Protein AF-0000000077282425 (afdb_homodimer)

Sequence (562 aa):
MKMVPSVITFLKTGTPQEFQDVLKLYPVALQLVKDRTRKKTAPDLLELDKWYQESLGEEVLSRSLPHLVKEELVRLMTWKLTRGKFRPSLLNFVKSNKEEAVIEATRDGIKAAQNNNLTSATTAIMALKGVGPATASAVLAAVVPQYFSFYADEVAASLPALKNHKYQLRDYKLLNVEMVDLAHRLNTSEQKNQVETEKWTPHRVELAVWTYYLLYKHKQDALTAAAIFTEKGKRSIPENSTFRNWEEREEEEEGNTGEGNASRKRKKSVDDEPLPKNQNVMKMVPSVITFLKTGTPQEFQDVLKLYPVALQLVKDRTRKKTAPDLLELDKWYQESLGEEVLSRSLPHLVKEELVRLMTWKLTRGKFRPSLLNFVKSNKEEAVIEATRDGIKAAQNNNLTSATTAIMALKGVGPATASAVLAAVVPQYFSFYADEVAASLPALKNHKYQLRDYKLLNVEMVDLAHRLNTSEQKNQVETEKWTPHRVELAVWTYYLLYKHKQDALTAAAIFTEKGKRSIPENSTFRNWEEREEEEEGNTGEGNASRKRKKSVDDEPLPKNQNV

Foldseek 3Di:
DPDDDDLLLCLQQNALLLLVLLLVCLVVLVVVVVVCVVPVPQPVLVVLVCCVVPPQVVVQVVDPHRDDDPVVVVSPVSNVCSPDDVPVPLVVQQVPDDPVLQCFLQVQLQVCLVVLNLVRNQVSNCVGTSDASQNSLVSSCVRPQQQGAHPDPLLLCSAPLNVPPDRHSVSRVLSSVSLQVSLVVNQVSCVVVVNDDDRRGSHSSSSSSSSSSSCVVPPVVSSVVSCSPPPDDDSPRDPPPPSDNPPPDPPPPVPDVPDDPPPPPPPPPPPVPDPPPDDDD/DPDDDDLLLCLQQNALLLLVLLLVCLVVLVVVVVVCVVPVPQPVLVVLVCCVVPPQVVVQVVDPHRDDDPVVVVSPVSNVCSPDPVPVPLNVQQVPDDPVLQVFLQVQLQVCLVVLNLVRNQVSNCVGTSDASQNSLVSSCVRPQQQGAHPDPLLLCSAPLNVPPDRHSVSRVLSSVSLQVSLVVNQVSCVVVVNDDPRRGSHSSSSSSSSSSSCVVPPVVVSVVSVSPPPDDPSPRDPPPPSDPPPPDPPPPVPPVPDDPPPPPPDPCCCVPPPDPDDDD

Radius of gyration: 31.66 Å; Cα contacts (8 Å, |Δi|>4): 668; chains: 2; bounding box: 105×84×90 Å

Secondary structure (DSSP, 8-state):
---PPPHHHHHHH--HHHHHHHHTTHHHHHHHHHHHHHHS--S-HHHHHHHIIIIIHHHHHTSSS----HHHHHHHHHHHHHHS----HHHHHHHTS-HHHHHHHHHHHHHHHHTT-HHHHHHHHHTSTT--HHHHHHHHHHH-TTT-----HHHHHT-GGGTT--S-HHHHHHHHHHHHHHHHHHHHHHHHTT---PPP-HHHHHHHHHHHHHHHHH-HHHHHHTTTT-TTS-----TT-------GGGTGGGSGGG-----------------------/---PPPHHHHHHH--HHHHHHHHTTHHHHHHHHHHHHHHS--S-HHHHHHHIIIIIHHHHHHSSS----HHHHHHHHHHHHHHS----HHHHHHHTS-HHHHHHHHHHHHHHHHTT-HHHHHHHHTTSTT--HHHHHHHHHHH-TTT-----HHHHHT-GGGTT--S-HHHHHHHHHHHHHHHHHHHHHHHHTT---PPP-HHHHHHHHHHHHHHHHH-HHHHHHTTTT-TTS-----TT-----TTGGGTTTTTGGGS----------------------

pLDDT: mean 77.23, std 26.33, range [18.86, 98.5]

Solvent-accessible surface area (backbone atoms only — not comparable to full-atom values): 31752 Å² total; per-residue (Å²): 127,86,80,77,73,51,64,56,51,43,72,67,36,56,45,57,66,37,46,51,52,39,42,70,42,34,65,58,38,52,49,51,47,53,49,45,59,63,54,58,55,64,70,55,57,67,57,43,46,48,40,47,77,67,38,47,23,57,58,27,61,68,36,97,68,41,35,43,50,49,70,54,51,48,50,51,51,51,38,55,52,64,70,44,80,77,56,64,68,46,58,57,33,43,63,66,49,54,55,67,56,37,31,50,25,31,26,53,11,46,53,30,42,78,65,69,31,65,68,62,14,39,52,34,31,36,70,42,51,61,33,46,48,44,55,28,24,43,53,41,21,39,60,42,28,75,74,24,28,53,61,42,69,60,46,37,64,56,33,83,85,34,71,81,61,80,74,38,64,68,52,45,54,52,51,35,50,54,29,43,51,51,17,49,52,38,43,52,53,30,58,77,67,69,53,90,67,83,79,58,20,10,30,59,41,40,50,20,48,34,24,47,43,51,26,63,73,73,39,46,64,62,54,59,70,64,55,51,78,56,86,76,75,84,67,66,65,66,89,82,72,66,78,71,77,81,75,71,75,74,66,62,75,75,59,70,80,67,68,86,78,69,76,76,74,77,75,79,77,72,77,74,73,78,77,78,81,86,76,88,133,126,87,80,78,73,53,64,56,52,42,71,67,41,58,46,57,66,39,46,52,52,39,42,70,42,34,68,58,39,52,49,50,47,53,49,46,60,62,56,58,55,64,70,55,57,66,57,42,47,48,40,46,76,68,39,47,22,57,58,26,61,67,36,95,67,41,35,44,50,50,69,55,51,49,51,49,51,51,38,56,52,63,71,43,80,78,57,65,68,45,58,58,34,42,64,66,48,54,54,66,56,38,30,50,25,31,26,51,10,46,54,30,42,77,66,71,30,64,68,60,14,39,53,35,32,35,72,41,52,60,32,46,49,45,55,28,23,44,54,42,21,38,60,43,28,76,73,24,28,54,59,44,69,58,45,37,64,56,33,82,86,34,71,80,61,80,74,38,64,70,53,47,52,53,52,35,50,53,29,42,50,50,16,50,51,38,43,51,53,30,57,76,67,69,53,90,67,85,78,59,21,9,28,58,42,40,49,19,47,34,24,45,43,49,26,62,75,74,39,48,64,62,54,59,70,64,56,51,79,59,88,78,74,81,68,65,63,66,87,82,74,66,78,73,77,74,79,70,71,74,66,60,72,73,59,69,77,67,66,83,81,70,78,78,74,76,74,80,74,71,75,72,73,75,75,77,82,76,78,80,133

Organism: Petrolisthes cinctipes (NCBI:txid88211)

Structure (mmCIF, N/CA/C/O backbone):
data_AF-0000000077282425-model_v1
#
loop_
_entity.id
_entity.type
_entity.pdbx_description
1 polymer 'Uncharacterized protein'
#
loop_
_atom_site.group_PDB
_atom_site.id
_atom_site.type_symbol
_atom_site.label_atom_id
_atom_site.label_alt_id
_atom_site.label_comp_id
_atom_site.label_asym_id
_atom_site.label_entity_id
_atom_site.label_seq_id
_atom_site.pdbx_PDB_ins_code
_atom_site.Cartn_x
_atom_site.Cartn_y
_atom_site.Cartn_z
_atom_site.occupancy
_atom_site.B_iso_or_equiv
_atom_site.auth_seq_id
_atom_site.auth_comp_id
_atom_site.auth_asym_id
_atom_site.auth_atom_id
_atom_site.pdbx_PDB_model_num
ATOM 1 N N . MET A 1 1 ? 22.125 32.406 -9.32 1 39.62 1 MET A N 1
ATOM 2 C CA . MET A 1 1 ? 20.875 31.656 -9.117 1 39.62 1 MET A CA 1
ATOM 3 C C . MET A 1 1 ? 20.578 31.516 -7.629 1 39.62 1 MET A C 1
ATOM 5 O O . MET A 1 1 ? 21.438 31.078 -6.855 1 39.62 1 MET A O 1
ATOM 9 N N . LYS A 1 2 ? 19.781 32.344 -7.117 1 54.31 2 LYS A N 1
ATOM 10 C CA . LYS A 1 2 ? 19.672 32.5 -5.672 1 54.31 2 LYS A CA 1
ATOM 11 C C . LYS A 1 2 ? 19.453 31.172 -4.973 1 54.31 2 LYS A C 1
ATOM 13 O O . LYS A 1 2 ? 18.734 30.312 -5.488 1 54.31 2 LYS A O 1
ATOM 18 N N . MET A 1 3 ? 20.297 30.719 -4.129 1 72.88 3 MET A N 1
ATOM 19 C CA . MET A 1 3 ? 20.375 29.422 -3.477 1 72.88 3 MET A CA 1
ATOM 20 C C . MET A 1 3 ? 19.172 29.188 -2.562 1 72.88 3 MET A C 1
ATOM 22 O O . MET A 1 3 ? 18.812 30.078 -1.785 1 72.88 3 MET A O 1
ATOM 26 N N . VAL A 1 4 ? 18.234 28.25 -2.818 1 84.62 4 VAL A N 1
ATOM 27 C CA . VAL A 1 4 ? 17.094 27.875 -2 1 84.62 4 VAL A CA 1
ATOM 28 C C . VAL A 1 4 ? 17.562 27.234 -0.7 1 84.62 4 VAL A C 1
ATOM 30 O O . VAL A 1 4 ? 18.375 26.297 -0.721 1 84.62 4 VAL A O 1
ATOM 33 N N . PRO A 1 5 ? 17.234 27.906 0.451 1 89.69 5 PRO A N 1
ATOM 34 C CA . PRO A 1 5 ? 17.625 27.312 1.728 1 89.69 5 PRO A CA 1
ATOM 35 C C . PRO A 1 5 ? 17.219 25.844 1.849 1 89.69 5 PRO A C 1
ATOM 37 O O . PRO A 1 5 ? 16.219 25.438 1.268 1 89.69 5 PRO A O 1
ATOM 40 N N . SER A 1 6 ? 18.062 25.109 2.621 1 91.19 6 SER A N 1
ATOM 41 C CA . SER A 1 6 ? 17.688 23.734 2.916 1 91.19 6 SER A CA 1
ATOM 42 C C . SER A 1 6 ? 16.391 23.672 3.736 1 91.19 6 SER A C 1
ATOM 44 O O . SER A 1 6 ? 15.961 24.688 4.285 1 91.19 6 SER A O 1
ATOM 46 N N . VAL A 1 7 ? 15.781 22.516 3.787 1 92.88 7 VAL A N 1
ATOM 47 C CA . VAL A 1 7 ? 14.523 22.344 4.512 1 92.88 7 VAL A CA 1
ATOM 48 C C . VAL A 1 7 ? 14.734 22.672 5.988 1 92.88 7 VAL A C 1
ATOM 50 O O . VAL A 1 7 ? 13.945 23.422 6.582 1 92.88 7 VAL A O 1
ATOM 53 N N . ILE A 1 8 ? 15.82 22.219 6.531 1 90.5 8 ILE A N 1
ATOM 54 C CA . ILE A 1 8 ? 16.109 22.438 7.941 1 90.5 8 ILE A CA 1
ATOM 55 C C . ILE A 1 8 ? 16.328 23.922 8.203 1 90.5 8 ILE A C 1
ATOM 57 O O . ILE A 1 8 ? 15.883 24.453 9.227 1 90.5 8 ILE A O 1
ATOM 61 N N . THR A 1 9 ? 17.016 24.547 7.297 1 91.44 9 THR A N 1
ATOM 62 C CA . THR A 1 9 ? 17.234 25.984 7.422 1 91.44 9 THR A CA 1
ATOM 63 C C . THR A 1 9 ? 15.922 26.75 7.367 1 91.44 9 THR A C 1
ATOM 65 O O . THR A 1 9 ? 15.711 27.688 8.133 1 91.44 9 THR A O 1
ATOM 68 N N . PHE A 1 10 ? 15.031 26.391 6.496 1 93.75 10 PHE A N 1
ATOM 69 C CA . PHE A 1 10 ? 13.711 27 6.383 1 93.75 10 PHE A CA 1
ATOM 70 C C . PHE A 1 10 ? 12.922 26.828 7.676 1 93.75 10 PHE A C 1
ATOM 72 O O . PHE A 1 10 ? 12.297 27.781 8.156 1 93.75 10 PHE A O 1
ATOM 79 N N . LEU A 1 11 ? 13.008 25.688 8.25 1 94.69 11 LEU A N 1
ATOM 80 C CA . LEU A 1 11 ? 12.266 25.422 9.469 1 94.69 11 LEU A CA 1
ATOM 81 C C . LEU A 1 11 ? 12.805 26.25 10.633 1 94.69 11 LEU A C 1
ATOM 83 O O . LEU A 1 11 ? 12.031 26.734 11.461 1 94.69 11 LEU A O 1
ATOM 87 N N . LYS A 1 12 ? 14.023 26.453 10.648 1 91.5 12 LYS A N 1
ATOM 88 C CA . LYS A 1 12 ? 14.664 27.094 11.789 1 91.5 12 LYS A CA 1
ATOM 89 C C . LYS A 1 12 ? 14.594 28.625 11.664 1 91.5 12 LYS A C 1
ATOM 91 O O . LYS A 1 12 ? 14.445 29.328 12.672 1 91.5 12 LYS A O 1
ATOM 96 N N . THR A 1 13 ? 14.625 29.109 10.406 1 92 13 THR A N 1
ATOM 97 C CA . THR A 1 13 ? 14.844 30.547 10.297 1 92 13 THR A CA 1
ATOM 98 C C . THR A 1 13 ? 13.727 31.203 9.484 1 92 13 THR A C 1
ATOM 100 O O . THR A 1 13 ? 13.656 32.438 9.406 1 92 13 THR A O 1
ATOM 103 N N . GLY A 1 14 ? 12.906 30.484 8.922 1 93.31 14 GLY A N 1
ATOM 104 C CA . GLY A 1 14 ? 11.875 31.047 8.07 1 93.31 14 GLY A CA 1
ATOM 105 C C . GLY A 1 14 ? 10.984 32.062 8.781 1 93.31 14 GLY A C 1
ATOM 106 O O . GLY A 1 14 ? 10.602 31.828 9.938 1 93.31 14 GLY A O 1
ATOM 107 N N . THR A 1 15 ? 10.656 33.125 8.062 1 93 15 THR A N 1
ATOM 108 C CA . THR A 1 15 ? 9.766 34.156 8.594 1 93 15 THR A CA 1
ATOM 109 C C . THR A 1 15 ? 8.312 33.812 8.312 1 93 15 THR A C 1
ATOM 111 O O . THR A 1 15 ? 8.023 32.969 7.457 1 93 15 THR A O 1
ATOM 114 N N . PRO A 1 16 ? 7.398 34.469 9.062 1 94.75 16 PRO A N 1
ATOM 115 C CA . PRO A 1 16 ? 5.98 34.25 8.773 1 94.75 16 PRO A CA 1
ATOM 116 C C . PRO A 1 16 ? 5.625 34.531 7.316 1 94.75 16 PRO A C 1
ATOM 118 O O . PRO A 1 16 ? 4.832 33.812 6.719 1 94.75 16 PRO A O 1
ATOM 121 N N . GLN A 1 17 ? 6.246 35.594 6.789 1 92.06 17 GLN A N 1
ATOM 122 C CA . GLN A 1 17 ? 5.969 35.906 5.398 1 92.06 17 GLN A CA 1
ATOM 123 C C . GLN A 1 17 ? 6.457 34.812 4.457 1 92.06 17 GLN A C 1
ATOM 125 O O . GLN A 1 17 ? 5.77 34.469 3.496 1 92.06 17 GLN A O 1
ATOM 130 N N . GLU A 1 18 ? 7.637 34.281 4.73 1 93.19 18 GLU A N 1
ATOM 131 C CA . GLU A 1 18 ? 8.164 33.188 3.91 1 93.19 18 GLU A CA 1
ATOM 132 C C . GLU A 1 18 ? 7.27 31.953 3.998 1 93.19 18 GLU A C 1
ATOM 134 O O . GLU A 1 18 ? 7 31.312 2.986 1 93.19 18 GLU A O 1
ATOM 139 N N . PHE A 1 19 ? 6.824 31.672 5.199 1 96 19 PHE A N 1
ATOM 140 C CA . PHE A 1 19 ? 5.914 30.547 5.387 1 96 19 PHE A CA 1
ATOM 141 C C . PHE A 1 19 ? 4.617 30.766 4.613 1 96 19 PHE A C 1
ATOM 143 O O . PHE A 1 19 ? 4.078 29.844 4.016 1 96 19 PHE A O 1
ATOM 150 N N . GLN A 1 20 ? 4.117 31.984 4.641 1 94.38 20 GLN A N 1
ATOM 151 C CA . GLN A 1 20 ? 2.893 32.312 3.918 1 94.38 20 GLN A CA 1
ATOM 152 C C . GLN A 1 20 ? 3.084 32.156 2.412 1 94.38 20 GLN A C 1
ATOM 154 O O . GLN A 1 20 ? 2.203 31.656 1.716 1 94.38 20 GLN A O 1
ATOM 159 N N . ASP A 1 21 ? 4.219 32.625 1.959 1 93.81 21 ASP A N 1
ATOM 160 C CA . ASP A 1 21 ? 4.516 32.531 0.533 1 93.81 21 ASP A CA 1
ATOM 161 C C . ASP A 1 21 ? 4.625 31.062 0.099 1 93.81 21 ASP A C 1
ATOM 163 O O . ASP A 1 21 ? 4.195 30.703 -0.999 1 93.81 21 ASP A O 1
ATOM 167 N N . VAL A 1 22 ? 5.219 30.266 0.941 1 95.88 22 VAL A N 1
ATOM 168 C CA . VAL A 1 22 ? 5.336 28.844 0.642 1 95.88 22 VAL A CA 1
ATOM 169 C C . VAL A 1 22 ? 3.949 28.203 0.622 1 95.88 22 VAL A C 1
ATOM 171 O O . VAL A 1 22 ? 3.648 27.391 -0.253 1 95.88 22 VAL A O 1
ATOM 174 N N . LEU A 1 23 ? 3.129 28.531 1.602 1 95.38 23 LEU A N 1
ATOM 175 C CA . LEU A 1 23 ? 1.784 27.969 1.691 1 95.38 23 LEU A CA 1
ATOM 176 C C . LEU A 1 23 ? 0.98 28.281 0.434 1 95.38 23 LEU A C 1
ATOM 178 O O . LEU A 1 23 ? 0.155 27.469 0.002 1 95.38 23 LEU A O 1
ATOM 182 N N . LYS A 1 24 ? 1.234 29.406 -0.209 1 93.88 24 LYS A N 1
ATOM 183 C CA . LYS A 1 24 ? 0.562 29.797 -1.444 1 93.88 24 LYS A CA 1
ATOM 184 C C . LYS A 1 24 ? 0.911 28.844 -2.586 1 93.88 24 LYS A C 1
ATOM 186 O O . LYS A 1 24 ? 0.163 28.734 -3.561 1 93.88 24 LYS A O 1
ATOM 191 N N . LEU A 1 25 ? 2.033 28.141 -2.422 1 94.5 25 LEU A N 1
ATOM 192 C CA . LEU A 1 25 ? 2.49 27.219 -3.457 1 94.5 25 LEU A CA 1
ATOM 193 C C . LEU A 1 25 ? 1.939 25.828 -3.217 1 94.5 25 LEU A C 1
ATOM 195 O O . LEU A 1 25 ? 2.254 24.891 -3.961 1 94.5 25 LEU A O 1
ATOM 199 N N . TYR A 1 26 ? 1.086 25.656 -2.264 1 94.56 26 TYR A N 1
ATOM 200 C CA . TYR A 1 26 ? 0.533 24.344 -1.923 1 94.56 26 TYR A CA 1
ATOM 201 C C . TYR A 1 26 ? -0.127 23.703 -3.135 1 94.56 26 TYR A C 1
ATOM 203 O O . TYR A 1 26 ? 0.099 22.516 -3.418 1 94.56 26 TYR A O 1
ATOM 211 N N . PRO A 1 27 ? -0.925 24.438 -3.941 1 91.38 27 PRO A N 1
ATOM 212 C CA . PRO A 1 27 ? -1.521 23.812 -5.121 1 91.38 27 PRO A CA 1
ATOM 213 C C . PRO A 1 27 ? -0.476 23.281 -6.105 1 91.38 27 PRO A C 1
ATOM 215 O O . PRO A 1 27 ? -0.693 22.266 -6.762 1 91.38 27 PRO A O 1
ATOM 218 N N . VAL A 1 28 ? 0.653 23.922 -6.219 1 91.06 28 VAL A N 1
ATOM 219 C CA . VAL A 1 28 ? 1.74 23.5 -7.098 1 91.06 28 VAL A CA 1
ATOM 220 C C . VAL A 1 28 ? 2.326 22.188 -6.598 1 91.06 28 VAL A C 1
ATOM 222 O O . VAL A 1 28 ? 2.562 21.266 -7.387 1 91.06 28 VAL A O 1
ATOM 225 N N . ALA A 1 29 ? 2.566 22.172 -5.301 1 91.75 29 ALA A N 1
ATOM 226 C CA . ALA A 1 29 ? 3.09 20.953 -4.703 1 91.75 29 ALA A CA 1
ATOM 227 C C . ALA A 1 29 ? 2.107 19.781 -4.871 1 91.75 29 ALA A C 1
ATOM 229 O O . ALA A 1 29 ? 2.512 18.656 -5.164 1 91.75 29 ALA A O 1
ATOM 230 N N . LEU A 1 30 ? 0.813 20.062 -4.699 1 89 30 LEU A N 1
ATOM 231 C CA . LEU A 1 30 ? -0.222 19.047 -4.84 1 89 30 LEU A CA 1
ATOM 232 C C . LEU A 1 30 ? -0.27 18.516 -6.266 1 89 30 LEU A C 1
ATOM 234 O O . LEU A 1 30 ? -0.438 17.312 -6.477 1 89 30 LEU A O 1
ATOM 238 N N . GLN A 1 31 ? -0.168 19.406 -7.195 1 84.5 31 GLN A N 1
ATOM 239 C CA . GLN A 1 31 ? -0.134 19.016 -8.602 1 84.5 31 GLN A CA 1
ATOM 240 C C . GLN A 1 31 ? 1.083 18.141 -8.898 1 84.5 31 GLN A C 1
ATOM 242 O O . GLN A 1 31 ? 0.997 17.188 -9.68 1 84.5 31 GLN A O 1
ATOM 247 N N . LEU A 1 32 ? 2.209 18.516 -8.336 1 83.12 32 LEU A N 1
ATOM 248 C CA . LEU A 1 32 ? 3.432 17.734 -8.492 1 83.12 32 LEU A CA 1
ATOM 249 C C . LEU A 1 32 ? 3.227 16.297 -8.023 1 83.12 32 LEU A C 1
ATOM 251 O O . LEU A 1 32 ? 3.682 15.352 -8.68 1 83.12 32 LEU A O 1
ATOM 255 N N . VAL A 1 33 ? 2.605 16.156 -6.902 1 80.69 33 VAL A N 1
ATOM 256 C CA . VAL A 1 33 ? 2.326 14.836 -6.363 1 80.69 33 VAL A CA 1
ATOM 257 C C . VAL A 1 33 ? 1.412 14.07 -7.32 1 80.69 33 VAL A C 1
ATOM 259 O O . VAL A 1 33 ? 1.646 12.891 -7.609 1 80.69 33 VAL A O 1
ATOM 262 N N . LYS A 1 34 ? 0.342 14.719 -7.762 1 75.5 34 LYS A N 1
ATOM 263 C CA . LYS A 1 34 ? -0.603 14.109 -8.688 1 75.5 34 LYS A CA 1
ATOM 264 C C . LYS A 1 34 ? 0.107 13.602 -9.945 1 75.5 34 LYS A C 1
ATOM 266 O O . LYS A 1 34 ? -0.137 12.484 -10.391 1 75.5 34 LYS A O 1
ATOM 271 N N . ASP A 1 35 ? 0.994 14.438 -10.422 1 72.88 35 ASP A N 1
ATOM 272 C CA . ASP A 1 35 ? 1.718 14.109 -11.641 1 72.88 35 ASP A CA 1
ATOM 273 C C . ASP A 1 35 ? 2.693 12.953 -11.406 1 72.88 35 ASP A C 1
ATOM 275 O O . ASP A 1 35 ? 2.912 12.133 -12.297 1 72.88 35 ASP A O 1
ATOM 279 N N . ARG A 1 36 ? 3.277 13.062 -10.305 1 65.69 36 ARG A N 1
ATOM 280 C CA . ARG A 1 36 ? 4.238 12.016 -9.977 1 65.69 36 ARG A CA 1
ATOM 281 C C . ARG A 1 36 ? 3.531 10.68 -9.75 1 65.69 36 ARG A C 1
ATOM 283 O O . ARG A 1 36 ? 4.07 9.625 -10.086 1 65.69 36 ARG A O 1
ATOM 290 N N . THR A 1 37 ? 2.396 10.789 -9.039 1 58.34 37 THR A N 1
ATOM 291 C CA . THR A 1 37 ? 1.608 9.578 -8.805 1 58.34 37 THR A CA 1
ATOM 292 C C . THR A 1 37 ? 1.133 8.984 -10.125 1 58.34 37 THR A C 1
ATOM 294 O O . THR A 1 37 ? 1.103 7.762 -10.281 1 58.34 37 THR A O 1
ATOM 297 N N . ARG A 1 38 ? 0.7 9.852 -11 1 50.78 38 ARG A N 1
ATOM 298 C CA . ARG A 1 38 ? 0.289 9.398 -12.32 1 50.78 38 ARG A CA 1
ATOM 299 C C . ARG A 1 38 ? 1.468 8.812 -13.086 1 50.78 38 ARG A C 1
ATOM 301 O O . ARG A 1 38 ? 1.319 7.809 -13.789 1 50.78 38 ARG A O 1
ATOM 308 N N . LYS A 1 39 ? 2.551 9.727 -13.039 1 46.72 39 LYS A N 1
ATOM 309 C CA . LYS A 1 39 ? 3.705 9.297 -13.82 1 46.72 39 LYS A CA 1
ATOM 310 C C . LYS A 1 39 ? 4.316 8.023 -13.25 1 46.72 39 LYS A C 1
ATOM 312 O O . LYS A 1 39 ? 5.012 7.293 -13.961 1 46.72 39 LYS A O 1
ATOM 317 N N . LYS A 1 40 ? 4.398 8.102 -11.938 1 46.47 40 LYS A N 1
ATOM 318 C CA . LYS A 1 40 ? 5.008 6.855 -11.477 1 46.47 40 LYS A CA 1
ATOM 319 C C . LYS A 1 40 ? 4.359 5.645 -12.148 1 46.47 40 LYS A C 1
ATOM 321 O O . LYS A 1 40 ? 3.232 5.277 -11.812 1 46.47 40 LYS A O 1
ATOM 326 N N . THR A 1 41 ? 4.32 5.641 -13.352 1 41.97 41 THR A N 1
ATOM 327 C CA . THR A 1 41 ? 4.23 4.551 -14.312 1 41.97 41 THR A CA 1
ATOM 328 C C . THR A 1 41 ? 4.727 3.244 -13.703 1 41.97 41 THR A C 1
ATOM 330 O O . THR A 1 41 ? 5.789 3.207 -13.078 1 41.97 41 THR A O 1
ATOM 333 N N . ALA A 1 42 ? 3.85 2.496 -13.312 1 48.09 42 ALA A N 1
ATOM 334 C CA . ALA A 1 42 ? 3.99 1.074 -13.008 1 48.09 42 ALA A CA 1
ATOM 335 C C . ALA A 1 42 ? 5.258 0.5 -13.641 1 48.09 42 ALA A C 1
ATOM 337 O O . ALA A 1 42 ? 5.598 0.833 -14.773 1 48.09 42 ALA A O 1
ATOM 338 N N . PRO A 1 43 ? 6.301 0.31 -12.875 1 55.81 43 PRO A N 1
ATOM 339 C CA . PRO A 1 43 ? 7.23 -0.569 -13.594 1 55.81 43 PRO A CA 1
ATOM 340 C C . PRO A 1 43 ? 6.559 -1.353 -14.711 1 55.81 43 PRO A C 1
ATOM 342 O O . PRO A 1 43 ? 5.355 -1.619 -14.648 1 55.81 43 PRO A O 1
ATOM 345 N N . ASP A 1 44 ? 7.102 -1.212 -15.93 1 70.81 44 ASP A N 1
ATOM 346 C CA . ASP A 1 44 ? 6.551 -1.918 -17.078 1 70.81 44 ASP A CA 1
ATOM 347 C C . ASP A 1 44 ? 6.133 -3.338 -16.703 1 70.81 44 ASP A C 1
ATOM 349 O O . ASP A 1 44 ? 6.965 -4.246 -16.672 1 70.81 44 ASP A O 1
ATOM 353 N N . LEU A 1 45 ? 4.844 -3.361 -16.188 1 80 45 LEU A N 1
ATOM 354 C CA . LEU A 1 45 ? 4.309 -4.652 -15.773 1 80 45 LEU A CA 1
ATOM 355 C C . LEU A 1 45 ? 4.637 -5.73 -16.797 1 80 45 LEU A C 1
ATOM 357 O O . LEU A 1 45 ? 4.953 -6.867 -16.438 1 80 45 LEU A O 1
ATOM 361 N N . LEU A 1 46 ? 4.629 -5.25 -18.047 1 84.69 46 LEU A N 1
ATOM 362 C CA . LEU A 1 46 ? 4.91 -6.227 -19.109 1 84.69 46 LEU A CA 1
ATOM 363 C C . LEU A 1 46 ? 6.352 -6.715 -19.016 1 84.69 46 LEU A C 1
ATOM 365 O O . LEU A 1 46 ? 6.613 -7.914 -19.125 1 84.69 46 LEU A O 1
ATOM 369 N N . GLU A 1 47 ? 7.18 -5.77 -18.766 1 87.25 47 GLU A N 1
ATOM 370 C CA . GLU A 1 47 ? 8.594 -6.133 -18.641 1 87.25 47 GLU A CA 1
ATOM 371 C C . GLU A 1 47 ? 8.852 -6.926 -17.375 1 87.25 47 GLU A C 1
ATOM 373 O O . GLU A 1 47 ? 9.609 -7.906 -17.391 1 87.25 47 GLU A O 1
ATOM 378 N N . LEU A 1 48 ? 8.289 -6.52 -16.312 1 89.81 48 LEU A N 1
ATOM 379 C CA . LEU A 1 48 ? 8.445 -7.207 -15.031 1 89.81 48 LEU A CA 1
ATOM 380 C C . LEU A 1 48 ? 7.895 -8.625 -15.109 1 89.81 48 LEU A C 1
ATOM 382 O O . LEU A 1 48 ? 8.516 -9.562 -14.609 1 89.81 48 LEU A O 1
ATOM 386 N N . ASP A 1 49 ? 6.738 -8.711 -15.75 1 92.44 49 ASP A N 1
ATOM 387 C CA . ASP A 1 49 ? 6.098 -10.016 -15.867 1 92.44 49 ASP A CA 1
ATOM 388 C C . ASP A 1 49 ? 6.914 -10.945 -16.766 1 92.44 49 ASP A C 1
ATOM 390 O O . ASP A 1 49 ? 7.051 -12.133 -16.469 1 92.44 49 ASP A O 1
ATOM 394 N N . LYS A 1 50 ? 7.367 -10.422 -17.828 1 92.06 50 LYS A N 1
ATOM 395 C CA . LYS A 1 50 ? 8.227 -11.211 -18.703 1 92.06 50 LYS A CA 1
ATOM 396 C C . LYS A 1 50 ? 9.461 -11.711 -17.938 1 92.06 50 LYS A C 1
ATOM 398 O O . LYS A 1 50 ? 9.82 -12.883 -18.047 1 92.06 50 LYS A O 1
ATOM 403 N N . TRP A 1 51 ? 10.125 -10.891 -17.219 1 94.81 51 TRP A N 1
ATOM 404 C CA . TRP A 1 51 ? 11.281 -11.25 -16.406 1 94.81 51 TRP A CA 1
ATOM 405 C C . TRP A 1 51 ? 10.914 -12.336 -15.398 1 94.81 51 TRP A C 1
ATOM 407 O O . TRP A 1 51 ? 11.609 -13.344 -15.281 1 94.81 51 TRP A O 1
ATOM 417 N N . TYR A 1 52 ? 9.82 -12.195 -14.711 1 95.94 52 TYR A N 1
ATOM 418 C CA . TYR A 1 52 ? 9.391 -13.133 -13.672 1 95.94 52 TYR A CA 1
ATOM 419 C C . TYR A 1 52 ? 9.094 -14.5 -14.266 1 95.94 52 TYR A C 1
ATOM 421 O O . TYR A 1 52 ? 9.547 -15.523 -13.742 1 95.94 52 TYR A O 1
ATOM 429 N N . GLN A 1 53 ? 8.367 -14.445 -15.406 1 94.38 53 GLN A N 1
ATOM 430 C CA . GLN A 1 53 ? 7.875 -15.688 -15.984 1 94.38 53 GLN A CA 1
ATOM 431 C C . GLN A 1 53 ? 8.984 -16.422 -16.719 1 94.38 53 GLN A C 1
ATOM 433 O O . GLN A 1 53 ? 8.992 -17.656 -16.781 1 94.38 53 GLN A O 1
ATOM 438 N N . GLU A 1 54 ? 9.945 -15.641 -17.234 1 93.69 54 GLU A N 1
ATOM 439 C CA . GLU A 1 54 ? 10.812 -16.266 -18.219 1 93.69 54 GLU A CA 1
ATOM 440 C C . GLU A 1 54 ? 12.266 -16.281 -17.75 1 93.69 54 GLU A C 1
ATOM 442 O O . GLU A 1 54 ? 13.078 -17.062 -18.234 1 93.69 54 GLU A O 1
ATOM 447 N N . SER A 1 55 ? 12.656 -15.438 -16.812 1 94.75 55 SER A N 1
ATOM 448 C CA . SER A 1 55 ? 14.078 -15.242 -16.562 1 94.75 55 SER A CA 1
ATOM 449 C C . SER A 1 55 ? 14.445 -15.586 -15.125 1 94.75 55 SER A C 1
ATOM 451 O O . SER A 1 55 ? 15.445 -16.266 -14.883 1 94.75 55 SER A O 1
ATOM 453 N N . LEU A 1 56 ? 13.68 -15.289 -14.203 1 96.38 56 LEU A N 1
ATOM 454 C CA . LEU A 1 56 ? 14.062 -15.336 -12.797 1 96.38 56 LEU A CA 1
ATOM 455 C C . LEU A 1 56 ? 14.406 -16.766 -12.383 1 96.38 56 LEU A C 1
ATOM 457 O O . LEU A 1 56 ? 15.477 -17.016 -11.828 1 96.38 56 LEU A O 1
ATOM 461 N N . GLY A 1 57 ? 13.469 -17.719 -12.672 1 95.75 57 GLY A N 1
ATOM 462 C CA . GLY A 1 57 ? 13.688 -19.109 -12.273 1 95.75 57 GLY A CA 1
ATOM 463 C C . GLY A 1 57 ? 14.992 -19.672 -12.805 1 95.75 57 GLY A C 1
ATOM 464 O O . GLY A 1 57 ? 15.758 -20.281 -12.055 1 95.75 57 GLY A O 1
ATOM 465 N N . GLU A 1 58 ? 15.18 -19.391 -14.102 1 95 58 GLU A N 1
ATOM 466 C CA . GLU A 1 58 ? 16.375 -19.906 -14.75 1 95 58 GLU A CA 1
ATOM 467 C C . GLU A 1 58 ? 17.641 -19.266 -14.172 1 95 58 GLU A C 1
ATOM 469 O O . GLU A 1 58 ? 18.656 -19.938 -13.961 1 95 58 GLU A O 1
ATOM 474 N N . GLU A 1 59 ? 17.656 -17.984 -13.93 1 95.56 59 GLU A N 1
ATOM 475 C CA . GLU A 1 59 ? 18.781 -17.266 -13.375 1 95.56 59 GLU A CA 1
ATOM 476 C C . GLU A 1 59 ? 19.141 -17.781 -11.984 1 95.56 59 GLU A C 1
ATOM 478 O O . GLU A 1 59 ? 20.312 -17.984 -11.68 1 95.56 59 GLU A O 1
ATOM 483 N N . VAL A 1 60 ? 18.188 -18.016 -11.219 1 96.25 60 VAL A N 1
ATOM 484 C CA . VAL A 1 60 ? 18.375 -18.469 -9.844 1 96.25 60 VAL A CA 1
ATOM 485 C C . VAL A 1 60 ? 18.953 -19.891 -9.836 1 96.25 60 VAL A C 1
ATOM 487 O O . VAL A 1 60 ? 19.891 -20.188 -9.102 1 96.25 60 VAL A O 1
ATOM 490 N N . LEU A 1 61 ? 18.406 -20.734 -10.734 1 95.44 61 LEU A N 1
ATOM 491 C CA . LEU A 1 61 ? 18.797 -22.125 -10.766 1 95.44 61 LEU A CA 1
ATOM 492 C C . LEU A 1 61 ? 20.172 -22.297 -11.414 1 95.44 61 LEU A C 1
ATOM 494 O O . LEU A 1 61 ? 20.812 -23.344 -11.25 1 95.44 61 LEU A O 1
ATOM 498 N N . SER A 1 62 ? 20.562 -21.297 -12.156 1 95.62 62 SER A N 1
ATOM 499 C CA . SER A 1 62 ? 21.859 -21.375 -12.836 1 95.62 62 SER A CA 1
ATOM 500 C C . SER A 1 62 ? 23.016 -21.141 -11.859 1 95.62 62 SER A C 1
ATOM 502 O O . SER A 1 62 ? 24.156 -21.438 -12.164 1 95.62 62 SER A O 1
ATOM 504 N N . ARG A 1 63 ? 22.719 -20.672 -10.719 1 95 63 ARG A N 1
ATOM 505 C CA . ARG A 1 63 ? 23.75 -20.422 -9.711 1 95 63 ARG A CA 1
ATOM 506 C C . ARG A 1 63 ? 24.188 -21.719 -9.039 1 95 63 ARG A C 1
ATOM 508 O O . ARG A 1 63 ? 23.391 -22.656 -8.922 1 95 63 ARG A O 1
ATOM 515 N N . SER A 1 64 ? 25.438 -21.75 -8.625 1 93.75 64 SER A N 1
ATOM 516 C CA . SER A 1 64 ? 25.953 -22.938 -7.957 1 93.75 64 SER A CA 1
ATOM 517 C C . SER A 1 64 ? 25.062 -23.359 -6.797 1 93.75 64 SER A C 1
ATOM 519 O O . SER A 1 64 ? 24.734 -24.531 -6.641 1 93.75 64 SER A O 1
ATOM 521 N N . LEU A 1 65 ? 24.703 -22.359 -6.012 1 94.44 65 LEU A N 1
ATOM 522 C CA . LEU A 1 65 ? 23.688 -22.531 -4.984 1 94.44 65 LEU A CA 1
ATOM 523 C C . LEU A 1 65 ? 22.484 -21.625 -5.262 1 94.44 65 LEU A C 1
ATOM 525 O O . LEU A 1 65 ? 22.562 -20.406 -5.113 1 94.44 65 LEU A O 1
ATOM 529 N N . PRO A 1 66 ? 21.422 -22.281 -5.664 1 96.5 66 PRO A N 1
ATOM 530 C CA . PRO A 1 66 ? 20.266 -21.469 -6.035 1 96.5 66 PRO A CA 1
ATOM 531 C C . PRO A 1 66 ? 19.812 -20.531 -4.918 1 96.5 66 PRO A C 1
ATOM 533 O O . PRO A 1 66 ? 19.609 -20.969 -3.785 1 96.5 66 PRO A O 1
ATOM 536 N N . HIS A 1 67 ? 19.828 -19.25 -5.188 1 97.56 67 HIS A N 1
ATOM 537 C CA . HIS A 1 67 ? 19.391 -18.203 -4.266 1 97.56 67 HIS A CA 1
ATOM 538 C C . HIS A 1 67 ? 19.016 -16.938 -5.012 1 97.56 67 HIS A C 1
ATOM 540 O O . HIS A 1 67 ? 19.391 -16.75 -6.172 1 97.56 67 HIS A O 1
ATOM 546 N N . LEU A 1 68 ? 18.219 -16.094 -4.359 1 97 68 LEU A N 1
ATOM 547 C CA . LEU A 1 68 ? 17.984 -14.742 -4.863 1 97 68 LEU A CA 1
ATOM 548 C C . LEU A 1 68 ? 18.953 -13.75 -4.234 1 97 68 LEU A C 1
ATOM 550 O O . LEU A 1 68 ? 19.359 -13.922 -3.084 1 97 68 LEU A O 1
ATOM 554 N N . VAL A 1 69 ? 19.281 -12.75 -5.031 1 96 69 VAL A N 1
ATOM 555 C CA . VAL A 1 69 ? 19.938 -11.578 -4.449 1 96 69 VAL A CA 1
ATOM 556 C C . VAL A 1 69 ? 18.891 -10.516 -4.109 1 96 69 VAL A C 1
ATOM 558 O O . VAL A 1 69 ? 17.75 -10.586 -4.574 1 96 69 VAL A O 1
ATOM 561 N N . LYS A 1 70 ? 19.328 -9.562 -3.336 1 93.75 70 LYS A N 1
ATOM 562 C CA . LYS A 1 70 ? 18.406 -8.555 -2.824 1 93.75 70 LYS A CA 1
ATOM 563 C C . LYS A 1 70 ? 17.719 -7.809 -3.963 1 93.75 70 LYS A C 1
ATOM 565 O O . LYS A 1 70 ? 16.5 -7.605 -3.934 1 93.75 70 LYS A O 1
ATOM 570 N N . GLU A 1 71 ? 18.406 -7.48 -4.914 1 92.12 71 GLU A N 1
ATOM 571 C CA . GLU A 1 71 ? 17.859 -6.746 -6.043 1 92.12 71 GLU A CA 1
ATOM 572 C C . GLU A 1 71 ? 16.75 -7.547 -6.734 1 92.12 71 GLU A C 1
ATOM 574 O O . GLU A 1 71 ? 15.742 -6.984 -7.156 1 92.12 71 GLU A O 1
ATOM 579 N N . GLU A 1 72 ? 16.922 -8.844 -6.816 1 95.25 72 GLU A N 1
ATOM 580 C CA . GLU A 1 72 ? 15.938 -9.727 -7.438 1 95.25 72 GLU A CA 1
ATOM 581 C C . GLU A 1 72 ? 14.68 -9.828 -6.586 1 95.25 72 GLU A C 1
ATOM 583 O O . GLU A 1 72 ? 13.562 -9.852 -7.117 1 95.25 72 GLU A O 1
ATOM 588 N N . LEU A 1 73 ? 14.906 -9.875 -5.285 1 95.06 73 LEU A N 1
ATOM 589 C CA . LEU A 1 73 ? 13.758 -9.945 -4.383 1 95.06 73 LEU A CA 1
ATOM 590 C 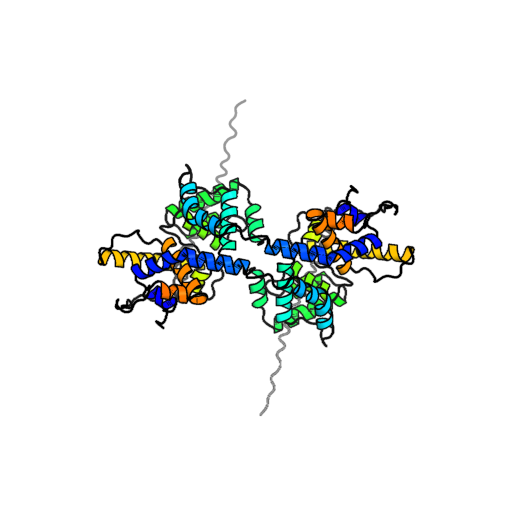C . LEU A 1 73 ? 12.945 -8.656 -4.449 1 95.06 73 LEU A C 1
ATOM 592 O O . LEU A 1 73 ? 11.711 -8.703 -4.461 1 95.06 73 LEU A O 1
ATOM 596 N N . VAL A 1 74 ? 13.594 -7.578 -4.504 1 88.81 74 VAL A N 1
ATOM 597 C CA . VAL A 1 74 ? 12.93 -6.281 -4.602 1 88.81 74 VAL A CA 1
ATOM 598 C C . VAL A 1 74 ? 12.164 -6.191 -5.918 1 88.81 74 VAL A C 1
ATOM 600 O O . VAL A 1 74 ? 11.023 -5.73 -5.949 1 88.81 74 VAL A O 1
ATOM 603 N N . ARG A 1 75 ? 12.789 -6.664 -6.996 1 89.75 75 ARG A N 1
ATOM 604 C CA . ARG A 1 75 ? 12.156 -6.648 -8.305 1 89.75 75 ARG A CA 1
ATOM 605 C C . ARG A 1 75 ? 10.93 -7.559 -8.328 1 89.75 75 ARG A C 1
ATOM 607 O O . ARG A 1 75 ? 9.898 -7.203 -8.898 1 89.75 75 ARG A O 1
ATOM 614 N N . LEU A 1 76 ? 11.047 -8.695 -7.711 1 93.44 76 LEU A N 1
ATOM 615 C CA . LEU A 1 76 ? 9.93 -9.633 -7.594 1 93.44 76 LEU A CA 1
ATOM 616 C C . LEU A 1 76 ? 8.773 -9.008 -6.812 1 93.44 76 LEU A C 1
ATOM 618 O O . LEU A 1 76 ? 7.613 -9.133 -7.211 1 93.44 76 LEU A O 1
ATOM 622 N N . MET A 1 77 ? 9.094 -8.352 -5.719 1 86.88 77 MET A N 1
ATOM 623 C CA . MET A 1 77 ? 8.086 -7.664 -4.918 1 86.88 77 MET A CA 1
ATOM 624 C C . MET A 1 77 ? 7.383 -6.586 -5.734 1 86.88 77 MET A C 1
ATOM 626 O O . MET A 1 77 ? 6.16 -6.445 -5.664 1 86.88 77 MET A O 1
ATOM 630 N N . THR A 1 78 ? 8.156 -5.887 -6.484 1 81.44 78 THR A N 1
ATOM 631 C CA . THR A 1 78 ? 7.594 -4.852 -7.348 1 81.44 78 THR A CA 1
ATOM 632 C C . THR A 1 78 ? 6.617 -5.457 -8.352 1 81.44 78 THR A C 1
ATOM 634 O O . THR A 1 78 ? 5.523 -4.93 -8.555 1 81.44 78 THR A O 1
ATOM 637 N N . TRP A 1 79 ? 7.008 -6.602 -8.945 1 86.5 79 TRP A N 1
ATOM 638 C CA . TRP A 1 79 ? 6.145 -7.332 -9.867 1 86.5 79 TRP A CA 1
ATOM 639 C C . TRP A 1 79 ? 4.828 -7.715 -9.195 1 86.5 79 TRP A C 1
ATOM 641 O O . TRP A 1 79 ? 3.752 -7.441 -9.734 1 86.5 79 TRP A O 1
ATOM 651 N N . LYS A 1 80 ? 4.891 -8.32 -8.023 1 85.31 80 LYS A N 1
ATOM 652 C CA . LYS A 1 80 ? 3.734 -8.828 -7.285 1 85.31 80 LYS A CA 1
ATOM 653 C C . LYS A 1 80 ? 2.748 -7.703 -6.977 1 85.31 80 LYS A C 1
ATOM 655 O O . LYS A 1 80 ? 1.542 -7.852 -7.18 1 85.31 80 LYS A O 1
ATOM 660 N N . LEU A 1 81 ? 3.234 -6.57 -6.625 1 76.69 81 LEU A N 1
ATOM 661 C CA . LEU A 1 81 ? 2.404 -5.445 -6.215 1 76.69 81 LEU A CA 1
ATOM 662 C C . LEU A 1 81 ? 1.769 -4.766 -7.422 1 76.69 81 LEU A C 1
ATOM 664 O O . LEU A 1 81 ? 0.645 -4.266 -7.34 1 76.69 81 LEU A O 1
ATOM 668 N N . THR A 1 82 ? 2.551 -4.832 -8.516 1 72.88 82 THR A N 1
ATOM 669 C CA . THR A 1 82 ? 2.051 -4.195 -9.727 1 72.88 82 THR A CA 1
ATOM 670 C C . THR A 1 82 ? 0.973 -5.055 -10.383 1 72.88 82 THR A C 1
ATOM 672 O O . THR A 1 82 ? 0.036 -4.527 -10.992 1 72.88 82 THR A O 1
ATOM 675 N N . ARG A 1 83 ? 1.127 -6.387 -10.297 1 74.19 83 ARG A N 1
ATOM 676 C CA . ARG A 1 83 ? 0.215 -7.34 -10.914 1 74.19 83 ARG A CA 1
ATOM 677 C C . ARG A 1 83 ? -1.115 -7.391 -10.172 1 74.19 83 ARG A C 1
ATOM 679 O O . ARG A 1 83 ? -2.154 -7.684 -10.773 1 74.19 83 ARG A O 1
ATOM 686 N N . GLY A 1 84 ? -1.126 -7.309 -8.93 1 62.34 84 GLY A N 1
ATOM 687 C CA . GLY A 1 84 ? -2.336 -7.371 -8.125 1 62.34 84 GLY A CA 1
ATOM 688 C C . GLY A 1 84 ? -3.08 -6.051 -8.062 1 62.34 84 GLY A C 1
ATOM 689 O O . GLY A 1 84 ? -2.664 -5.07 -8.68 1 62.34 84 GLY A O 1
ATOM 690 N N . LYS A 1 85 ? -4.434 -6.062 -7.598 1 50.75 85 LYS A N 1
ATOM 691 C CA . LYS A 1 85 ? -5.18 -4.848 -7.285 1 50.75 85 LYS A CA 1
ATOM 692 C C . LYS A 1 85 ? -4.465 -4.023 -6.219 1 50.75 85 LYS A C 1
ATOM 694 O O . LYS A 1 85 ? -4.047 -4.555 -5.191 1 50.75 85 LYS A O 1
ATOM 699 N N . PHE A 1 86 ? -3.707 -3.082 -6.73 1 46.81 86 PHE A N 1
ATOM 700 C CA . PHE A 1 86 ? -3.166 -2.26 -5.652 1 46.81 86 PHE A CA 1
ATOM 701 C C . PHE A 1 86 ? -4.266 -1.845 -4.684 1 46.81 86 PHE A C 1
ATOM 703 O O . PHE A 1 86 ? -5.215 -1.161 -5.066 1 46.81 86 PHE A O 1
ATOM 710 N N . ARG A 1 87 ? -4.84 -2.768 -3.885 1 46.94 87 ARG A N 1
ATOM 711 C CA . ARG A 1 87 ? -5.707 -2.377 -2.777 1 46.94 87 ARG A CA 1
ATOM 712 C C . ARG A 1 87 ? -4.895 -2.078 -1.523 1 46.94 87 ARG A C 1
ATOM 714 O O . ARG A 1 87 ? -4.453 -2.998 -0.83 1 46.94 87 ARG A O 1
ATOM 721 N N . PRO A 1 88 ? -4.418 -0.775 -1.441 1 48.5 88 PRO A N 1
ATOM 722 C CA . PRO A 1 88 ? -3.621 -0.615 -0.223 1 48.5 88 PRO A CA 1
ATOM 723 C C . PRO A 1 88 ? -4.254 -1.296 0.989 1 48.5 88 PRO A C 1
ATOM 725 O O . PRO A 1 88 ? -5.449 -1.122 1.245 1 48.5 88 PRO A O 1
ATOM 728 N N . SER A 1 89 ? -3.832 -2.551 1.339 1 54.94 89 SER A N 1
ATOM 729 C CA . SER A 1 89 ? -4.266 -3.387 2.455 1 54.94 89 SER A CA 1
ATOM 730 C C . SER A 1 89 ? -4.906 -2.551 3.555 1 54.94 89 SER A C 1
ATOM 732 O O . SER A 1 89 ? -5.961 -2.914 4.086 1 54.94 89 SER A O 1
ATOM 734 N N . LEU A 1 90 ? -4.586 -1.351 3.719 1 64.56 90 LEU A N 1
ATOM 735 C CA . LEU A 1 90 ? -5.102 -0.524 4.805 1 64.56 90 LEU A CA 1
ATOM 736 C C . LEU A 1 90 ? -6.527 -0.075 4.52 1 64.56 90 LEU A C 1
ATOM 738 O O . LEU A 1 90 ? -7.355 -0.002 5.43 1 64.56 90 LEU A O 1
ATOM 742 N N . LEU A 1 91 ? -6.773 0.15 3.225 1 70.31 91 LEU A N 1
ATOM 743 C CA . LEU A 1 91 ? -8.109 0.609 2.859 1 70.31 91 LEU A CA 1
ATOM 744 C C . LEU A 1 91 ? -9.148 -0.479 3.115 1 70.31 91 LEU A C 1
ATOM 746 O O . LEU A 1 91 ? -10.25 -0.193 3.594 1 70.31 91 LEU A O 1
ATOM 750 N N . ASN A 1 92 ? -8.773 -1.68 2.873 1 63.66 92 ASN A N 1
ATOM 751 C CA . ASN A 1 92 ? -9.688 -2.791 3.123 1 63.66 92 ASN A CA 1
ATOM 752 C C . ASN A 1 92 ? -9.969 -2.963 4.613 1 63.66 92 ASN A C 1
ATOM 754 O O . ASN A 1 92 ? -11.094 -3.264 5.004 1 63.66 92 ASN A O 1
ATOM 758 N N . PHE A 1 93 ? -9 -2.77 5.375 1 72.06 93 PHE A N 1
ATOM 759 C CA . PHE A 1 93 ? -9.18 -2.828 6.82 1 72.06 93 PHE A CA 1
ATOM 760 C C . PHE A 1 93 ? -10.133 -1.74 7.297 1 72.06 93 PHE A C 1
ATOM 762 O O . PHE A 1 93 ? -11.055 -2.01 8.07 1 72.06 93 PHE A O 1
ATOM 769 N N . VAL A 1 94 ? -10.016 -0.553 6.789 1 84.38 94 VAL A N 1
ATOM 770 C CA . VAL A 1 94 ? -10.859 0.566 7.191 1 84.38 94 VAL A CA 1
ATOM 771 C C . VAL A 1 94 ? -12.305 0.306 6.762 1 84.38 94 VAL A C 1
ATOM 773 O O . VAL A 1 94 ? -13.234 0.554 7.527 1 84.38 94 VAL A O 1
ATOM 776 N N . LYS A 1 95 ? -12.406 -0.253 5.613 1 80 95 LYS A N 1
ATOM 777 C CA . LYS A 1 95 ? -13.727 -0.542 5.074 1 80 95 LYS A CA 1
ATOM 778 C C . LYS A 1 95 ? -14.414 -1.646 5.871 1 80 95 LYS A C 1
ATOM 780 O O . LYS A 1 95 ? -15.648 -1.72 5.906 1 80 95 LYS A O 1
ATOM 785 N N . SER A 1 96 ? -13.648 -2.414 6.488 1 78.81 96 SER A N 1
ATOM 786 C CA . SER A 1 96 ? -14.203 -3.564 7.199 1 78.81 96 SER A CA 1
ATOM 787 C C . SER A 1 96 ? -14.758 -3.16 8.555 1 78.81 96 SER A C 1
ATOM 789 O O . SER A 1 96 ? -15.461 -3.941 9.203 1 78.81 96 SER A O 1
ATOM 791 N N . ASN A 1 97 ? -14.492 -1.933 8.992 1 88.19 97 ASN A N 1
ATOM 792 C CA . ASN A 1 97 ? -15.039 -1.462 10.258 1 88.19 97 ASN A CA 1
ATOM 793 C C . ASN A 1 97 ? -16.547 -1.289 10.188 1 88.19 97 ASN A C 1
ATOM 795 O O . ASN A 1 97 ? -17.078 -0.858 9.156 1 88.19 97 ASN A O 1
ATOM 799 N N . LYS A 1 98 ? -17.25 -1.622 11.312 1 91.81 98 LYS A N 1
ATOM 800 C CA . LYS A 1 98 ? -18.672 -1.33 11.406 1 91.81 98 LYS A CA 1
ATOM 801 C C . LYS A 1 98 ? -18.922 0.171 11.539 1 91.81 98 LYS A C 1
ATOM 803 O O . LYS A 1 98 ? -18.141 0.882 12.172 1 91.81 98 LYS A O 1
ATOM 808 N N . GLU A 1 99 ? -20.047 0.629 11.062 1 93.94 99 GLU A N 1
ATOM 809 C CA . GLU A 1 99 ? -20.422 2.041 11.102 1 93.94 99 GLU A CA 1
ATOM 810 C C . GLU A 1 99 ? -20.453 2.562 12.539 1 93.94 99 GLU A C 1
ATOM 812 O O . GLU A 1 99 ? -19.938 3.65 12.812 1 93.94 99 GLU A O 1
ATOM 817 N N . GLU A 1 100 ? -21 1.768 13.367 1 96.12 100 GLU A N 1
ATOM 818 C CA . GLU A 1 100 ? -21.125 2.188 14.758 1 96.12 100 GLU A CA 1
ATOM 819 C C . GLU A 1 100 ? -19.75 2.359 15.414 1 96.12 100 GLU A C 1
ATOM 821 O O . GLU A 1 100 ? -19.547 3.27 16.219 1 96.12 100 GLU A O 1
ATOM 826 N N . ALA A 1 101 ? -18.844 1.501 15.055 1 95.62 101 ALA A N 1
ATOM 827 C CA . ALA A 1 101 ? -17.5 1.574 15.602 1 95.62 101 ALA A CA 1
ATOM 828 C C . ALA A 1 101 ? -16.781 2.846 15.141 1 95.62 101 ALA A C 1
ATOM 830 O O . ALA A 1 101 ? -16.078 3.484 15.922 1 95.62 101 ALA A O 1
ATOM 831 N N . VAL A 1 102 ? -17.016 3.207 13.93 1 97.12 102 VAL A N 1
ATOM 832 C CA . VAL A 1 102 ? -16.406 4.41 13.375 1 97.12 102 VAL A CA 1
ATOM 833 C C . VAL A 1 102 ? -16.938 5.645 14.102 1 97.12 102 VAL A C 1
ATOM 835 O O . VAL A 1 102 ? -16.172 6.512 14.516 1 97.12 102 VAL A O 1
ATOM 838 N N . ILE A 1 103 ? -18.203 5.688 14.328 1 97.12 103 ILE A N 1
ATOM 839 C CA . ILE A 1 103 ? -18.844 6.812 15 1 97.12 103 ILE A CA 1
ATOM 840 C C . ILE A 1 103 ? -18.328 6.926 16.422 1 97.12 103 ILE A C 1
ATOM 842 O O . ILE A 1 103 ? -17.906 8 16.859 1 97.12 103 ILE A O 1
ATOM 846 N N . GLU A 1 104 ? -18.281 5.844 17.062 1 97.38 104 GLU A N 1
ATOM 847 C CA . GLU A 1 104 ? -17.875 5.844 18.469 1 97.38 104 GLU A CA 1
ATOM 848 C C . GLU A 1 104 ? -16.422 6.246 18.625 1 97.38 104 GLU A C 1
ATOM 850 O O . GLU A 1 104 ? -16.094 7.102 19.438 1 97.38 104 GLU A O 1
ATOM 855 N N . ALA A 1 105 ? -15.562 5.629 17.891 1 97.88 105 ALA A N 1
ATOM 856 C CA . ALA A 1 105 ? -14.125 5.879 18 1 97.88 105 ALA A CA 1
ATOM 857 C C . ALA A 1 105 ? -13.797 7.328 17.656 1 97.88 105 ALA A C 1
ATOM 859 O O . ALA A 1 105 ? -13.008 7.977 18.359 1 97.88 105 ALA A O 1
ATOM 860 N N . THR A 1 106 ? -14.43 7.844 16.641 1 98.12 106 THR A N 1
ATOM 861 C CA . THR A 1 106 ? -14.109 9.203 16.219 1 98.12 106 THR A CA 1
ATOM 862 C C . THR A 1 106 ? -14.758 10.227 17.141 1 98.12 106 THR A C 1
ATOM 864 O O . THR A 1 106 ? -14.18 11.281 17.406 1 98.12 106 THR A O 1
ATOM 867 N N . ARG A 1 107 ? -15.898 9.914 17.625 1 97.88 107 ARG A N 1
ATOM 868 C CA . ARG A 1 107 ? -16.516 10.789 18.609 1 97.88 107 ARG A CA 1
ATOM 869 C C . ARG A 1 107 ? -15.641 10.938 19.859 1 97.88 107 ARG A C 1
ATOM 871 O O . ARG A 1 107 ? -15.383 12.055 20.297 1 97.88 107 ARG A O 1
ATOM 878 N N . ASP A 1 108 ? -15.211 9.844 20.328 1 98.06 108 ASP A N 1
ATOM 879 C CA . ASP A 1 108 ? -14.352 9.852 21.516 1 98.06 108 ASP A CA 1
ATOM 880 C C . ASP A 1 108 ? -13.031 10.562 21.219 1 98.06 108 ASP A C 1
ATOM 882 O O . ASP A 1 108 ? -12.539 11.336 22.047 1 98.06 108 ASP A O 1
ATOM 886 N N . GLY A 1 109 ? -12.469 10.273 20.109 1 98.31 109 GLY A N 1
ATOM 887 C CA . GLY A 1 109 ? -11.219 10.898 19.719 1 98.31 109 GLY A CA 1
ATOM 888 C C . GLY A 1 109 ? -11.328 12.406 19.562 1 98.31 109 GLY A C 1
ATOM 889 O O . GLY A 1 109 ? -10.469 13.156 20.031 1 98.31 109 GLY A O 1
ATOM 890 N N . ILE A 1 110 ? -12.406 12.859 18.969 1 98 110 ILE A N 1
ATOM 891 C CA . ILE A 1 110 ? -12.609 14.281 18.719 1 98 110 ILE A CA 1
ATOM 892 C C . ILE A 1 110 ? -12.859 15.016 20.031 1 98 110 ILE A C 1
ATOM 894 O O . ILE A 1 110 ? -12.359 16.125 20.234 1 98 110 ILE A O 1
ATOM 898 N N . LYS A 1 111 ? -13.57 14.359 20.875 1 97.81 111 LYS A N 1
ATOM 899 C CA . LYS A 1 111 ? -13.789 14.938 22.188 1 97.81 111 LYS A CA 1
ATOM 900 C C . LYS A 1 111 ? -12.461 15.156 22.922 1 97.81 111 LYS A C 1
ATOM 902 O O . LYS A 1 111 ? -12.227 16.219 23.484 1 97.81 111 LYS A O 1
ATOM 907 N N . ALA A 1 112 ? -11.672 14.195 22.953 1 98.19 112 ALA A N 1
ATOM 908 C CA . ALA A 1 112 ? -10.359 14.305 23.578 1 98.19 112 ALA A CA 1
ATOM 909 C C . ALA A 1 112 ? -9.5 15.359 22.891 1 98.19 112 ALA A C 1
ATOM 911 O O . ALA A 1 112 ? -8.742 16.078 23.547 1 98.19 112 ALA A O 1
ATOM 912 N N . ALA A 1 113 ? -9.617 15.422 21.578 1 98 113 ALA A N 1
ATOM 913 C CA . ALA A 1 113 ? -8.859 16.391 20.781 1 98 113 ALA A CA 1
ATOM 914 C C . ALA A 1 113 ? -9.266 17.828 21.141 1 98 113 ALA A C 1
ATOM 916 O O . ALA A 1 113 ? -8.406 18.703 21.25 1 98 113 ALA A O 1
ATOM 917 N N . GLN A 1 114 ? -10.547 18.047 21.328 1 97.25 114 GLN A N 1
ATOM 918 C CA . GLN A 1 114 ? -11.055 19.375 21.672 1 97.25 114 GLN A CA 1
ATOM 919 C C . GLN A 1 114 ? -10.523 19.812 23.031 1 97.25 114 GLN A C 1
ATOM 921 O O . GLN A 1 114 ? -10.461 21.016 23.312 1 97.25 114 GLN A O 1
ATOM 926 N N . ASN A 1 115 ? -10.07 18.812 23.797 1 97.25 115 ASN A N 1
ATOM 927 C CA . ASN A 1 115 ? -9.461 19.109 25.094 1 97.25 115 ASN A CA 1
ATOM 928 C C . ASN A 1 115 ? -7.938 19.094 25 1 97.25 115 ASN A C 1
ATOM 930 O O . ASN A 1 115 ? -7.254 18.984 26.016 1 97.25 115 ASN A O 1
ATOM 934 N N . ASN A 1 116 ? -7.41 19.062 23.859 1 97.69 116 ASN A N 1
ATOM 935 C CA . ASN A 1 116 ? -5.984 19.125 23.562 1 97.69 116 ASN A CA 1
ATOM 936 C C . ASN A 1 116 ? -5.227 17.953 24.188 1 97.69 116 ASN A C 1
ATOM 938 O O . ASN A 1 116 ? -4.117 18.141 24.703 1 97.69 116 ASN A O 1
ATOM 942 N N . ASN A 1 117 ? -5.902 16.828 24.234 1 97.81 117 ASN A N 1
ATOM 943 C CA . ASN A 1 117 ? -5.273 15.594 24.703 1 97.81 117 ASN A CA 1
ATOM 944 C C . ASN A 1 117 ? -4.875 14.688 23.531 1 97.81 117 ASN A C 1
ATOM 946 O O . ASN A 1 117 ? -5.652 13.828 23.125 1 97.81 117 ASN A O 1
ATOM 950 N N . LEU A 1 118 ? -3.605 14.789 23.125 1 97.81 118 LEU A N 1
ATOM 951 C CA . LEU A 1 118 ? -3.158 14.117 21.906 1 97.81 118 LEU A CA 1
ATOM 952 C C . LEU A 1 118 ? -3.199 12.602 22.078 1 97.81 118 LEU A C 1
ATOM 954 O O . LEU A 1 118 ? -3.701 11.883 21.219 1 97.81 118 LEU A O 1
ATOM 958 N N . THR A 1 119 ? -2.715 12.141 23.234 1 97.56 119 THR A N 1
ATOM 959 C CA . THR A 1 119 ? -2.572 10.703 23.453 1 97.56 119 THR A CA 1
ATOM 960 C C . THR A 1 119 ? -3.938 10.023 23.469 1 97.56 119 THR A C 1
ATOM 962 O O . THR A 1 119 ? -4.16 9.047 22.766 1 97.56 119 THR A O 1
ATOM 965 N N . SER A 1 120 ? -4.867 10.594 24.219 1 97.94 120 SER A N 1
ATOM 966 C CA . SER A 1 120 ? -6.199 10.008 24.312 1 97.94 120 SER A CA 1
ATOM 967 C C . SER A 1 120 ? -6.938 10.102 22.984 1 97.94 120 SER A C 1
ATOM 969 O O . SER A 1 120 ? -7.648 9.172 22.594 1 97.94 120 SER A O 1
ATOM 971 N N . ALA A 1 121 ? -6.777 11.219 22.328 1 98.44 121 ALA A N 1
ATOM 972 C CA . ALA A 1 121 ? -7.445 11.445 21.047 1 98.44 121 ALA A CA 1
ATOM 973 C C . ALA A 1 121 ? -6.988 10.438 20 1 98.44 121 ALA A C 1
ATOM 975 O O . ALA A 1 121 ? -7.812 9.789 19.359 1 98.44 121 ALA A O 1
ATOM 976 N N . THR A 1 122 ? -5.684 10.227 19.922 1 98 122 THR A N 1
ATOM 977 C CA . THR A 1 122 ? -5.102 9.344 18.922 1 98 122 THR A CA 1
ATOM 978 C C . THR A 1 122 ? -5.426 7.887 19.219 1 98 122 THR A C 1
ATOM 980 O O . THR A 1 122 ? -5.812 7.129 18.328 1 98 122 THR A O 1
ATOM 983 N N . THR A 1 123 ? -5.359 7.52 20.469 1 96.94 123 THR A N 1
ATOM 984 C CA . THR A 1 123 ? -5.598 6.141 20.875 1 96.94 123 THR A CA 1
ATOM 985 C C . THR A 1 123 ? -7.051 5.746 20.625 1 96.94 123 THR A C 1
ATOM 987 O O . THR A 1 123 ? -7.332 4.617 20.219 1 96.94 123 THR A O 1
ATOM 990 N N . ALA A 1 124 ? -7.949 6.656 20.859 1 97.94 124 ALA A N 1
ATOM 991 C CA . ALA A 1 124 ? -9.367 6.371 20.641 1 97.94 124 ALA A CA 1
ATOM 992 C C . ALA A 1 124 ? -9.633 6.035 19.172 1 97.94 124 ALA A C 1
ATOM 994 O O . ALA A 1 124 ? -10.359 5.082 18.875 1 97.94 124 ALA A O 1
ATOM 995 N N . ILE A 1 125 ? -9.07 6.75 18.266 1 97.5 125 ILE A N 1
ATOM 996 C CA . ILE A 1 125 ? -9.32 6.566 16.844 1 97.5 125 ILE A CA 1
ATOM 997 C C . ILE A 1 125 ? -8.578 5.328 16.344 1 97.5 125 ILE A C 1
ATOM 999 O O . ILE A 1 125 ? -9.078 4.602 15.477 1 97.5 125 ILE A O 1
ATOM 1003 N N . MET A 1 126 ? -7.469 4.98 16.984 1 94 126 MET A N 1
ATOM 1004 C CA . MET A 1 126 ? -6.633 3.848 16.609 1 94 126 MET A CA 1
ATOM 1005 C C . MET A 1 126 ? -7.309 2.529 16.969 1 94 126 MET A C 1
ATOM 1007 O O . MET A 1 126 ? -6.855 1.461 16.547 1 94 126 MET A O 1
ATOM 1011 N N . ALA A 1 127 ? -8.398 2.621 17.656 1 94.06 127 ALA A N 1
ATOM 1012 C CA . ALA A 1 127 ? -9.164 1.412 17.953 1 94.06 127 ALA A CA 1
ATOM 1013 C C . ALA A 1 127 ? -9.742 0.804 16.672 1 94.06 127 ALA A C 1
ATOM 1015 O O . ALA A 1 127 ? -10.117 -0.369 16.656 1 94.06 127 ALA A O 1
ATOM 1016 N N . LEU A 1 128 ? -9.82 1.576 15.625 1 91.94 128 LEU A N 1
ATOM 1017 C CA . LEU A 1 128 ? -10.391 1.132 14.352 1 91.94 128 LEU A CA 1
ATOM 1018 C C . LEU A 1 128 ? -9.375 0.303 13.57 1 91.94 128 LEU A C 1
ATOM 1020 O O . LEU A 1 128 ? -8.18 0.615 13.562 1 91.94 128 LEU A O 1
ATOM 1024 N N . LYS A 1 129 ? -9.914 -0.68 12.898 1 83.25 129 LYS A N 1
ATOM 1025 C CA . LYS A 1 129 ? -9.062 -1.493 12.031 1 83.25 129 LYS A CA 1
ATOM 1026 C C . LYS A 1 129 ? -8.453 -0.653 10.914 1 83.25 129 LYS A C 1
ATOM 1028 O O . LYS A 1 129 ? -9.141 0.152 10.289 1 83.25 129 LYS A O 1
ATOM 1033 N N . GLY A 1 130 ? -7.129 -0.825 10.742 1 78.94 130 GLY A N 1
ATOM 1034 C CA . GLY A 1 130 ? -6.453 -0.156 9.641 1 78.94 130 GLY A CA 1
ATOM 1035 C C . GLY A 1 130 ? -6.09 1.283 9.953 1 78.94 130 GLY A C 1
ATOM 1036 O O . GLY A 1 130 ? -5.641 2.02 9.07 1 78.94 130 GLY A O 1
ATOM 1037 N N . VAL A 1 131 ? -6.293 1.673 11.219 1 88.81 131 VAL A N 1
ATOM 1038 C CA . VAL A 1 131 ? -6.039 3.061 11.594 1 88.81 131 VAL A CA 1
ATOM 1039 C C . VAL A 1 131 ? -4.859 3.129 12.555 1 88.81 131 VAL A C 1
ATOM 1041 O O . VAL A 1 131 ? -4.953 2.678 13.695 1 88.81 131 VAL A O 1
ATOM 1044 N N . GLY A 1 132 ? -3.764 3.643 12 1 88.94 132 GLY A N 1
ATOM 1045 C CA . GLY A 1 132 ? -2.621 3.953 12.844 1 88.94 132 GLY A CA 1
ATOM 1046 C C . GLY A 1 132 ? -2.521 5.422 13.195 1 88.94 132 GLY A C 1
ATOM 1047 O O . GLY A 1 132 ? -3.463 6.188 12.969 1 88.94 132 GLY A O 1
ATOM 1048 N N . PRO A 1 133 ? -1.363 5.828 13.781 1 92.81 133 PRO A N 1
ATOM 1049 C CA . PRO A 1 133 ? -1.175 7.219 14.195 1 92.81 133 PRO A CA 1
ATOM 1050 C C . PRO A 1 133 ? -1.305 8.203 13.031 1 92.81 133 PRO A C 1
ATOM 1052 O O . PRO A 1 133 ? -1.84 9.305 13.203 1 92.81 133 PRO A O 1
ATOM 1055 N N . ALA A 1 134 ? -0.899 7.789 11.883 1 90.88 134 ALA A N 1
ATOM 1056 C CA . ALA A 1 134 ? -0.939 8.688 10.734 1 90.88 134 ALA A CA 1
ATOM 1057 C C . ALA A 1 134 ? -2.377 8.984 10.32 1 90.88 134 ALA A C 1
ATOM 1059 O O . ALA A 1 134 ? -2.74 10.141 10.109 1 90.88 134 ALA A O 1
ATOM 1060 N N . THR A 1 135 ? -3.191 7.996 10.273 1 92.31 135 THR A N 1
ATOM 1061 C CA . THR A 1 135 ? -4.59 8.203 9.914 1 92.31 135 THR A CA 1
ATOM 1062 C C . THR A 1 135 ? -5.332 8.945 11.016 1 92.31 135 THR A C 1
ATOM 1064 O O . THR A 1 135 ? -6.141 9.836 10.734 1 92.31 135 THR A O 1
ATOM 1067 N N . ALA A 1 136 ? -5.074 8.578 12.227 1 96.5 136 ALA A N 1
ATOM 1068 C CA . ALA A 1 136 ? -5.676 9.281 13.352 1 96.5 136 ALA A CA 1
ATOM 1069 C C . ALA A 1 136 ? -5.32 10.766 13.328 1 96.5 136 ALA A C 1
ATOM 1071 O O . ALA A 1 136 ? -6.184 11.617 13.539 1 96.5 136 ALA A O 1
ATOM 1072 N N . SER A 1 137 ? -4.055 11.078 13.047 1 97.75 137 SER A N 1
ATOM 1073 C CA . SER A 1 137 ? -3.613 12.469 12.977 1 97.75 137 SER A CA 1
ATOM 1074 C C . SER A 1 137 ? -4.363 13.234 11.891 1 97.75 137 SER A C 1
ATOM 1076 O O . SER A 1 137 ? -4.613 14.43 12.031 1 97.75 137 SER A O 1
ATOM 1078 N N . ALA A 1 138 ? -4.719 12.547 10.789 1 97.31 138 ALA A N 1
ATOM 1079 C CA . ALA A 1 138 ? -5.477 13.172 9.711 1 97.31 138 ALA A CA 1
ATOM 1080 C C . ALA A 1 138 ? -6.863 13.602 10.188 1 97.31 138 ALA A C 1
ATOM 1082 O O . ALA A 1 138 ? -7.34 14.68 9.844 1 97.31 138 ALA A O 1
ATOM 1083 N N . VAL A 1 139 ? -7.496 12.781 10.977 1 97.69 139 VAL A N 1
ATOM 1084 C CA . VAL A 1 139 ? -8.805 13.117 11.539 1 97.69 139 VAL A CA 1
ATOM 1085 C C . VAL A 1 139 ? -8.672 14.336 12.453 1 97.69 139 VAL A C 1
ATOM 1087 O O . VAL A 1 139 ? -9.43 15.297 12.328 1 97.69 139 VAL A O 1
ATOM 1090 N N . LEU A 1 140 ? -7.703 14.305 13.305 1 98.44 140 LEU A N 1
ATOM 1091 C CA . LEU A 1 140 ? -7.531 15.344 14.312 1 98.44 140 LEU A CA 1
ATOM 1092 C C . LEU A 1 140 ? -7.184 16.688 13.656 1 98.44 140 LEU A C 1
ATOM 1094 O O . LEU A 1 140 ? -7.723 17.719 14.039 1 98.44 140 LEU A O 1
ATOM 1098 N N . ALA A 1 141 ? -6.309 16.672 12.664 1 98.19 141 ALA A N 1
ATOM 1099 C CA . ALA A 1 141 ? -5.898 17.891 11.977 1 98.19 141 ALA A CA 1
ATOM 1100 C C . ALA A 1 141 ? -7.07 18.516 11.227 1 98.19 141 ALA A C 1
ATOM 1102 O O . ALA A 1 141 ? -7.168 19.734 11.133 1 98.19 141 ALA A O 1
ATOM 1103 N N . ALA A 1 142 ? -7.938 17.672 10.703 1 96.88 142 ALA A N 1
ATOM 1104 C CA . ALA A 1 142 ? -9.086 18.172 9.961 1 96.88 142 ALA A CA 1
ATOM 1105 C C . ALA A 1 142 ? -10.102 18.828 10.891 1 96.88 142 ALA A C 1
ATOM 1107 O O . ALA A 1 142 ? -10.727 19.828 10.523 1 96.88 142 ALA A O 1
ATOM 1108 N N . VAL A 1 143 ? -10.242 18.328 12.102 1 96.75 143 VAL A N 1
ATOM 1109 C CA . VAL A 1 143 ? -11.352 18.719 12.969 1 96.75 143 VAL A CA 1
ATOM 1110 C C . VAL A 1 143 ? -10.875 19.766 13.984 1 96.75 143 VAL A C 1
ATOM 1112 O O . VAL A 1 143 ? -11.609 20.703 14.312 1 96.75 143 VAL A O 1
ATOM 1115 N N . VAL A 1 144 ? -9.648 19.547 14.469 1 97.62 144 VAL A N 1
ATOM 1116 C CA . VAL A 1 144 ? -9.094 20.469 15.469 1 97.62 144 VAL A CA 1
ATOM 1117 C C . VAL A 1 144 ? -7.707 20.938 15.023 1 97.62 144 VAL A C 1
ATOM 1119 O O . VAL A 1 144 ? -6.715 20.688 15.711 1 97.62 144 VAL A O 1
ATOM 1122 N N . PRO A 1 145 ? -7.609 21.703 13.977 1 97.38 145 PRO A N 1
ATOM 1123 C CA . PRO A 1 145 ? -6.324 22.109 13.398 1 97.38 145 PRO A CA 1
ATOM 1124 C C . PRO A 1 145 ? -5.539 23.047 14.305 1 97.38 145 PRO A C 1
ATOM 1126 O O . PRO A 1 145 ? -4.34 23.25 14.102 1 97.38 145 PRO A O 1
ATOM 1129 N N . GLN A 1 146 ? -6.184 23.609 15.32 1 96.94 146 GLN A N 1
ATOM 1130 C CA . GLN A 1 146 ? -5.523 24.562 16.219 1 96.94 146 GLN A CA 1
ATOM 1131 C C . GLN A 1 146 ? -4.516 23.859 17.125 1 96.94 146 GLN A C 1
ATOM 1133 O O . GLN A 1 146 ? -3.59 24.484 17.625 1 96.94 146 GLN A O 1
ATOM 1138 N N . TYR A 1 147 ? -4.73 22.547 17.25 1 98 147 TYR A N 1
ATOM 1139 C CA . TYR A 1 147 ? -3.863 21.828 18.188 1 98 147 TYR A CA 1
ATOM 1140 C C . TYR A 1 147 ? -3.076 20.734 17.469 1 98 147 TYR A C 1
ATOM 1142 O O . TYR A 1 147 ? -2.068 20.25 18 1 98 147 TYR A O 1
ATOM 1150 N N . PHE A 1 148 ? -3.562 20.328 16.281 1 98.5 148 PHE A N 1
ATOM 1151 C CA . PHE A 1 148 ? -3.018 19.078 15.734 1 98.5 148 PHE A CA 1
ATOM 1152 C C . PHE A 1 148 ? -2.596 19.266 14.281 1 98.5 148 PHE A C 1
ATOM 1154 O O . PHE A 1 148 ? -3.223 20.031 13.539 1 98.5 148 PHE A O 1
ATOM 1161 N N . SER A 1 149 ? -1.509 18.578 13.852 1 98.38 149 SER A N 1
ATOM 1162 C CA . SER A 1 149 ? -1.013 18.516 12.484 1 98.38 149 SER A CA 1
ATOM 1163 C C . SER A 1 149 ? -1.089 17.094 11.938 1 98.38 149 SER A C 1
ATOM 1165 O O . SER A 1 149 ? -1.175 16.125 12.703 1 98.38 149 SER A O 1
ATOM 1167 N N . PHE A 1 150 ? -1.137 16.984 10.617 1 97.31 150 PHE A N 1
ATOM 1168 C CA . PHE A 1 150 ? -1.104 15.688 9.961 1 97.31 150 PHE A CA 1
ATOM 1169 C C . PHE A 1 150 ? 0.305 15.109 9.977 1 97.31 150 PHE A C 1
ATOM 1171 O O . PHE A 1 150 ? 1.274 15.805 9.68 1 97.31 150 PHE A O 1
ATOM 1178 N N . TYR A 1 151 ? 0.39 13.789 10.344 1 94.94 151 TYR A N 1
ATOM 1179 C CA . TYR A 1 151 ? 1.633 13.031 10.375 1 94.94 151 TYR A CA 1
ATOM 1180 C C . TYR A 1 151 ? 2.035 12.586 8.969 1 94.94 151 TYR A C 1
ATOM 1182 O O . TYR A 1 151 ? 2.006 11.398 8.656 1 94.94 151 TYR A O 1
ATOM 1190 N N . ALA A 1 152 ? 2.451 13.562 8.148 1 91.06 152 ALA A N 1
ATOM 1191 C CA . ALA A 1 152 ? 2.861 13.305 6.773 1 91.06 152 ALA A CA 1
ATOM 1192 C C . ALA A 1 152 ? 4.312 12.828 6.715 1 91.06 152 ALA A C 1
ATOM 1194 O O . ALA A 1 152 ? 5.164 13.32 7.457 1 91.06 152 ALA A O 1
ATOM 1195 N N . ASP A 1 153 ? 4.668 11.961 5.805 1 85.88 153 ASP A N 1
ATOM 1196 C CA . ASP A 1 153 ? 6.008 11.414 5.633 1 85.88 153 ASP A CA 1
ATOM 1197 C C . ASP A 1 153 ? 7.016 12.523 5.328 1 85.88 153 ASP A C 1
ATOM 1199 O O . ASP A 1 153 ? 8.133 12.516 5.855 1 85.88 153 ASP A O 1
ATOM 1203 N N . GLU A 1 154 ? 6.605 13.438 4.457 1 89.31 154 GLU A N 1
ATOM 1204 C CA . GLU A 1 154 ? 7.484 14.523 4.039 1 89.31 154 GLU A CA 1
ATOM 1205 C C . GLU A 1 154 ? 7.809 15.453 5.203 1 89.31 154 GLU A C 1
ATOM 1207 O O . GLU A 1 154 ? 8.914 15.992 5.285 1 89.31 154 GLU A O 1
ATOM 1212 N N . VAL A 1 155 ? 6.84 15.602 6.094 1 94.31 155 VAL A N 1
ATOM 1213 C CA . VAL A 1 155 ? 7.043 16.438 7.27 1 94.31 155 VAL A CA 1
ATOM 1214 C C . VAL A 1 155 ? 7.965 15.727 8.258 1 94.31 155 VAL A C 1
ATOM 1216 O O . VAL A 1 155 ? 8.883 16.344 8.805 1 94.31 155 VAL A O 1
ATOM 1219 N N . ALA A 1 156 ? 7.77 14.43 8.469 1 91.69 156 ALA A N 1
ATOM 1220 C CA . ALA A 1 156 ? 8.648 13.648 9.328 1 91.69 156 ALA A CA 1
ATOM 1221 C C . ALA A 1 156 ? 10.086 13.664 8.805 1 91.69 156 ALA A C 1
ATOM 1223 O O . ALA A 1 156 ? 11.031 13.82 9.57 1 91.69 156 ALA A O 1
ATOM 1224 N N . ALA A 1 157 ? 10.234 13.578 7.531 1 88.56 157 ALA A N 1
ATOM 1225 C CA . ALA A 1 157 ? 11.547 13.547 6.891 1 88.56 157 ALA A CA 1
ATOM 1226 C C . ALA A 1 157 ? 12.266 14.883 7.055 1 88.56 157 ALA A C 1
ATOM 1228 O O . ALA A 1 157 ? 13.5 14.945 6.961 1 88.56 157 ALA A O 1
ATOM 1229 N N . SER A 1 158 ? 11.492 15.93 7.258 1 93.19 158 SER A N 1
ATOM 1230 C CA . SER A 1 158 ? 12.062 17.266 7.398 1 93.19 158 SER A CA 1
ATOM 1231 C C . SER A 1 158 ? 12.641 17.484 8.797 1 93.19 158 SER A C 1
ATOM 1233 O O . SER A 1 158 ? 13.375 18.438 9.031 1 93.19 158 SER A O 1
ATOM 1235 N N . LEU A 1 159 ? 12.289 16.594 9.727 1 93.81 159 LEU A N 1
ATOM 1236 C CA . LEU A 1 159 ? 12.68 16.734 11.125 1 93.81 159 LEU A CA 1
ATOM 1237 C C . LEU A 1 159 ? 13.82 15.781 11.477 1 93.81 159 LEU A C 1
ATOM 1239 O O . LEU A 1 159 ? 13.641 14.562 11.445 1 93.81 159 LEU A O 1
ATOM 1243 N N . PRO A 1 160 ? 14.953 16.281 11.883 1 88.94 160 PRO A N 1
ATOM 1244 C CA . PRO A 1 160 ? 16.094 15.43 12.219 1 88.94 160 PRO A CA 1
ATOM 1245 C C . PRO A 1 160 ? 15.758 14.391 13.289 1 88.94 160 PRO A C 1
ATOM 1247 O O . PRO A 1 160 ? 16.25 13.258 13.227 1 88.94 160 PRO A O 1
ATOM 1250 N N . ALA A 1 161 ? 14.906 14.758 14.18 1 85.44 161 ALA A N 1
ATOM 1251 C CA . ALA A 1 161 ? 14.57 13.875 15.297 1 85.44 161 ALA A CA 1
ATOM 1252 C C . ALA A 1 161 ? 13.742 12.68 14.82 1 85.44 161 ALA A C 1
ATOM 1254 O O . ALA A 1 161 ? 13.609 11.68 15.531 1 85.44 161 ALA A O 1
ATOM 1255 N N . LEU A 1 162 ? 13.219 12.734 13.523 1 88.75 162 LEU A N 1
ATOM 1256 C CA . LEU A 1 162 ? 12.312 11.695 13.039 1 88.75 162 LEU A CA 1
ATOM 1257 C C . LEU A 1 162 ? 12.891 11.008 11.805 1 88.75 162 LEU A C 1
ATOM 1259 O O . LEU A 1 162 ? 12.141 10.477 10.984 1 88.75 162 LEU A O 1
ATOM 1263 N N . LYS A 1 163 ? 14.148 10.984 11.625 1 77.94 163 LYS A N 1
ATOM 1264 C CA . LYS A 1 163 ? 14.812 10.375 10.477 1 77.94 163 LYS A CA 1
ATOM 1265 C C . LYS A 1 163 ? 14.516 8.875 10.406 1 77.94 163 LYS A C 1
ATOM 1267 O O . LYS A 1 163 ? 14.344 8.328 9.32 1 77.94 163 LYS A O 1
ATOM 1272 N N . ASN A 1 164 ? 14.398 8.219 11.648 1 73.38 164 ASN A N 1
ATOM 1273 C CA . ASN A 1 164 ? 14.172 6.773 11.68 1 73.38 164 ASN A CA 1
ATOM 1274 C C . ASN A 1 164 ? 12.859 6.43 12.375 1 73.38 164 ASN A C 1
ATOM 1276 O O . ASN A 1 164 ? 12.766 5.43 13.086 1 73.38 164 ASN A O 1
ATOM 1280 N N . HIS A 1 165 ? 11.906 7.254 12.031 1 79.06 165 HIS A N 1
ATOM 1281 C CA . HIS A 1 165 ? 10.633 7.039 12.711 1 79.06 165 HIS A CA 1
ATOM 1282 C C . HIS A 1 165 ? 9.969 5.742 12.242 1 79.06 165 HIS A C 1
ATOM 1284 O O . HIS A 1 165 ? 10.242 5.27 11.133 1 79.06 165 HIS A O 1
ATOM 1290 N N . LYS A 1 166 ? 9.18 5.133 13.172 1 70.56 166 LYS A N 1
ATOM 1291 C CA . LYS A 1 166 ? 8.547 3.842 12.906 1 70.56 166 LYS A CA 1
ATOM 1292 C C . LYS A 1 166 ? 7.023 3.959 12.93 1 70.56 166 LYS A C 1
ATOM 1294 O O . LYS A 1 166 ? 6.328 3.006 13.289 1 70.56 166 LYS A O 1
ATOM 1299 N N . TYR A 1 167 ? 6.457 5.133 12.766 1 79.19 167 TYR A N 1
ATOM 1300 C CA . TYR A 1 167 ? 5.031 5.43 12.68 1 79.19 167 TYR A CA 1
ATOM 1301 C C . TYR A 1 167 ? 4.309 5.035 13.961 1 79.19 167 TYR A C 1
ATOM 1303 O O . TYR A 1 167 ? 3.18 4.543 13.922 1 79.19 167 TYR A O 1
ATOM 1311 N N . GLN A 1 168 ? 4.957 5.242 15.039 1 85.5 168 GLN A N 1
ATOM 1312 C CA . GLN A 1 168 ? 4.375 5.012 16.359 1 85.5 168 GLN A CA 1
ATOM 1313 C C . GLN A 1 168 ? 3.785 6.297 16.922 1 85.5 168 GLN A C 1
ATOM 1315 O O . GLN A 1 168 ? 4.062 7.391 16.438 1 85.5 168 GLN A O 1
ATOM 1320 N N . LEU A 1 169 ? 2.998 6.055 17.969 1 91.69 169 LEU A N 1
ATOM 1321 C CA . LEU A 1 169 ? 2.35 7.184 18.625 1 91.69 169 LEU A CA 1
ATOM 1322 C C . LEU A 1 169 ? 3.385 8.172 19.156 1 91.69 169 LEU A C 1
ATOM 1324 O O . LEU A 1 169 ? 3.186 9.391 19.062 1 91.69 169 LEU A O 1
ATOM 1328 N N . ARG A 1 170 ? 4.453 7.691 19.641 1 92.12 170 ARG A N 1
ATOM 1329 C CA . ARG A 1 170 ? 5.5 8.555 20.172 1 92.12 170 ARG A CA 1
ATOM 1330 C C . ARG A 1 170 ? 6.102 9.43 19.078 1 92.12 170 ARG A C 1
ATOM 1332 O O . ARG A 1 170 ? 6.457 10.586 19.328 1 92.12 170 ARG A O 1
ATOM 1339 N N . ASP A 1 171 ? 6.309 8.906 17.906 1 92.5 171 ASP A N 1
ATOM 1340 C CA . ASP A 1 171 ? 6.832 9.68 16.781 1 92.5 171 ASP A CA 1
ATOM 1341 C C . ASP A 1 171 ? 5.867 10.797 16.375 1 92.5 171 ASP A C 1
ATOM 1343 O O . ASP A 1 171 ? 6.297 11.914 16.094 1 92.5 171 ASP A O 1
ATOM 1347 N N . TYR A 1 172 ? 4.59 10.492 16.422 1 96.19 172 TYR A N 1
ATOM 1348 C CA . TYR A 1 172 ? 3.602 11.523 16.094 1 96.19 172 TYR A CA 1
ATOM 1349 C C . TYR A 1 172 ? 3.611 12.625 17.141 1 96.19 172 TYR A C 1
ATOM 1351 O O . TYR A 1 172 ? 3.498 13.812 16.812 1 96.19 172 TYR A O 1
ATOM 1359 N N . LYS A 1 173 ? 3.67 12.203 18.375 1 96.62 173 LYS A N 1
ATOM 1360 C CA . LYS A 1 173 ? 3.736 13.195 19.453 1 96.62 173 LYS A CA 1
ATOM 1361 C C . LYS A 1 173 ? 4.879 14.172 19.219 1 96.62 173 LYS A C 1
ATOM 1363 O O . LYS A 1 173 ? 4.699 15.391 19.344 1 96.62 173 LYS A O 1
ATOM 1368 N N . LEU A 1 174 ? 5.969 13.641 18.828 1 95.69 174 LEU A N 1
ATOM 1369 C CA . LEU A 1 174 ? 7.141 14.477 18.594 1 95.69 174 LEU A CA 1
ATOM 1370 C C . LEU A 1 174 ? 6.91 15.398 17.391 1 95.69 174 LEU A C 1
ATOM 1372 O O . LEU A 1 174 ? 7.246 16.578 17.453 1 95.69 174 LEU A O 1
ATOM 1376 N N . LEU A 1 175 ? 6.387 14.875 16.375 1 97.62 175 LEU A N 1
ATOM 1377 C CA . LEU A 1 175 ? 6.102 15.68 15.195 1 97.62 175 LEU A CA 1
ATOM 1378 C C . LEU A 1 175 ? 5.148 16.828 15.539 1 97.62 175 LEU A C 1
ATOM 1380 O O . LEU A 1 175 ? 5.398 17.969 15.164 1 97.62 175 LEU A O 1
ATOM 1384 N N . ASN A 1 176 ? 4.07 16.516 16.234 1 98.25 176 ASN A N 1
ATOM 1385 C CA . ASN A 1 176 ? 3.066 17.516 16.562 1 98.25 176 ASN A CA 1
ATOM 1386 C C . ASN A 1 176 ? 3.635 18.609 17.469 1 98.25 176 ASN A C 1
ATOM 1388 O O . ASN A 1 176 ? 3.309 19.781 17.312 1 98.25 176 ASN A O 1
ATOM 1392 N N . VAL A 1 177 ? 4.449 18.219 18.375 1 97.19 177 VAL A N 1
ATOM 1393 C CA . VAL A 1 177 ? 5.082 19.188 19.25 1 97.19 177 VAL A CA 1
ATOM 1394 C C . VAL A 1 177 ? 5.93 20.156 18.422 1 97.19 177 VAL A C 1
ATOM 1396 O O . VAL A 1 177 ? 5.902 21.375 18.656 1 97.19 177 VAL A O 1
ATOM 1399 N N . GLU A 1 178 ? 6.688 19.656 17.484 1 96.5 178 GLU A N 1
ATOM 1400 C CA . GLU A 1 178 ? 7.512 20.5 16.625 1 96.5 178 GLU A CA 1
ATOM 1401 C C . GLU A 1 178 ? 6.656 21.453 15.82 1 96.5 178 GLU A C 1
ATOM 1403 O O . GLU A 1 178 ? 7.02 22.625 15.648 1 96.5 178 GLU A O 1
ATOM 1408 N N . MET A 1 179 ? 5.539 20.984 15.32 1 98.12 179 MET A N 1
ATOM 1409 C CA . MET A 1 179 ? 4.652 21.844 14.539 1 98.12 179 MET A CA 1
ATOM 1410 C C . MET A 1 179 ? 3.992 22.891 15.422 1 98.12 179 MET A C 1
ATOM 1412 O O . MET A 1 179 ? 3.809 24.031 14.992 1 98.12 179 MET A O 1
ATOM 1416 N N . VAL A 1 180 ? 3.582 22.516 16.641 1 97.94 180 VAL A N 1
ATOM 1417 C CA . VAL A 1 180 ? 2.992 23.453 17.594 1 97.94 180 VAL A CA 1
ATOM 1418 C C . VAL A 1 180 ? 4.004 24.547 17.953 1 97.94 180 VAL A C 1
ATOM 1420 O O . VAL A 1 180 ? 3.664 25.719 17.984 1 97.94 180 VAL A O 1
ATOM 1423 N N . ASP A 1 181 ? 5.23 24.156 18.188 1 97.31 181 ASP A N 1
ATOM 1424 C CA . ASP A 1 181 ? 6.285 25.109 18.531 1 97.31 181 ASP A CA 1
ATOM 1425 C C . ASP A 1 181 ? 6.547 26.078 17.375 1 97.31 181 ASP A C 1
ATOM 1427 O O . ASP A 1 181 ? 6.766 27.281 17.594 1 97.31 181 ASP A O 1
ATOM 1431 N N . LEU A 1 182 ? 6.578 25.594 16.219 1 97.25 182 LEU A N 1
ATOM 1432 C CA . LEU A 1 182 ? 6.781 26.438 15.047 1 97.25 182 LEU A CA 1
ATOM 1433 C C . LEU A 1 182 ? 5.633 27.422 14.883 1 97.25 182 LEU A C 1
ATOM 1435 O O . LEU A 1 182 ? 5.852 28.594 14.555 1 97.25 182 LEU A O 1
ATOM 1439 N N . ALA A 1 183 ? 4.434 26.938 15.07 1 97.94 183 ALA A N 1
ATOM 1440 C CA . ALA A 1 183 ? 3.279 27.828 15.008 1 97.94 183 ALA A CA 1
ATOM 1441 C C . ALA A 1 183 ? 3.398 28.953 16.031 1 97.94 183 ALA A C 1
ATOM 1443 O O . ALA A 1 183 ? 3.131 30.125 15.711 1 97.94 183 ALA A O 1
ATOM 1444 N N . HIS A 1 184 ? 3.799 28.578 17.188 1 97.44 184 HIS A N 1
ATOM 1445 C CA . HIS A 1 184 ? 3.982 29.578 18.25 1 97.44 184 HIS A CA 1
ATOM 1446 C C . HIS A 1 184 ? 5.035 30.609 17.859 1 97.44 184 HIS A C 1
ATOM 1448 O O . HIS A 1 184 ? 4.84 31.797 18.062 1 97.44 184 HIS A O 1
ATOM 1454 N N . ARG A 1 185 ? 6.105 30.156 17.328 1 96.69 185 ARG A N 1
ATOM 1455 C CA . ARG A 1 185 ? 7.176 31.047 16.906 1 96.69 185 ARG A CA 1
ATOM 1456 C C . ARG A 1 185 ? 6.68 32.031 15.844 1 96.69 185 ARG A C 1
ATOM 1458 O O . ARG A 1 185 ? 6.949 33.219 15.93 1 96.69 185 ARG A O 1
ATOM 1465 N N . LEU A 1 186 ? 6.012 31.547 14.883 1 97.06 186 LEU A N 1
ATOM 1466 C CA . LEU A 1 186 ? 5.523 32.375 13.781 1 97.06 186 LEU A CA 1
ATOM 1467 C C . LEU A 1 186 ? 4.492 33.375 14.281 1 97.06 186 LEU A C 1
ATOM 1469 O O . LEU A 1 186 ? 4.523 34.562 13.883 1 97.06 186 LEU A O 1
ATOM 1473 N N . ASN A 1 187 ? 3.631 32.938 15.141 1 96.81 187 ASN A N 1
ATOM 1474 C CA . ASN A 1 187 ? 2.619 33.844 15.688 1 96.81 187 ASN A CA 1
ATOM 1475 C C . ASN A 1 187 ? 3.244 34.938 16.547 1 96.81 187 ASN A C 1
ATOM 1477 O O . ASN A 1 187 ? 2.814 36.094 16.5 1 96.81 187 ASN A O 1
ATOM 1481 N N . THR A 1 188 ? 4.227 34.562 17.328 1 96 188 THR A N 1
ATOM 1482 C CA . THR A 1 188 ? 4.922 35.531 18.156 1 96 188 THR A CA 1
ATOM 1483 C C . THR A 1 188 ? 5.633 36.594 17.297 1 96 188 THR A C 1
ATOM 1485 O O . THR A 1 188 ? 5.602 37.781 17.609 1 96 188 THR A O 1
ATOM 1488 N N . SER A 1 189 ? 6.242 36.094 16.281 1 93.94 189 SER A N 1
ATOM 1489 C CA . SER A 1 189 ? 6.922 37 15.352 1 93.94 189 SER A CA 1
ATOM 1490 C C . SER A 1 189 ? 5.941 37.969 14.703 1 93.94 189 SER A C 1
ATOM 1492 O O . SER A 1 189 ? 6.238 39.156 14.555 1 93.94 189 SER A O 1
ATOM 1494 N N . GLU A 1 190 ? 4.828 37.531 14.312 1 91.94 190 GLU A N 1
ATOM 1495 C CA . GLU A 1 190 ? 3.809 38.375 13.703 1 91.94 190 GLU A CA 1
ATOM 1496 C C . GLU A 1 190 ? 3.275 39.406 14.695 1 91.94 190 GLU A C 1
ATOM 1498 O O . GLU A 1 190 ? 3.014 40.562 14.328 1 91.94 190 GLU A O 1
ATOM 1503 N N . GLN A 1 191 ? 3.094 38.969 15.875 1 90.25 191 GLN A N 1
ATOM 1504 C CA . GLN A 1 191 ? 2.635 39.875 16.922 1 90.25 191 GLN A CA 1
ATOM 1505 C C . GLN A 1 191 ? 3.648 41 17.156 1 90.25 191 GLN A C 1
ATOM 1507 O O . GLN A 1 191 ? 3.277 42.188 17.281 1 90.25 191 GLN A O 1
ATOM 1512 N N . LYS A 1 192 ? 4.848 40.688 17.203 1 91.75 192 LYS A N 1
ATOM 1513 C CA . LYS A 1 192 ? 5.914 41.656 17.422 1 91.75 192 LYS A CA 1
ATOM 1514 C C . LYS A 1 192 ? 5.984 42.656 16.281 1 91.75 192 LYS A C 1
ATOM 1516 O O . LYS A 1 192 ? 6.273 43.844 16.516 1 91.75 192 LYS A O 1
ATOM 1521 N N . ASN A 1 193 ? 5.652 42.156 15.125 1 90 193 ASN A N 1
ATOM 1522 C CA . ASN A 1 193 ? 5.75 43.031 13.953 1 90 193 ASN A CA 1
ATOM 1523 C C . ASN A 1 193 ? 4.402 43.656 13.602 1 90 193 ASN A C 1
ATOM 1525 O O . ASN A 1 193 ? 4.266 44.281 12.562 1 90 193 ASN A O 1
ATOM 1529 N N . GLN A 1 194 ? 3.355 43.406 14.398 1 87.06 194 GLN A N 1
ATOM 1530 C CA . GLN A 1 194 ? 2.012 43.969 14.281 1 87.06 194 GLN A CA 1
ATOM 1531 C C . GLN A 1 194 ? 1.401 43.625 12.922 1 87.06 194 GLN A C 1
ATOM 1533 O O . GLN A 1 194 ? 0.824 44.5 12.266 1 87.06 194 GLN A O 1
ATOM 1538 N N . VAL A 1 195 ? 1.703 42.438 12.477 1 83.62 195 VAL A N 1
ATOM 1539 C CA . VAL A 1 195 ? 1.093 41.969 11.242 1 83.62 195 VAL A CA 1
ATOM 1540 C C . VAL A 1 195 ? -0.194 41.219 11.57 1 83.62 195 VAL A C 1
ATOM 1542 O O . VAL A 1 195 ? -0.202 40.312 12.438 1 83.62 195 VAL A O 1
ATOM 1545 N N . GLU A 1 196 ? -1.262 41.75 11.102 1 79.88 196 GLU A N 1
ATOM 1546 C CA . GLU A 1 196 ? -2.551 41.094 11.336 1 79.88 196 GLU A CA 1
ATOM 1547 C C . GLU A 1 196 ? -2.883 40.094 10.219 1 79.88 196 GLU A C 1
ATOM 1549 O O . GLU A 1 196 ? -3.314 40.5 9.141 1 79.88 196 GLU A O 1
ATOM 1554 N N . THR A 1 197 ? -2.553 38.906 10.406 1 84.31 197 THR A N 1
ATOM 1555 C CA . THR A 1 197 ? -2.873 37.812 9.461 1 84.31 197 THR A CA 1
ATOM 1556 C C . THR A 1 197 ? -3.527 36.656 10.18 1 84.31 197 THR A C 1
ATOM 1558 O O . THR A 1 197 ? -3.695 36.688 11.398 1 84.31 197 THR A O 1
ATOM 1561 N N . GLU A 1 198 ? -4.051 35.688 9.398 1 90.81 198 GLU A N 1
ATOM 1562 C CA . GLU A 1 198 ? -4.613 34.469 9.977 1 90.81 198 GLU A CA 1
ATOM 1563 C C . GLU A 1 198 ? -3.594 33.75 10.859 1 90.81 198 GLU A C 1
ATOM 1565 O O . GLU A 1 198 ? -2.428 33.625 10.477 1 90.81 198 GLU A O 1
ATOM 1570 N N . LYS A 1 199 ? -4.039 33.406 12.047 1 94.94 199 LYS A N 1
ATOM 1571 C CA . LYS A 1 199 ? -3.158 32.781 13.016 1 94.94 199 LYS A CA 1
ATOM 1572 C C . LYS A 1 199 ? -2.609 31.453 12.469 1 94.94 199 LYS A C 1
ATOM 1574 O O . LYS A 1 199 ? -3.338 30.688 11.828 1 94.94 199 LYS A O 1
ATOM 1579 N N . TRP A 1 200 ? -1.352 31.234 12.758 1 97.44 200 TRP A N 1
ATOM 1580 C CA . TRP A 1 200 ? -0.721 29.969 12.398 1 97.44 200 TRP A CA 1
ATOM 1581 C C . TRP A 1 200 ? -1.158 28.844 13.344 1 97.44 200 TRP A C 1
ATOM 1583 O O . TRP A 1 200 ? -1.152 29.016 14.562 1 97.44 200 TRP A O 1
ATOM 1593 N N . THR A 1 201 ? -1.661 27.781 12.773 1 97.88 201 THR A N 1
ATOM 1594 C CA . THR A 1 201 ? -1.969 26.547 13.492 1 97.88 201 THR A CA 1
ATOM 1595 C C . THR A 1 201 ? -0.966 25.453 13.141 1 97.88 201 THR A C 1
ATOM 1597 O O . THR A 1 201 ? -0.258 25.547 12.141 1 97.88 201 THR A O 1
ATOM 1600 N N . PRO A 1 202 ? -0.864 24.422 13.992 1 98.38 202 PRO A N 1
ATOM 1601 C CA . PRO A 1 202 ? 0.005 23.297 13.625 1 98.38 202 PRO A CA 1
ATOM 1602 C C . PRO A 1 202 ? -0.319 22.734 12.242 1 98.38 202 PRO A C 1
ATOM 1604 O O . PRO A 1 202 ? 0.589 22.344 11.508 1 98.38 202 PRO A O 1
ATOM 1607 N N . HIS A 1 203 ? -1.555 22.75 11.852 1 98.12 203 HIS A N 1
ATOM 1608 C CA . HIS A 1 203 ? -1.966 22.203 10.562 1 98.12 203 HIS A CA 1
ATOM 1609 C C . HIS A 1 203 ? -1.466 23.078 9.414 1 98.12 203 HIS A C 1
ATOM 1611 O O . HIS A 1 203 ? -0.938 22.562 8.43 1 98.12 203 HIS A O 1
ATOM 1617 N N . ARG A 1 204 ? -1.594 24.391 9.555 1 97.44 204 ARG A N 1
ATOM 1618 C CA . ARG A 1 204 ? -1.116 25.312 8.523 1 97.44 204 ARG A CA 1
ATOM 1619 C C . ARG A 1 204 ? 0.399 25.219 8.375 1 97.44 204 ARG A C 1
ATOM 1621 O O . ARG A 1 204 ? 0.918 25.281 7.254 1 97.44 204 ARG A O 1
ATOM 1628 N N . VAL A 1 205 ? 1.046 25.094 9.523 1 98.31 205 VAL A N 1
ATOM 1629 C CA . VAL A 1 205 ? 2.5 24.969 9.508 1 98.31 205 VAL A CA 1
ATOM 1630 C C . VAL A 1 205 ? 2.9 23.688 8.773 1 98.31 205 VAL A C 1
ATOM 1632 O O . VAL A 1 205 ? 3.789 23.703 7.922 1 98.31 205 VAL A O 1
ATOM 1635 N N . GLU A 1 206 ? 2.229 22.594 9.133 1 98 206 GLU A N 1
ATOM 1636 C CA . GLU A 1 206 ? 2.512 21.297 8.508 1 98 206 GLU A CA 1
ATOM 1637 C C . GLU A 1 206 ? 2.338 21.375 6.996 1 98 206 GLU A C 1
ATOM 1639 O O . GLU A 1 206 ? 3.127 20.797 6.25 1 98 206 GLU A O 1
ATOM 1644 N N . LEU A 1 207 ? 1.312 22.078 6.473 1 97.31 207 LEU A N 1
ATOM 1645 C CA . LEU A 1 207 ? 1.089 22.234 5.039 1 97.31 207 LEU A CA 1
ATOM 1646 C C . LEU A 1 207 ? 2.246 22.984 4.391 1 97.31 207 LEU A C 1
ATOM 1648 O O . LEU A 1 207 ? 2.697 22.609 3.303 1 97.31 207 LEU A O 1
ATOM 1652 N N . ALA A 1 208 ? 2.709 24 5.074 1 97.38 208 ALA A N 1
ATOM 1653 C CA . ALA A 1 208 ? 3.826 24.781 4.547 1 97.38 208 ALA A CA 1
ATOM 1654 C C . ALA A 1 208 ? 5.102 23.953 4.484 1 97.38 208 ALA A C 1
ATOM 1656 O O . ALA A 1 20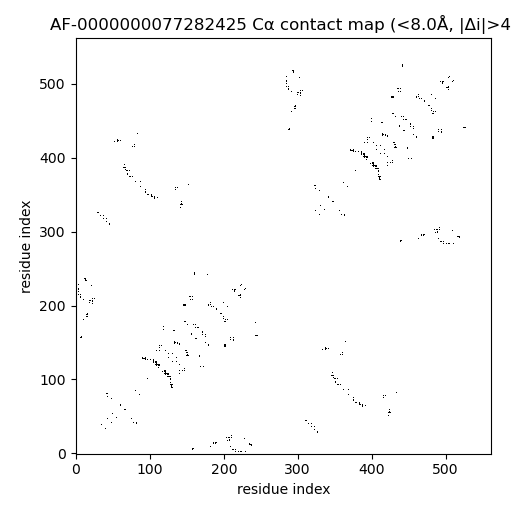8 ? 5.828 23.984 3.488 1 97.38 208 ALA A O 1
ATOM 1657 N N . VAL A 1 209 ? 5.352 23.219 5.547 1 97.12 209 VAL A N 1
ATOM 1658 C CA . VAL A 1 209 ? 6.543 22.391 5.613 1 97.12 209 VAL A CA 1
ATOM 1659 C C . VAL A 1 209 ? 6.48 21.312 4.531 1 97.12 209 VAL A C 1
ATOM 1661 O O . VAL A 1 209 ? 7.465 21.062 3.838 1 97.12 209 VAL A O 1
ATOM 1664 N N . TRP A 1 210 ? 5.34 20.703 4.422 1 96.56 210 TRP A N 1
ATOM 1665 C CA . TRP A 1 210 ? 5.117 19.703 3.395 1 96.56 210 TRP A CA 1
ATOM 1666 C C . TRP A 1 210 ? 5.379 20.266 2.006 1 96.56 210 TRP A C 1
ATOM 1668 O O . TRP A 1 210 ? 6.082 19.656 1.198 1 96.56 210 TRP A O 1
ATOM 1678 N N . THR A 1 211 ? 4.84 21.406 1.74 1 96 211 THR A N 1
ATOM 1679 C CA . THR A 1 211 ? 4.992 22.094 0.461 1 96 211 THR A CA 1
ATOM 1680 C C . THR A 1 211 ? 6.461 22.391 0.177 1 96 211 THR A C 1
ATOM 1682 O O . THR A 1 211 ? 6.961 22.094 -0.911 1 96 211 THR A O 1
ATOM 1685 N N . TYR A 1 212 ? 7.117 22.922 1.154 1 96.12 212 TYR A N 1
ATOM 1686 C CA . TYR A 1 212 ? 8.523 23.281 0.982 1 96.12 212 TYR A CA 1
ATOM 1687 C C . TYR A 1 212 ? 9.359 22.047 0.683 1 96.12 212 TYR A C 1
ATOM 1689 O O . TYR A 1 212 ? 10.203 22.047 -0.219 1 96.12 212 TYR A O 1
ATOM 1697 N N . TYR A 1 213 ? 9.18 21.062 1.48 1 94.19 213 TYR A N 1
ATOM 1698 C CA . TYR A 1 213 ? 9.938 19.828 1.311 1 94.19 213 TYR A CA 1
ATOM 1699 C C . TYR A 1 213 ? 9.789 19.281 -0.106 1 94.19 213 TYR A C 1
ATOM 1701 O O . TYR A 1 213 ? 10.781 18.938 -0.756 1 94.19 213 TYR A O 1
ATOM 1709 N N . LEU A 1 214 ? 8.57 19.188 -0.584 1 91.88 214 LEU A N 1
ATOM 1710 C CA . LEU A 1 214 ? 8.289 18.609 -1.898 1 91.88 214 LEU A CA 1
ATOM 1711 C C . LEU A 1 214 ? 8.938 19.453 -3 1 91.88 214 LEU A C 1
ATOM 1713 O O . LEU A 1 214 ? 9.547 18.891 -3.92 1 91.88 214 LEU A O 1
ATOM 1717 N N . LEU A 1 215 ? 8.766 20.703 -2.898 1 92.75 215 LEU A N 1
ATOM 1718 C CA . LEU A 1 215 ? 9.289 21.578 -3.941 1 92.75 215 LEU A CA 1
ATOM 1719 C C . LEU A 1 215 ? 10.812 21.641 -3.889 1 92.75 215 LEU A C 1
ATOM 1721 O O . LEU A 1 215 ? 11.469 21.734 -4.926 1 92.75 215 LEU A O 1
ATOM 1725 N N . TYR A 1 216 ? 11.367 21.641 -2.689 1 92.81 216 TYR A N 1
ATOM 1726 C CA . TYR A 1 216 ? 12.812 21.609 -2.529 1 92.81 216 TYR A CA 1
ATOM 1727 C C . TYR A 1 216 ? 13.414 20.359 -3.17 1 92.81 216 TYR A C 1
ATOM 1729 O O . TYR A 1 216 ? 14.461 20.438 -3.822 1 92.81 216 TYR A O 1
ATOM 1737 N N . LYS A 1 217 ? 12.766 19.297 -3.023 1 88.31 217 LYS A N 1
ATOM 1738 C CA . LYS A 1 217 ? 13.289 18.016 -3.496 1 88.31 217 LYS A CA 1
ATOM 1739 C C . LYS A 1 217 ? 13.031 17.828 -4.988 1 88.31 217 LYS A C 1
ATOM 1741 O O . LYS A 1 217 ? 13.844 17.234 -5.695 1 88.31 217 LYS A O 1
ATOM 1746 N N . HIS A 1 218 ? 11.898 18.391 -5.496 1 87 218 HIS A N 1
ATOM 1747 C CA . HIS A 1 218 ? 11.484 17.922 -6.812 1 87 218 HIS A CA 1
ATOM 1748 C C . HIS A 1 218 ? 11.289 19.094 -7.773 1 87 218 HIS A C 1
ATOM 1750 O O . HIS A 1 218 ? 11.203 18.891 -8.992 1 87 218 HIS A O 1
ATOM 1756 N N . LYS A 1 219 ? 11.172 20.266 -7.289 1 90.25 219 LYS A N 1
ATOM 1757 C CA . LYS A 1 219 ? 10.898 21.422 -8.141 1 90.25 219 LYS A CA 1
ATOM 1758 C C . LYS A 1 219 ? 11.383 22.703 -7.488 1 90.25 219 LYS A C 1
ATOM 1760 O O . LYS A 1 219 ? 10.602 23.641 -7.277 1 90.25 219 LYS A O 1
ATOM 1765 N N . GLN A 1 220 ? 12.617 22.859 -7.293 1 89.88 220 GLN A N 1
ATOM 1766 C CA . GLN A 1 220 ? 13.195 24 -6.574 1 89.88 220 GLN A CA 1
ATOM 1767 C C . GLN A 1 220 ? 12.891 25.312 -7.285 1 89.88 220 GLN A C 1
ATOM 1769 O O . GLN A 1 220 ? 12.773 26.359 -6.645 1 89.88 220 GLN A O 1
ATOM 1774 N N . ASP A 1 221 ? 12.719 25.234 -8.555 1 89 221 ASP A N 1
ATOM 1775 C CA . ASP A 1 221 ? 12.453 26.438 -9.344 1 89 221 ASP A CA 1
ATOM 1776 C C . ASP A 1 221 ? 11.156 27.109 -8.898 1 89 221 ASP A C 1
ATOM 1778 O O . ASP A 1 221 ? 11.023 28.344 -8.984 1 89 221 ASP A O 1
ATOM 1782 N N . ALA A 1 222 ? 10.242 26.375 -8.422 1 89.5 222 ALA A N 1
ATOM 1783 C CA . ALA A 1 222 ? 8.977 26.922 -7.953 1 89.5 222 ALA A CA 1
ATOM 1784 C C . ALA A 1 222 ? 9.188 27.781 -6.707 1 89.5 222 ALA A C 1
ATOM 1786 O O . ALA A 1 222 ? 8.477 28.766 -6.496 1 89.5 222 ALA A O 1
ATOM 1787 N N . LEU A 1 223 ? 10.164 27.453 -5.945 1 89.88 223 LEU A N 1
ATOM 1788 C CA . LEU A 1 223 ? 10.477 28.203 -4.734 1 89.88 223 LEU A CA 1
ATOM 1789 C C . LEU A 1 223 ? 11.203 29.516 -5.074 1 89.88 223 LEU A C 1
ATOM 1791 O O . LEU A 1 223 ? 11 30.531 -4.41 1 89.88 223 LEU A O 1
ATOM 1795 N N . THR A 1 224 ? 12 29.469 -6.062 1 83.44 224 THR A N 1
ATOM 1796 C CA . THR A 1 224 ? 12.758 30.641 -6.488 1 83.44 224 THR A CA 1
ATOM 1797 C C . THR A 1 224 ? 11.859 31.625 -7.238 1 83.44 224 THR A C 1
ATOM 1799 O O . THR A 1 224 ? 11.992 32.844 -7.094 1 83.44 224 THR A O 1
ATOM 1802 N N . ALA A 1 225 ? 11 31.109 -7.938 1 72.25 225 ALA A N 1
ATOM 1803 C CA . ALA A 1 225 ? 10.117 31.922 -8.766 1 72.25 225 ALA A CA 1
ATOM 1804 C C . ALA A 1 225 ? 9.164 32.75 -7.902 1 72.25 225 ALA A C 1
ATOM 1806 O O . ALA A 1 225 ? 8.812 33.875 -8.266 1 72.25 225 ALA A O 1
ATOM 1807 N N . ALA A 1 226 ? 8.844 32.281 -6.812 1 71.69 226 ALA A N 1
ATOM 1808 C CA . ALA A 1 226 ? 7.898 32.969 -5.941 1 71.69 226 ALA A CA 1
ATOM 1809 C C . ALA A 1 226 ? 8.602 34.031 -5.102 1 71.69 226 ALA A C 1
ATOM 1811 O O . ALA A 1 226 ? 7.949 34.781 -4.371 1 71.69 226 ALA A O 1
ATOM 1812 N N . ALA A 1 227 ? 9.812 34.344 -5.375 1 61.88 227 ALA A N 1
ATOM 1813 C CA . ALA A 1 227 ? 10.594 35.375 -4.703 1 61.88 227 ALA A CA 1
ATOM 1814 C C . ALA A 1 227 ? 10.492 35.25 -3.186 1 61.88 227 ALA A C 1
ATOM 1816 O O . ALA A 1 227 ? 10.344 36.25 -2.48 1 61.88 227 ALA A O 1
ATOM 1817 N N . ILE A 1 228 ? 10.289 34.062 -2.744 1 68.88 228 ILE A N 1
ATOM 1818 C CA . ILE A 1 228 ? 10.078 33.812 -1.322 1 68.88 228 ILE A CA 1
ATOM 1819 C C . ILE A 1 228 ? 11.32 34.219 -0.536 1 68.88 228 ILE A C 1
ATOM 1821 O O . ILE A 1 228 ? 11.203 34.812 0.546 1 68.88 228 ILE A O 1
ATOM 1825 N N . PHE A 1 229 ? 12.523 34.062 -1.115 1 62.53 229 PHE A N 1
ATOM 1826 C CA . PHE A 1 229 ? 13.758 34.281 -0.372 1 62.53 229 PHE A CA 1
ATOM 1827 C C . PHE A 1 229 ? 14.508 35.5 -0.924 1 62.53 229 PHE A C 1
ATOM 1829 O O . PHE A 1 229 ? 15.516 35.344 -1.619 1 62.53 229 PHE A O 1
ATOM 1836 N N . THR A 1 230 ? 13.875 36.469 -1.226 1 54.34 230 THR A N 1
ATOM 1837 C CA . THR A 1 230 ? 14.586 37.656 -1.729 1 54.34 230 THR A CA 1
ATOM 1838 C C . THR A 1 230 ? 15.43 38.281 -0.627 1 54.34 230 THR A C 1
ATOM 1840 O O . THR A 1 230 ? 15.141 38.094 0.559 1 54.34 230 THR A O 1
ATOM 1843 N N . GLU A 1 231 ? 16.734 38.719 -0.795 1 47.47 231 GLU A N 1
ATOM 1844 C CA . GLU A 1 231 ? 17.875 39.25 -0.064 1 47.47 231 GLU A CA 1
ATOM 1845 C C . GLU A 1 231 ? 17.422 40.219 1.023 1 47.47 231 GLU A C 1
ATOM 1847 O O . GLU A 1 231 ? 18.203 40.594 1.896 1 47.47 231 GLU A O 1
ATOM 1852 N N . LYS A 1 232 ? 16.422 40.844 1.115 1 42.47 232 LYS A N 1
ATOM 1853 C CA . LYS A 1 232 ? 16.359 41.938 2.064 1 42.47 232 LYS A CA 1
ATOM 1854 C C . LYS A 1 232 ? 16.203 41.438 3.494 1 42.47 232 LYS A C 1
ATOM 1856 O O . LYS A 1 232 ? 16.406 42.188 4.453 1 42.47 232 LYS A O 1
ATOM 1861 N N . GLY A 1 233 ? 15.336 40.531 3.943 1 37.69 233 GLY A N 1
ATOM 1862 C CA . GLY A 1 233 ? 15.047 40.438 5.363 1 37.69 233 GLY A CA 1
ATOM 1863 C C . GLY A 1 233 ? 16.094 39.656 6.141 1 37.69 233 GLY A C 1
ATOM 1864 O O . GLY A 1 233 ? 16.609 38.656 5.656 1 37.69 233 GLY A O 1
ATOM 1865 N N . LYS A 1 234 ? 16.906 40.219 7.113 1 38.94 234 LYS A N 1
ATOM 1866 C CA . LYS A 1 234 ? 17.891 39.719 8.078 1 38.94 234 LYS A CA 1
ATOM 1867 C C . LYS A 1 234 ? 17.375 38.5 8.828 1 38.94 234 LYS A C 1
ATOM 1869 O O . LYS A 1 234 ? 16.422 38.594 9.602 1 38.94 234 LYS A O 1
ATOM 1874 N N . ARG A 1 235 ? 17.469 37.188 8.289 1 40 235 ARG A N 1
ATOM 1875 C CA . ARG A 1 235 ? 17.234 35.906 8.953 1 40 235 ARG A CA 1
ATOM 1876 C C . ARG A 1 235 ? 17.922 35.875 10.312 1 40 235 ARG A C 1
ATOM 1878 O O . ARG A 1 235 ? 19.141 35.812 10.398 1 40 235 ARG A O 1
ATOM 1885 N N . SER A 1 236 ? 17.516 36.531 11.281 1 33.62 236 SER A N 1
ATOM 1886 C CA . SER A 1 236 ? 18.125 36.344 12.594 1 33.62 236 SER A CA 1
ATOM 1887 C C . SER A 1 236 ? 17.844 34.938 13.117 1 33.62 236 SER A C 1
ATOM 1889 O O . SER A 1 236 ? 16.703 34.469 13.148 1 33.62 236 SER A O 1
ATOM 1891 N N . ILE A 1 237 ? 18.688 33.938 12.914 1 35.06 237 ILE A N 1
ATOM 1892 C CA . ILE A 1 237 ? 18.625 32.625 13.555 1 35.06 237 ILE A CA 1
ATOM 1893 C C . ILE A 1 237 ? 18.281 32.812 15.039 1 35.06 237 ILE A C 1
ATOM 1895 O O . ILE A 1 237 ? 19.016 33.469 15.773 1 35.06 237 ILE A O 1
ATOM 1899 N N . PRO A 1 238 ? 17.172 32.625 15.484 1 32.28 238 PRO A N 1
ATOM 1900 C CA . PRO A 1 238 ? 17.047 32.688 16.953 1 32.28 238 PRO A CA 1
ATOM 1901 C C . PRO A 1 238 ? 17.953 31.703 17.672 1 32.28 238 PRO A C 1
ATOM 1903 O O . PRO A 1 238 ? 18.25 30.625 17.141 1 32.28 238 PRO A O 1
ATOM 1906 N N . GLU A 1 239 ? 18.812 31.938 18.703 1 32.47 239 GLU A N 1
ATOM 1907 C CA . GLU A 1 239 ? 19.734 31.188 19.531 1 32.47 239 GLU A CA 1
ATOM 1908 C C . GLU A 1 239 ? 19.125 29.859 19.969 1 32.47 239 GLU A C 1
ATOM 1910 O O . GLU A 1 239 ? 19.812 28.844 20.047 1 32.47 239 GLU A O 1
ATOM 1915 N N . ASN A 1 240 ? 17.906 29.703 20.609 1 31.59 240 ASN A N 1
ATOM 1916 C CA . ASN A 1 240 ? 17.422 28.594 21.422 1 31.59 240 ASN A CA 1
ATOM 1917 C C . ASN A 1 240 ? 16.688 27.562 20.562 1 31.59 240 ASN A C 1
ATOM 1919 O O . ASN A 1 240 ? 15.875 26.781 21.078 1 31.59 240 ASN A O 1
ATOM 1923 N N . SER A 1 241 ? 16.703 27.516 19.344 1 34 241 SER A N 1
ATOM 1924 C CA . SER A 1 241 ? 15.805 26.656 18.562 1 34 241 SER A CA 1
ATOM 1925 C C . SER A 1 241 ? 16.359 25.234 18.469 1 34 241 SER A C 1
ATOM 1927 O O . SER A 1 241 ? 16.984 24.875 17.484 1 34 241 SER A O 1
ATOM 1929 N N . THR A 1 242 ? 16.969 24.672 19.516 1 30.61 242 THR A N 1
ATOM 1930 C CA . THR A 1 242 ? 17.5 23.312 19.422 1 30.61 242 THR A CA 1
ATOM 1931 C C . THR A 1 242 ? 16.359 22.312 19.172 1 30.61 242 THR A C 1
ATOM 1933 O O . THR A 1 242 ? 15.352 22.344 19.875 1 30.61 242 THR A O 1
ATOM 1936 N N . PHE A 1 243 ? 16.141 21.906 17.984 1 32.06 243 PHE A N 1
ATOM 1937 C CA . PHE A 1 243 ? 15.352 20.672 17.844 1 32.06 243 PHE A CA 1
ATOM 1938 C C . PHE A 1 243 ? 15.734 19.672 18.922 1 32.06 243 PHE A C 1
ATOM 1940 O O . PHE A 1 243 ? 16.922 19.5 19.234 1 32.06 243 PHE A O 1
ATOM 1947 N N . ARG A 1 244 ? 15 19.297 20 1 30.52 244 ARG A N 1
ATOM 1948 C CA . ARG A 1 244 ? 15.25 18.406 21.141 1 30.52 244 ARG A CA 1
ATOM 1949 C C . ARG A 1 244 ? 15.789 17.062 20.672 1 30.52 244 ARG A C 1
ATOM 1951 O O . ARG A 1 244 ? 15.203 16.422 19.797 1 30.52 244 ARG A O 1
ATOM 1958 N N . ASN A 1 245 ? 17.031 16.812 20.812 1 29.36 245 ASN A N 1
ATOM 1959 C CA . ASN A 1 245 ? 17.609 15.469 20.75 1 29.36 245 ASN A CA 1
ATOM 1960 C C . ASN A 1 245 ? 17.062 14.578 21.875 1 29.36 245 ASN A C 1
ATOM 1962 O O . ASN A 1 245 ? 17.359 14.805 23.047 1 29.36 245 ASN A O 1
ATOM 1966 N N . TRP A 1 246 ? 15.883 14.07 22.094 1 27.48 246 TRP A N 1
ATOM 1967 C CA . TRP A 1 246 ? 15.281 13.281 23.172 1 27.48 246 TRP A CA 1
ATOM 1968 C C . TRP A 1 246 ? 16.078 12 23.406 1 27.48 246 TRP A C 1
ATOM 1970 O O . TRP A 1 246 ? 15.781 10.961 22.828 1 27.48 246 TRP A O 1
ATOM 1980 N N . GLU A 1 247 ? 17.312 11.805 23.297 1 29.64 247 GLU A N 1
ATOM 1981 C CA . GLU A 1 247 ? 17.969 10.602 23.781 1 29.64 247 GLU A CA 1
ATOM 1982 C C . GLU A 1 247 ? 17.688 10.367 25.266 1 29.64 247 GLU A C 1
ATOM 1984 O O . GLU A 1 247 ? 17.5 9.227 25.688 1 29.64 247 GLU A O 1
ATOM 1989 N N . GLU A 1 248 ? 17.844 11.273 26.312 1 28.98 248 GLU A N 1
ATOM 1990 C CA . GLU A 1 248 ? 18.266 11.023 27.688 1 28.98 248 GLU A CA 1
ATOM 1991 C C . GLU A 1 248 ? 17.078 10.633 28.562 1 28.98 248 GLU A C 1
ATOM 1993 O O . GLU A 1 248 ? 17.266 10.094 29.656 1 28.98 248 GLU A O 1
ATOM 1998 N N . ARG A 1 249 ? 15.836 11.023 28.453 1 29.83 249 ARG A N 1
ATOM 1999 C CA . ARG A 1 249 ? 15.039 10.969 29.672 1 29.83 249 ARG A CA 1
ATOM 2000 C C . ARG A 1 249 ? 14.508 9.555 29.906 1 29.83 249 ARG A C 1
ATOM 2002 O O . ARG A 1 249 ? 13.719 9.336 30.828 1 29.83 249 ARG A O 1
ATOM 2009 N N . GLU A 1 250 ? 14.883 8.484 29.297 1 30.89 250 GLU A N 1
ATOM 2010 C CA . GLU A 1 250 ? 14.398 7.207 29.797 1 30.89 250 GLU A CA 1
ATOM 2011 C C . GLU A 1 250 ? 14.938 6.93 31.203 1 30.89 250 GLU A C 1
ATOM 2013 O O . GLU A 1 250 ? 14.484 6 31.875 1 30.89 250 GLU A O 1
ATOM 2018 N N . GLU A 1 251 ? 15.984 7.52 31.812 1 30.91 251 GLU A N 1
ATOM 2019 C CA . GLU A 1 251 ? 16.5 6.918 33.031 1 30.91 251 GLU A CA 1
ATOM 2020 C C . GLU A 1 251 ? 15.594 7.207 34.219 1 30.91 251 GLU A C 1
ATOM 2022 O O . GLU A 1 251 ? 15.484 6.387 35.156 1 30.91 251 GLU A O 1
ATOM 2027 N N . GLU A 1 252 ? 15 8.406 34.469 1 29.91 252 GLU A N 1
ATOM 2028 C CA . GLU A 1 252 ? 14.594 8.695 35.844 1 29.91 252 GLU A CA 1
ATOM 2029 C C . GLU A 1 252 ? 13.258 8.039 36.188 1 29.91 252 GLU A C 1
ATOM 2031 O O . GLU A 1 252 ? 13 7.695 37.344 1 29.91 252 GLU A O 1
ATOM 2036 N N . GLU A 1 253 ? 12.258 7.973 35.281 1 30.34 253 GLU A N 1
ATOM 2037 C CA . GLU A 1 253 ? 10.977 7.676 35.938 1 30.34 253 GLU A CA 1
ATOM 2038 C C . GLU A 1 253 ? 10.875 6.199 36.312 1 30.34 253 GLU A C 1
ATOM 2040 O O . GLU A 1 253 ? 9.859 5.754 36.844 1 30.34 253 GLU A O 1
ATOM 2045 N N . GLU A 1 254 ? 11.828 5.34 35.906 1 31.78 254 GLU A N 1
ATOM 2046 C CA . GLU A 1 254 ? 11.75 4.008 36.5 1 31.78 254 GLU A CA 1
ATOM 2047 C C . GLU A 1 254 ? 11.992 4.062 38 1 31.78 254 GLU A C 1
ATOM 2049 O O . GLU A 1 254 ? 11.938 3.037 38.688 1 31.78 254 GLU A O 1
ATOM 2054 N N . GLY A 1 255 ? 12.617 5.211 38.469 1 28.17 255 GLY A N 1
ATOM 2055 C CA . GLY A 1 255 ? 13.055 5.031 39.844 1 28.17 255 GLY A CA 1
ATOM 2056 C C . GLY A 1 255 ? 11.898 4.883 40.812 1 28.17 255 GLY A C 1
ATOM 2057 O O . GLY A 1 255 ? 12.023 4.191 41.844 1 28.17 255 GLY A O 1
ATOM 2058 N N . ASN A 1 256 ? 10.922 5.832 40.781 1 28.42 256 ASN A N 1
ATOM 2059 C CA . ASN A 1 256 ? 10.242 6.008 42.062 1 28.42 256 ASN A CA 1
ATOM 2060 C C . ASN A 1 256 ? 9.109 5.004 42.25 1 28.42 256 ASN A C 1
ATOM 2062 O O . ASN A 1 256 ? 8.312 5.121 43.188 1 28.42 256 ASN A O 1
ATOM 2066 N N . THR A 1 257 ? 8.625 4.445 41.094 1 29.25 257 THR A N 1
ATOM 2067 C CA . THR A 1 257 ? 7.422 3.699 41.469 1 29.25 257 THR A CA 1
ATOM 2068 C C . THR A 1 257 ? 7.777 2.451 42.25 1 29.25 257 THR A C 1
ATOM 2070 O O . THR A 1 257 ? 7.012 1.486 42.281 1 29.25 257 THR A O 1
ATOM 2073 N N . GLY A 1 258 ? 8.906 2.492 43 1 25.64 258 GLY A N 1
ATOM 2074 C CA . GLY A 1 258 ? 9.195 1.402 43.938 1 25.64 258 GLY A CA 1
ATOM 2075 C C . GLY A 1 258 ? 8.055 1.097 44.875 1 25.64 258 GLY A C 1
ATOM 2076 O O . GLY A 1 258 ? 8.008 0.023 45.469 1 25.64 258 GLY A O 1
ATOM 2077 N N . GLU A 1 259 ? 7.457 2.184 45.469 1 24.36 259 GLU A N 1
ATOM 2078 C CA . GLU A 1 259 ? 7.129 1.9 46.875 1 24.36 259 GLU A CA 1
ATOM 2079 C C . GLU A 1 259 ? 5.977 0.902 46.969 1 24.36 259 GLU A C 1
ATOM 2081 O O . GLU A 1 259 ? 6.062 -0.077 47.719 1 24.36 259 GLU A O 1
ATOM 2086 N N . GLY A 1 260 ? 4.582 1.385 47.062 1 23.62 260 GLY A N 1
ATOM 2087 C CA . GLY A 1 260 ? 3.652 1.038 48.125 1 23.62 260 GLY A CA 1
ATOM 2088 C C . GLY A 1 260 ? 2.867 -0.229 47.844 1 23.62 260 GLY A C 1
ATOM 2089 O O . GLY A 1 260 ? 1.916 -0.215 47.062 1 23.62 260 GLY A O 1
ATOM 2090 N N . ASN A 1 261 ? 3.469 -1.336 47.406 1 23.23 261 ASN A N 1
ATOM 2091 C CA . ASN A 1 261 ? 2.826 -2.646 47.406 1 23.23 261 ASN A CA 1
ATOM 2092 C C . ASN A 1 261 ? 2.092 -2.906 48.719 1 23.23 261 ASN A C 1
ATOM 2094 O O . ASN A 1 261 ? 2.67 -3.449 49.656 1 23.23 261 ASN A O 1
ATOM 2098 N N . ALA A 1 262 ? 1.4 -1.83 49.25 1 21.16 262 ALA A N 1
ATOM 2099 C CA . ALA A 1 262 ? 0.682 -2.203 50.469 1 21.16 262 ALA A CA 1
ATOM 2100 C C . ALA A 1 262 ? -0.274 -3.363 50.188 1 21.16 262 ALA A C 1
ATOM 2102 O O . ALA A 1 262 ? -1.004 -3.361 49.188 1 21.16 262 ALA A O 1
ATOM 2103 N N . SER A 1 263 ? -0.021 -4.535 50.781 1 22.23 263 SER A N 1
ATOM 2104 C CA . SER A 1 263 ? -0.645 -5.832 51.031 1 22.23 263 SER A CA 1
ATOM 2105 C C . SER A 1 263 ? -2.084 -5.672 51.531 1 22.23 263 SER A C 1
ATOM 2107 O O . SER A 1 263 ? -2.32 -5.289 52.656 1 22.23 263 SER A O 1
ATOM 2109 N N . ARG A 1 264 ? -2.945 -4.84 50.719 1 21.39 264 ARG A N 1
ATOM 2110 C CA . ARG A 1 264 ? -4.289 -4.793 51.281 1 21.39 264 ARG A CA 1
ATOM 2111 C C . ARG A 1 264 ? -4.84 -6.199 51.5 1 21.39 264 ARG A C 1
ATOM 2113 O O . ARG A 1 264 ? -5.016 -6.961 50.562 1 21.39 264 ARG A O 1
ATOM 2120 N N . LYS A 1 265 ? -4.562 -6.684 52.719 1 20.61 265 LYS A N 1
ATOM 2121 C CA . LYS A 1 265 ? -5.09 -7.863 53.406 1 20.61 265 LYS A CA 1
ATOM 2122 C C . LYS A 1 265 ? -6.617 -7.871 53.375 1 20.61 265 LYS A C 1
ATOM 2124 O O . LYS A 1 265 ? -7.254 -7.09 54.094 1 20.61 265 LYS A O 1
ATOM 2129 N N . ARG A 1 266 ? -7.246 -7.93 52.125 1 21.58 266 ARG A N 1
ATOM 2130 C CA . ARG A 1 266 ? -8.695 -8.07 52.125 1 21.58 266 ARG A CA 1
ATOM 2131 C C . ARG A 1 266 ? -9.156 -9.172 53.062 1 21.58 266 ARG A C 1
ATOM 2133 O O . ARG A 1 266 ? -8.711 -10.312 52.969 1 21.58 266 ARG A O 1
ATOM 2140 N N . LYS A 1 267 ? -9.453 -8.727 54.344 1 18.88 267 LYS A N 1
ATOM 2141 C CA . LYS A 1 267 ? -10.109 -9.492 55.375 1 18.88 267 LYS A CA 1
ATOM 2142 C C . LYS A 1 267 ? -11.352 -10.203 54.875 1 18.88 267 LYS A C 1
ATOM 2144 O O . LYS A 1 267 ? -12.234 -9.578 54.281 1 18.88 267 LYS A O 1
ATOM 2149 N N . LYS A 1 268 ? -11.258 -11.5 54.688 1 22.52 268 LYS A N 1
ATOM 2150 C CA . LYS A 1 268 ? -12.219 -12.555 54.375 1 22.52 268 LYS A CA 1
ATOM 2151 C C . LYS A 1 268 ? -13.398 -12.508 55.344 1 22.52 268 LYS A C 1
ATOM 2153 O O . LYS A 1 268 ? -13.32 -13.039 56.469 1 22.52 268 LYS A O 1
ATOM 2158 N N . SER A 1 269 ? -13.984 -11.219 55.656 1 18.86 269 SER A N 1
ATOM 2159 C CA . SER A 1 269 ? -15.016 -11.383 56.688 1 18.86 269 SER A CA 1
ATOM 2160 C C . SER A 1 269 ? -16.125 -12.305 56.188 1 18.86 269 SER A C 1
ATOM 2162 O O . SER A 1 269 ? -16.766 -12.031 55.188 1 18.86 269 SER A O 1
ATOM 2164 N N . VAL A 1 270 ? -16.109 -13.578 56.469 1 21.11 270 VAL A N 1
ATOM 2165 C CA . VAL A 1 270 ? -16.984 -14.727 56.281 1 21.11 270 VAL A CA 1
ATOM 2166 C C . VAL A 1 270 ? -18.312 -14.477 57 1 21.11 270 VAL A C 1
ATOM 2168 O O . VAL A 1 270 ? -18.594 -15.078 58.031 1 21.11 270 VAL A O 1
ATOM 2171 N N . ASP A 1 271 ? -18.703 -13.203 57.344 1 19.81 271 ASP A N 1
ATOM 2172 C CA . ASP A 1 271 ? -19.812 -13.32 58.281 1 19.81 271 ASP A CA 1
ATOM 2173 C C . ASP A 1 271 ? -21.031 -13.938 57.625 1 19.81 271 ASP A C 1
ATOM 2175 O O . ASP A 1 271 ? -21.641 -13.344 56.719 1 19.81 271 ASP A O 1
ATOM 2179 N N . ASP A 1 272 ? -21.016 -15.242 57.312 1 21 272 ASP A N 1
ATOM 2180 C CA . ASP A 1 272 ? -22.125 -16.047 56.781 1 21 272 ASP A CA 1
ATOM 2181 C C . ASP A 1 272 ? -23.328 -15.961 57.719 1 21 272 ASP A C 1
ATOM 2183 O O . ASP A 1 272 ? -23.359 -16.625 58.781 1 21 272 ASP A O 1
ATOM 2187 N N . GLU A 1 273 ? -23.688 -14.719 58.25 1 21.77 273 GLU A N 1
ATOM 2188 C CA . GLU A 1 273 ? -24.75 -14.867 59.25 1 21.77 273 GLU A CA 1
ATOM 2189 C C . GLU A 1 273 ? -25.969 -15.562 58.625 1 21.77 273 GLU A C 1
ATOM 2191 O O . GLU A 1 273 ? -26.281 -15.359 57.469 1 21.77 273 GLU A O 1
ATOM 2196 N N . PRO A 1 274 ? -26.578 -16.438 59.438 1 25.8 274 PRO A N 1
ATOM 2197 C CA . PRO A 1 274 ? -27.641 -17.453 59.375 1 25.8 274 PRO A CA 1
ATOM 2198 C C . PRO A 1 274 ? -29.016 -16.859 59.062 1 25.8 274 PRO A C 1
ATOM 2200 O O . PRO A 1 274 ? -29.531 -16.078 59.875 1 25.8 274 PRO A O 1
ATOM 2203 N N . LEU A 1 275 ? -29.203 -16.125 57.969 1 23.16 275 LEU A N 1
ATOM 2204 C CA . LEU A 1 275 ? -30.484 -15.445 58.062 1 23.16 275 LEU A CA 1
ATOM 2205 C C . LEU A 1 275 ? -31.609 -16.438 58.344 1 23.16 275 LEU A C 1
ATOM 2207 O O . LEU A 1 275 ? -31.656 -17.516 57.719 1 23.16 275 LEU A O 1
ATOM 2211 N N . PRO A 1 276 ? -32.312 -16.281 59.438 1 22.44 276 PRO A N 1
ATOM 2212 C CA . PRO A 1 276 ? -33.406 -17.031 60.062 1 22.44 276 PRO A CA 1
ATOM 2213 C C . PRO A 1 276 ? -34.656 -17.109 59.188 1 22.44 276 PRO A C 1
ATOM 2215 O O . PRO A 1 276 ? -35.188 -16.062 58.812 1 22.44 276 PRO A O 1
ATOM 2218 N N . LYS A 1 277 ? -34.656 -17.875 58.062 1 21.17 277 LYS A N 1
ATOM 2219 C CA . LYS A 1 277 ? -35.938 -17.984 57.375 1 21.17 277 LYS A CA 1
ATOM 2220 C C . LYS A 1 277 ? -37.062 -18.297 58.344 1 21.17 277 LYS A C 1
ATOM 2222 O O . LYS A 1 277 ? -36.938 -19.188 59.188 1 21.17 277 LYS A O 1
ATOM 2227 N N . ASN A 1 278 ? -38 -17.422 58.562 1 20.44 278 ASN A N 1
ATOM 2228 C CA . ASN A 1 278 ? -39.312 -17.312 59.188 1 20.44 278 ASN A CA 1
ATOM 2229 C C . ASN A 1 278 ? -40.188 -18.531 58.875 1 20.44 278 ASN A C 1
ATOM 2231 O O . ASN A 1 278 ? -40 -19.172 57.844 1 20.44 278 ASN A O 1
ATOM 2235 N N . GLN A 1 279 ? -41.344 -18.922 59.688 1 19.91 279 GLN A N 1
ATOM 2236 C CA . GLN A 1 279 ? -42.406 -19.688 60.344 1 19.91 279 GLN A CA 1
ATOM 2237 C C . GLN A 1 279 ? -43.625 -19.828 59.406 1 19.91 279 GLN A C 1
ATOM 2239 O O . GLN A 1 279 ? -44.438 -20.719 59.594 1 19.91 279 GLN A O 1
ATOM 2244 N N . ASN A 1 280 ? -44.25 -19.062 58.5 1 20.39 280 ASN A N 1
ATOM 2245 C CA . ASN A 1 280 ? -45.688 -19.203 58.5 1 20.39 280 ASN A CA 1
ATOM 2246 C C . ASN A 1 280 ? -46.125 -20.594 58.031 1 20.39 280 ASN A C 1
ATOM 2248 O O . ASN A 1 280 ? -45.5 -21.172 57.125 1 20.39 280 ASN A O 1
ATOM 2252 N N . VAL A 1 281 ? -47.5 -20.875 58.688 1 19.73 281 VAL A N 1
ATOM 2253 C CA . VAL A 1 281 ? -48.875 -21.25 58.375 1 19.73 281 VAL A CA 1
ATOM 2254 C C . VAL A 1 281 ? -49.312 -20.547 57.094 1 19.73 281 VAL A C 1
ATOM 2256 O O . VAL A 1 281 ? -48.969 -19.375 56.875 1 19.73 281 VAL A O 1
ATOM 2259 N N . MET B 1 1 ? -25.641 -15.156 -27.797 1 39.53 1 MET B N 1
ATOM 2260 C CA . MET B 1 1 ? -24.328 -14.773 -27.297 1 39.53 1 MET B CA 1
ATOM 2261 C C . MET B 1 1 ? -23.766 -15.836 -26.359 1 39.53 1 MET B C 1
ATOM 2263 O O . MET B 1 1 ? -24.438 -16.266 -25.422 1 39.53 1 MET B O 1
ATOM 2267 N N . LYS B 1 2 ? -22.953 -16.688 -26.859 1 54.44 2 LYS B N 1
ATOM 2268 C CA . LYS B 1 2 ? -22.625 -17.922 -26.156 1 54.44 2 LYS B CA 1
ATOM 2269 C C . LYS B 1 2 ? -22.172 -17.641 -24.734 1 54.44 2 LYS B C 1
ATOM 2271 O O . LYS B 1 2 ? -21.5 -16.641 -24.469 1 54.44 2 LYS B O 1
ATOM 2276 N N . MET B 1 3 ? -22.844 -18.109 -23.719 1 72.88 3 MET B N 1
ATOM 2277 C CA . MET B 1 3 ? -22.719 -17.844 -22.297 1 72.88 3 MET B CA 1
ATOM 2278 C C . MET B 1 3 ? -21.359 -18.297 -21.766 1 72.88 3 MET B C 1
ATOM 2280 O O . MET B 1 3 ? -20.922 -19.422 -22.047 1 72.88 3 MET B O 1
ATOM 2284 N N . VAL B 1 4 ? -20.406 -17.453 -21.328 1 84.56 4 VAL B N 1
ATOM 2285 C CA . VAL B 1 4 ? -19.109 -17.75 -20.734 1 84.56 4 VAL B CA 1
ATOM 2286 C C . VAL B 1 4 ? -19.328 -18.422 -19.375 1 84.56 4 VAL B C 1
ATOM 2288 O O . VAL B 1 4 ? -20.047 -17.906 -18.531 1 84.56 4 VAL B O 1
ATOM 2291 N N . PRO B 1 5 ? -18.844 -19.703 -19.281 1 89.69 5 PRO B N 1
ATOM 2292 C CA . PRO B 1 5 ? -18.984 -20.391 -17.984 1 89.69 5 PRO B CA 1
ATOM 2293 C C . PRO B 1 5 ? -18.453 -19.547 -16.828 1 89.69 5 PRO B C 1
ATOM 2295 O O . PRO B 1 5 ? -17.531 -18.75 -17.016 1 89.69 5 PRO B O 1
ATOM 2298 N N . SER B 1 6 ? -19.094 -19.781 -15.641 1 91.12 6 SER B N 1
ATOM 2299 C CA . SER B 1 6 ? -18.562 -19.141 -14.445 1 91.12 6 SER B CA 1
ATOM 2300 C C . SER B 1 6 ? -17.156 -19.641 -14.125 1 91.12 6 SER B C 1
ATOM 2302 O O . SER B 1 6 ? -16.703 -20.656 -14.672 1 91.12 6 SER B O 1
ATOM 2304 N N . VAL B 1 7 ? -16.438 -18.906 -13.297 1 93 7 VAL B N 1
ATOM 2305 C CA . VAL B 1 7 ? -15.07 -19.266 -12.938 1 93 7 VAL B CA 1
ATOM 2306 C C . VAL B 1 7 ? -15.055 -20.656 -12.289 1 93 7 VAL B C 1
ATOM 2308 O O . VAL B 1 7 ? -14.234 -21.5 -12.656 1 93 7 VAL B O 1
ATOM 2311 N N . ILE B 1 8 ? -15.984 -20.891 -11.406 1 90.5 8 ILE B N 1
ATOM 2312 C CA . ILE B 1 8 ? -16.031 -22.156 -10.695 1 90.5 8 ILE B CA 1
ATOM 2313 C C . ILE B 1 8 ? -16.328 -23.297 -11.68 1 90.5 8 ILE B C 1
ATOM 2315 O O . ILE B 1 8 ? -15.75 -24.375 -11.562 1 90.5 8 ILE B O 1
ATOM 2319 N N . THR B 1 9 ? -17.203 -23.031 -12.609 1 91.44 9 THR B N 1
ATOM 2320 C CA . THR B 1 9 ? -17.516 -24.031 -13.625 1 91.44 9 THR B CA 1
ATOM 2321 C C . THR B 1 9 ? -16.281 -24.344 -14.477 1 91.44 9 THR B C 1
ATOM 2323 O O . THR B 1 9 ? -16 -25.5 -14.789 1 91.44 9 THR B O 1
ATOM 2326 N N . PHE B 1 10 ? -15.516 -23.344 -14.852 1 93.94 10 PHE B N 1
ATOM 2327 C CA . PHE B 1 10 ? -14.289 -23.516 -15.617 1 93.94 10 PHE B CA 1
ATOM 2328 C C . PHE B 1 10 ? -13.281 -24.359 -14.852 1 93.94 10 PHE B C 1
ATOM 2330 O O . PHE B 1 10 ? -12.664 -25.266 -15.414 1 93.94 10 PHE B O 1
ATOM 2337 N N . LEU B 1 11 ? -13.18 -24.109 -13.586 1 94.81 11 LEU B N 1
ATOM 2338 C CA . LEU B 1 11 ? -12.219 -24.844 -12.766 1 94.81 11 LEU B CA 1
ATOM 2339 C C . LEU B 1 11 ? -12.617 -26.312 -12.648 1 94.81 11 LEU B C 1
ATOM 2341 O O . LEU B 1 11 ? -11.758 -27.203 -12.664 1 94.81 11 LEU B O 1
ATOM 2345 N N . LYS B 1 12 ? -13.844 -26.562 -12.594 1 91.75 12 LYS B N 1
ATOM 2346 C CA . LYS B 1 12 ? -14.328 -27.922 -12.32 1 91.75 12 LYS B CA 1
ATOM 2347 C C . LYS B 1 12 ? -14.391 -28.734 -13.602 1 91.75 12 LYS B C 1
ATOM 2349 O O . LYS B 1 12 ? -14.125 -29.953 -13.586 1 91.75 12 LYS B O 1
ATOM 2354 N N . THR B 1 13 ? -14.664 -28.047 -14.742 1 92.12 13 THR B N 1
ATOM 2355 C CA . THR B 1 13 ? -15.008 -28.859 -15.906 1 92.12 13 THR B CA 1
ATOM 2356 C C . THR B 1 13 ? -14.094 -28.531 -17.078 1 92.12 13 THR B C 1
ATOM 2358 O O . THR B 1 13 ? -14.125 -29.203 -18.109 1 92.12 13 THR B O 1
ATOM 2361 N N . GLY B 1 14 ? -13.328 -27.562 -16.969 1 93.38 14 GLY B N 1
ATOM 2362 C CA . GLY B 1 14 ? -12.508 -27.156 -18.094 1 93.38 14 GLY B CA 1
ATOM 2363 C C . GLY B 1 14 ? -11.586 -28.25 -18.609 1 93.38 14 GLY B C 1
ATOM 2364 O O . GLY B 1 14 ? -11 -28.984 -17.812 1 93.38 14 GLY B O 1
ATOM 2365 N N . THR B 1 15 ? -11.461 -28.328 -19.953 1 93.12 15 THR B N 1
ATOM 2366 C CA . THR B 1 15 ? -10.578 -29.297 -20.594 1 93.12 15 THR B CA 1
ATOM 2367 C C . THR B 1 15 ? -9.164 -28.734 -20.734 1 93.12 15 THR B C 1
ATOM 2369 O O . THR B 1 15 ? -8.969 -27.516 -20.625 1 93.12 15 THR B O 1
ATOM 2372 N N . PRO B 1 16 ? -8.188 -29.656 -20.953 1 94.81 16 PRO B N 1
ATOM 2373 C CA . PRO B 1 16 ? -6.828 -29.172 -21.172 1 94.81 16 PRO B CA 1
ATOM 2374 C C . PRO B 1 16 ? -6.746 -28.156 -22.328 1 94.81 16 PRO B C 1
ATOM 2376 O O . PRO B 1 16 ? -6.02 -27.172 -22.234 1 94.81 16 PRO B O 1
ATOM 2379 N N . GLN B 1 17 ? -7.52 -28.438 -23.359 1 92.12 17 GLN B N 1
ATOM 2380 C CA . GLN B 1 17 ? -7.508 -27.516 -24.5 1 92.12 17 GLN B CA 1
ATOM 2381 C C . GLN B 1 17 ? -8.062 -26.156 -24.109 1 92.12 17 GLN B C 1
ATOM 2383 O O . GLN B 1 17 ? -7.527 -25.125 -24.516 1 92.12 17 GLN B O 1
ATOM 2388 N N . GLU B 1 18 ? -9.141 -26.141 -23.328 1 93.19 18 GLU B N 1
ATOM 2389 C CA . GLU B 1 18 ? -9.711 -24.875 -22.875 1 93.19 18 GLU B CA 1
ATOM 2390 C C . GLU B 1 18 ? -8.734 -24.109 -21.984 1 93.19 18 GLU B C 1
ATOM 2392 O O . GLU B 1 18 ? -8.586 -22.891 -22.125 1 93.19 18 GLU B O 1
ATOM 2397 N N . PHE B 1 19 ? -8.078 -24.828 -21.109 1 96.06 19 PHE B N 1
ATOM 2398 C CA . PHE B 1 19 ? -7.066 -24.203 -20.266 1 96.06 19 PHE B CA 1
ATOM 2399 C C . PHE B 1 19 ? -5.941 -23.625 -21.109 1 96.06 19 PHE B C 1
ATOM 2401 O O . PHE B 1 19 ? -5.445 -22.531 -20.828 1 96.06 19 PHE B O 1
ATOM 2408 N N . GLN B 1 20 ? -5.535 -24.344 -22.141 1 94.44 20 GLN B N 1
ATOM 2409 C CA . GLN B 1 20 ? -4.48 -23.875 -23.031 1 94.44 20 GLN B CA 1
ATOM 2410 C C . GLN B 1 20 ? -4.91 -22.609 -23.766 1 94.44 20 GLN B C 1
ATOM 2412 O O . GLN B 1 20 ? -4.125 -21.672 -23.922 1 94.44 20 GLN B O 1
ATOM 2417 N N . ASP B 1 21 ? -6.121 -22.641 -24.234 1 93.81 21 ASP B N 1
ATOM 2418 C CA . ASP B 1 21 ? -6.645 -21.484 -24.953 1 93.81 21 ASP B CA 1
ATOM 2419 C C . ASP B 1 21 ? -6.719 -20.25 -24.031 1 93.81 21 ASP B C 1
ATOM 2421 O O . ASP B 1 21 ? -6.449 -19.125 -24.469 1 93.81 21 ASP B O 1
ATOM 2425 N N . VAL B 1 22 ? -7.109 -20.469 -22.797 1 95.81 22 VAL B N 1
ATOM 2426 C CA . VAL B 1 22 ? -7.168 -19.375 -21.828 1 95.81 22 VAL B CA 1
ATOM 2427 C C . VAL B 1 22 ? -5.758 -18.859 -21.562 1 95.81 22 VAL B C 1
ATOM 2429 O O . VAL B 1 22 ? -5.547 -17.641 -21.5 1 95.81 22 VAL B O 1
ATOM 2432 N N . LEU B 1 23 ? -4.82 -19.75 -21.375 1 95.38 23 LEU B N 1
ATOM 2433 C CA . LEU B 1 23 ? -3.441 -19.359 -21.109 1 95.38 23 LEU B CA 1
ATOM 2434 C C . LEU B 1 23 ? -2.883 -18.5 -22.234 1 95.38 23 LEU B C 1
ATOM 2436 O O . LEU B 1 23 ? -2.084 -17.594 -21.984 1 95.38 23 LEU B O 1
ATOM 2440 N N . LYS B 1 24 ? -3.305 -18.703 -23.453 1 94 24 LYS B N 1
ATOM 2441 C CA . LYS B 1 24 ? -2.879 -17.906 -24.609 1 94 24 LYS B CA 1
ATOM 2442 C C . LYS B 1 24 ? -3.344 -16.453 -24.484 1 94 24 LYS B C 1
ATOM 2444 O O . LYS B 1 24 ? -2.766 -15.555 -25.094 1 94 24 LYS B O 1
ATOM 2449 N N . LEU B 1 25 ? -4.375 -16.25 -23.656 1 94.44 25 LEU B N 1
ATOM 2450 C CA . LEU B 1 25 ? -4.93 -14.922 -23.469 1 94.44 25 LEU B CA 1
ATOM 2451 C C . LEU B 1 25 ? -4.246 -14.203 -22.312 1 94.44 25 LEU B C 1
ATOM 2453 O O . LEU B 1 25 ? -4.613 -13.078 -21.969 1 94.44 25 LEU B O 1
ATOM 2457 N N . TYR B 1 26 ? -3.242 -14.766 -21.75 1 94.56 26 TYR B N 1
ATOM 2458 C CA . TYR B 1 26 ? -2.545 -14.188 -20.594 1 94.56 26 TYR B CA 1
ATOM 2459 C C . TYR B 1 26 ? -2.051 -12.781 -20.922 1 94.56 26 TYR B C 1
ATOM 2461 O O . TYR B 1 26 ? -2.236 -11.859 -20.125 1 94.56 26 TYR B O 1
ATOM 2469 N N . PRO B 1 27 ? -1.441 -12.523 -22.125 1 91.25 27 PRO B N 1
ATOM 2470 C CA . PRO B 1 27 ? -1.006 -11.156 -22.422 1 91.25 27 PRO B CA 1
ATOM 2471 C C . PRO B 1 27 ? -2.16 -10.156 -22.438 1 91.25 27 PRO B C 1
ATOM 2473 O O . PRO B 1 27 ? -1.982 -9 -22.047 1 91.25 27 PRO B O 1
ATOM 2476 N N . VAL B 1 28 ? -3.338 -10.57 -22.812 1 91 28 VAL B N 1
ATOM 2477 C CA . VAL B 1 28 ? -4.523 -9.719 -22.828 1 91 28 VAL B CA 1
ATOM 2478 C C . VAL B 1 28 ? -4.918 -9.352 -21.406 1 91 28 VAL B C 1
ATOM 2480 O O . VAL B 1 28 ? -5.215 -8.188 -21.109 1 91 28 VAL B O 1
ATOM 2483 N N . ALA B 1 29 ? -4.941 -10.383 -20.562 1 91.75 29 ALA B N 1
ATOM 2484 C CA . ALA B 1 29 ? -5.266 -10.148 -19.156 1 91.75 29 ALA B CA 1
ATOM 2485 C C . ALA B 1 29 ? -4.246 -9.219 -18.516 1 91.75 29 ALA B C 1
ATOM 2487 O O . ALA B 1 29 ? -4.609 -8.328 -17.734 1 91.75 29 ALA B O 1
ATOM 2488 N N . LEU B 1 30 ? -2.963 -9.406 -18.844 1 88.94 30 LEU B N 1
ATOM 2489 C CA . LEU B 1 30 ? -1.894 -8.578 -18.297 1 88.94 30 LEU B CA 1
ATOM 2490 C C . LEU B 1 30 ? -2.049 -7.129 -18.734 1 88.94 30 LEU B C 1
ATOM 2492 O O . LEU B 1 30 ? -1.831 -6.211 -17.938 1 88.94 30 LEU B O 1
ATOM 2496 N N . GLN B 1 31 ? -2.369 -6.953 -19.969 1 84.44 31 GLN B N 1
ATOM 2497 C CA . GLN B 1 31 ? -2.611 -5.609 -20.5 1 84.44 31 GLN B CA 1
ATOM 2498 C C . GLN B 1 31 ? -3.791 -4.949 -19.797 1 84.44 31 GLN B C 1
ATOM 2500 O O . GLN B 1 31 ? -3.766 -3.746 -19.531 1 84.44 31 GLN B O 1
ATOM 2505 N N . LEU B 1 32 ? -4.828 -5.727 -19.547 1 83.06 32 LEU B N 1
ATOM 2506 C CA . LEU B 1 32 ? -6 -5.227 -18.844 1 83.06 32 LEU B CA 1
ATOM 2507 C C . LEU B 1 32 ? -5.609 -4.695 -17.469 1 83.06 32 LEU B C 1
ATOM 250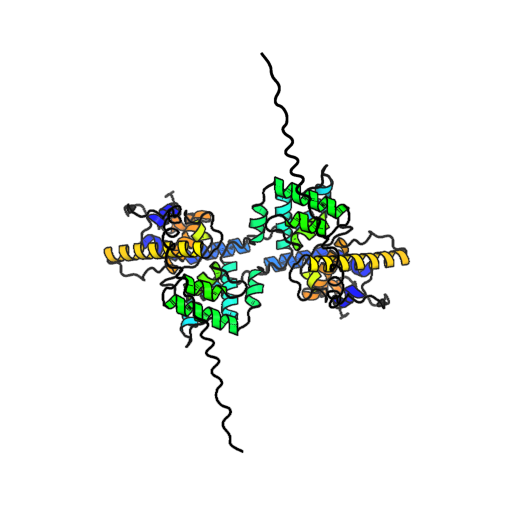9 O O . LEU B 1 32 ? -6.094 -3.645 -17.031 1 83.06 32 LEU B O 1
ATOM 2513 N N . VAL B 1 33 ? -4.797 -5.434 -16.797 1 80.69 33 VAL B N 1
ATOM 2514 C CA . VAL B 1 33 ? -4.332 -5.016 -15.477 1 80.69 33 VAL B CA 1
ATOM 2515 C C . VAL B 1 33 ? -3.537 -3.719 -15.594 1 80.69 33 VAL B C 1
ATOM 2517 O O . VAL B 1 33 ? -3.729 -2.791 -14.805 1 80.69 33 VAL B O 1
ATOM 2520 N N . LYS B 1 34 ? -2.621 -3.684 -16.562 1 75.5 34 LYS B N 1
ATOM 2521 C CA . LYS B 1 34 ? -1.802 -2.496 -16.781 1 75.5 34 LYS B CA 1
ATOM 2522 C C . LYS B 1 34 ? -2.672 -1.264 -17.016 1 75.5 34 LYS B C 1
ATOM 2524 O O . LYS B 1 34 ? -2.42 -0.201 -16.438 1 75.5 34 LYS B O 1
ATOM 2529 N N . ASP B 1 35 ? -3.678 -1.472 -17.797 1 72.94 35 ASP B N 1
ATOM 2530 C CA . ASP B 1 35 ? -4.57 -0.37 -18.156 1 72.94 35 ASP B CA 1
ATOM 2531 C C . ASP B 1 35 ? -5.398 0.066 -16.938 1 72.94 35 ASP B C 1
ATOM 2533 O O . ASP B 1 35 ? -5.699 1.251 -16.781 1 72.94 35 ASP B O 1
ATOM 2537 N N . ARG B 1 36 ? -5.812 -0.914 -16.281 1 65.88 36 ARG B N 1
ATOM 2538 C CA . ARG B 1 36 ? -6.621 -0.612 -15.102 1 65.88 36 ARG B CA 1
ATOM 2539 C C . ARG B 1 36 ? -5.789 0.089 -14.031 1 65.88 36 ARG B C 1
ATOM 2541 O O . ARG B 1 36 ? -6.293 0.956 -13.312 1 65.88 36 ARG B O 1
ATOM 2548 N N . THR B 1 37 ? -4.562 -0.427 -13.859 1 58.03 37 THR B N 1
ATOM 2549 C CA . THR B 1 37 ? -3.658 0.201 -12.906 1 58.03 37 THR B CA 1
ATOM 2550 C C . THR B 1 37 ? -3.367 1.645 -13.305 1 58.03 37 THR B C 1
ATOM 2552 O O . THR B 1 37 ? -3.273 2.525 -12.445 1 58.03 37 THR B O 1
ATOM 2555 N N . ARG B 1 38 ? -3.158 1.852 -14.562 1 51.09 38 ARG B N 1
ATOM 2556 C CA . ARG B 1 38 ? -2.943 3.203 -15.07 1 51.09 38 ARG B CA 1
ATOM 2557 C C . ARG B 1 38 ? -4.184 4.066 -14.867 1 51.09 38 ARG B C 1
ATOM 2559 O O . ARG B 1 38 ? -4.074 5.246 -14.516 1 51.09 38 ARG B O 1
ATOM 2566 N N . LYS B 1 39 ? -5.316 3.387 -15.375 1 46.75 39 LYS B N 1
ATOM 2567 C CA . LYS B 1 39 ? -6.551 4.168 -15.312 1 46.75 39 LYS B CA 1
ATOM 2568 C C . LYS B 1 39 ? -6.949 4.445 -13.867 1 46.75 39 LYS B C 1
ATOM 2570 O O . LYS B 1 39 ? -7.66 5.414 -13.586 1 46.75 39 LYS B O 1
ATOM 2575 N N . LYS B 1 40 ? -6.816 3.375 -13.133 1 46.78 40 LYS B N 1
ATOM 2576 C CA . LYS B 1 40 ? -7.25 3.713 -11.781 1 46.78 40 LYS B CA 1
ATOM 2577 C C . LYS B 1 40 ? -6.605 5.012 -11.305 1 46.78 40 LYS B C 1
ATOM 2579 O O . LYS B 1 40 ? -5.418 5.039 -10.969 1 46.78 40 LYS B O 1
ATOM 2584 N N . THR B 1 41 ? -6.715 5.969 -12.031 1 42.22 41 THR B N 1
ATOM 2585 C CA . THR B 1 41 ? -6.656 7.398 -11.758 1 42.22 41 THR B CA 1
ATOM 2586 C C . THR B 1 41 ? -6.98 7.684 -10.297 1 42.22 41 THR B C 1
ATOM 2588 O O . THR B 1 41 ? -7.938 7.141 -9.75 1 42.22 41 THR B O 1
ATOM 2591 N N . ALA B 1 42 ? -6.004 7.922 -9.602 1 48.12 42 ALA B N 1
ATOM 2592 C CA . ALA B 1 42 ? -5.984 8.547 -8.281 1 48.12 42 ALA B CA 1
ATOM 2593 C C . ALA B 1 42 ? -7.289 9.289 -8.008 1 48.12 42 ALA B C 1
ATOM 2595 O O . ALA B 1 42 ? -7.824 9.961 -8.891 1 48.12 42 ALA B O 1
ATOM 2596 N N . PRO B 1 43 ? -8.18 8.703 -7.246 1 56.03 43 PRO B N 1
ATOM 2597 C CA . PRO B 1 43 ? -9.141 9.727 -6.828 1 56.03 43 PRO B CA 1
ATOM 2598 C C . PRO B 1 43 ? -8.594 11.148 -6.984 1 56.03 43 PRO B C 1
ATOM 2600 O O . PRO B 1 43 ? -7.375 11.352 -6.93 1 56.03 43 PRO B O 1
ATOM 2603 N N . ASP B 1 44 ? -9.336 11.977 -7.711 1 71.25 44 ASP B N 1
ATOM 2604 C CA . ASP B 1 44 ? -8.922 13.359 -7.926 1 71.25 44 ASP B CA 1
ATOM 2605 C C . ASP B 1 44 ? -8.328 13.961 -6.652 1 71.25 44 ASP B C 1
ATOM 2607 O O . ASP B 1 44 ? -9.062 14.43 -5.777 1 71.25 44 ASP B O 1
ATOM 2611 N N . LEU B 1 45 ? -6.996 13.68 -6.551 1 80.19 45 LEU B N 1
ATOM 2612 C CA . LEU B 1 45 ? -6.289 14.188 -5.379 1 80.19 45 LEU B CA 1
ATOM 2613 C C . LEU B 1 45 ? -6.688 15.625 -5.082 1 80.19 45 LEU B C 1
ATOM 2615 O O . LEU B 1 45 ? -6.836 16.016 -3.92 1 80.19 45 LEU B O 1
ATOM 2619 N N . LEU B 1 46 ? -6.934 16.312 -6.199 1 84.62 46 LEU B N 1
ATOM 2620 C CA . LEU B 1 46 ? -7.297 17.719 -6.008 1 84.62 46 LEU B CA 1
ATOM 2621 C C . LEU B 1 46 ? -8.656 17.844 -5.328 1 84.62 46 LEU B C 1
ATOM 2623 O O . LEU B 1 46 ? -8.828 18.641 -4.41 1 84.62 46 LEU B O 1
ATOM 2627 N N . GLU B 1 47 ? -9.5 17 -5.781 1 87.31 47 GLU B N 1
ATOM 2628 C CA . GLU B 1 47 ? -10.836 17.016 -5.191 1 87.31 47 GLU B CA 1
ATOM 2629 C C . GLU B 1 47 ? -10.82 16.484 -3.766 1 87.31 47 GLU B C 1
ATOM 2631 O O . GLU B 1 47 ? -11.477 17.031 -2.879 1 87.31 47 GLU B O 1
ATOM 2636 N N . LEU B 1 48 ? -10.117 15.453 -3.562 1 89.94 48 LEU B N 1
ATOM 2637 C CA . LEU B 1 48 ? -10 14.852 -2.238 1 89.94 48 LEU B CA 1
ATOM 2638 C C . LEU B 1 48 ? -9.344 15.828 -1.26 1 89.94 48 LEU B C 1
ATOM 2640 O O . LEU B 1 48 ? -9.789 15.961 -0.119 1 89.94 48 LEU B O 1
ATOM 2644 N N . ASP B 1 49 ? -8.32 16.469 -1.774 1 92.5 49 ASP B N 1
ATOM 2645 C CA . ASP B 1 49 ? -7.602 17.406 -0.925 1 92.5 49 ASP B CA 1
ATOM 2646 C C . ASP B 1 49 ? -8.469 18.625 -0.583 1 92.5 49 ASP B C 1
ATOM 2648 O O . ASP B 1 49 ? -8.438 19.109 0.549 1 92.5 49 ASP B O 1
ATOM 2652 N N . LYS B 1 50 ? -9.148 19.078 -1.549 1 91.94 50 LYS B N 1
ATOM 2653 C CA . LYS B 1 50 ? -10.07 20.188 -1.301 1 91.94 50 LYS B CA 1
ATOM 2654 C C . LYS B 1 50 ? -11.109 19.812 -0.249 1 91.94 50 LYS B C 1
ATOM 2656 O O . LYS B 1 50 ? -11.383 20.578 0.67 1 91.94 50 LYS B O 1
ATOM 2661 N N . TRP B 1 51 ? -11.688 18.688 -0.362 1 94.62 51 TRP B N 1
ATOM 2662 C CA . TRP B 1 51 ? -12.656 18.188 0.607 1 94.62 51 TRP B CA 1
ATOM 2663 C C . TRP B 1 51 ? -12.031 18.078 1.993 1 94.62 51 TRP B C 1
ATOM 2665 O O . TRP B 1 51 ? -12.602 18.547 2.979 1 94.62 51 TRP B O 1
ATOM 2675 N N . TYR B 1 52 ? -10.852 17.531 2.102 1 95.88 52 TYR B N 1
ATOM 2676 C CA . TYR B 1 52 ? -10.172 17.328 3.377 1 95.88 52 TYR B CA 1
ATOM 2677 C C . TYR B 1 52 ? -9.859 18.656 4.055 1 95.88 52 TYR B C 1
ATOM 2679 O O . TYR B 1 52 ? -10.117 18.828 5.246 1 95.88 52 TYR B O 1
ATOM 2687 N N . GLN B 1 53 ? -9.336 19.562 3.209 1 94.44 53 GLN B N 1
ATOM 2688 C CA . GLN B 1 53 ? -8.844 20.828 3.762 1 94.44 53 GLN B CA 1
ATOM 2689 C C . GLN B 1 53 ? -10 21.766 4.094 1 94.44 53 GLN B C 1
ATOM 2691 O O . GLN B 1 53 ? -9.906 22.562 5.035 1 94.44 53 GLN B O 1
ATOM 2696 N N . GLU B 1 54 ? -11.086 21.609 3.33 1 93.5 54 GLU B N 1
ATOM 2697 C CA . GLU B 1 54 ? -12.055 22.688 3.391 1 93.5 54 GLU B CA 1
ATOM 2698 C C . GLU B 1 5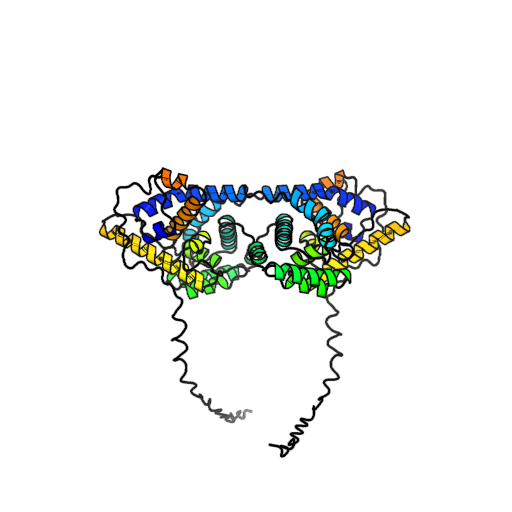4 ? -13.398 22.219 3.922 1 93.5 54 GLU B C 1
ATOM 2700 O O . GLU B 1 54 ? -14.195 23 4.418 1 93.5 54 GLU B O 1
ATOM 2705 N N . SER B 1 55 ? -13.688 20.938 3.883 1 94.62 55 SER B N 1
ATOM 2706 C CA . SER B 1 55 ? -15.07 20.516 4.117 1 94.62 55 SER B CA 1
ATOM 2707 C C . SER B 1 55 ? -15.164 19.562 5.309 1 94.62 55 SER B C 1
ATOM 2709 O O . SER B 1 55 ? -16.047 19.719 6.16 1 94.62 55 SER B O 1
ATOM 2711 N N . LEU B 1 56 ? -14.281 18.734 5.473 1 96.44 56 LEU B N 1
ATOM 2712 C CA . LEU B 1 56 ? -14.43 17.641 6.422 1 96.44 56 LEU B CA 1
ATOM 2713 C C . LEU B 1 56 ? -14.562 18.156 7.848 1 96.44 56 LEU B C 1
ATOM 2715 O O . LEU B 1 56 ? -15.5 17.797 8.562 1 96.44 56 LEU B O 1
ATOM 2719 N N . GLY B 1 57 ? -13.602 19.031 8.25 1 95.56 57 GLY B N 1
ATOM 2720 C CA . GLY B 1 57 ? -13.633 19.562 9.609 1 95.56 57 GLY B CA 1
ATOM 2721 C C . GLY B 1 57 ? -14.945 20.219 9.961 1 95.56 57 GLY B C 1
ATOM 2722 O O . GLY B 1 57 ? -15.523 19.953 11.016 1 95.56 57 GLY B O 1
ATOM 2723 N N . GLU B 1 58 ? -15.359 21.047 9 1 94.69 58 GLU B N 1
ATOM 2724 C CA . GLU B 1 58 ? -16.609 21.781 9.219 1 94.69 58 GLU B CA 1
ATOM 2725 C C . GLU B 1 58 ? -17.797 20.828 9.266 1 94.69 58 GLU B C 1
ATOM 2727 O O . GLU B 1 58 ? -18.703 21.016 10.086 1 94.69 58 GLU B O 1
ATOM 2732 N N . GLU B 1 59 ? -17.859 19.859 8.414 1 95.38 59 GLU B N 1
ATOM 2733 C CA . GLU B 1 59 ? -18.953 18.891 8.367 1 95.38 59 GLU B CA 1
ATOM 2734 C C . GLU B 1 59 ? -19.031 18.094 9.664 1 95.38 59 GLU B C 1
ATOM 2736 O O . GLU B 1 59 ? -20.125 17.891 10.211 1 95.38 59 GLU B O 1
ATOM 2741 N N . VAL B 1 60 ? -17.969 17.719 10.148 1 96.25 60 VAL B N 1
ATOM 2742 C CA . VAL B 1 60 ? -17.891 16.906 11.352 1 96.25 60 VAL B CA 1
ATOM 2743 C C . VAL B 1 60 ? -18.328 17.734 12.562 1 96.25 60 VAL B C 1
ATOM 2745 O O . VAL B 1 60 ? -19.109 17.266 13.391 1 96.25 60 VAL B O 1
ATOM 2748 N N . LEU B 1 61 ? -17.859 18.984 12.578 1 95.25 61 LEU B N 1
ATOM 2749 C CA . LEU B 1 61 ? -18.125 19.844 13.734 1 95.25 61 LEU B CA 1
ATOM 2750 C C . LEU B 1 61 ? -19.562 20.344 13.711 1 95.25 61 LEU B C 1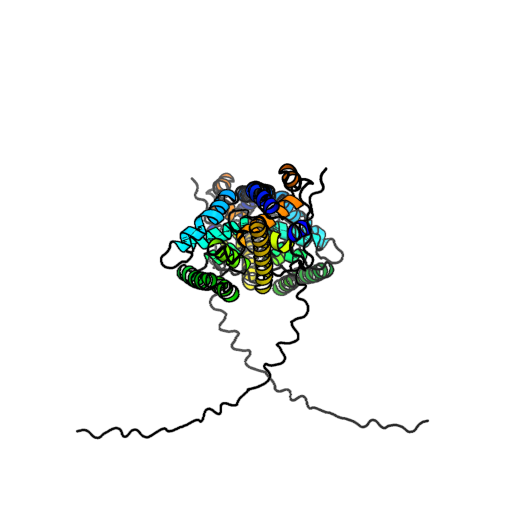
ATOM 2752 O O . LEU B 1 61 ? -20.078 20.812 14.727 1 95.25 61 LEU B O 1
ATOM 2756 N N . SER B 1 62 ? -20.156 20.297 12.539 1 95.5 62 SER B N 1
ATOM 2757 C CA . SER B 1 62 ? -21.531 20.766 12.406 1 95.5 62 SER B CA 1
ATOM 2758 C C . SER B 1 62 ? -22.516 19.766 12.992 1 95.5 62 SER B C 1
ATOM 2760 O O . SER B 1 62 ? -23.672 20.109 13.258 1 95.5 62 SER B O 1
ATOM 2762 N N . ARG B 1 63 ? -22.094 18.625 13.266 1 94.88 63 ARG B N 1
ATOM 2763 C CA . ARG B 1 63 ? -22.953 17.594 13.844 1 94.88 63 ARG B CA 1
ATOM 2764 C C . ARG B 1 63 ? -23.156 17.828 15.336 1 94.88 63 ARG B C 1
ATOM 2766 O O . ARG B 1 63 ? -22.281 18.375 16 1 94.88 63 ARG B O 1
ATOM 2773 N N . SER B 1 64 ? -24.312 17.438 15.82 1 93.5 64 SER B N 1
ATOM 2774 C CA . SER B 1 64 ? -24.609 17.609 17.234 1 93.5 64 SER B CA 1
ATOM 2775 C C . SER B 1 64 ? -23.5 17.016 18.109 1 93.5 64 SER B C 1
ATOM 2777 O O . SER B 1 64 ? -23.062 17.641 19.062 1 93.5 64 SER B O 1
ATOM 2779 N N . LEU B 1 65 ? -23.125 15.812 17.719 1 94.25 65 LEU B N 1
ATOM 2780 C CA . LEU B 1 65 ? -21.953 15.18 18.281 1 94.25 65 LEU B CA 1
ATOM 2781 C C . LEU B 1 65 ? -20.891 14.938 17.219 1 94.25 65 LEU B C 1
ATOM 2783 O O . LEU B 1 65 ? -21.047 14.062 16.359 1 94.25 65 LEU B O 1
ATOM 2787 N N . PRO B 1 66 ? -19.844 15.742 17.312 1 96.38 66 PRO B N 1
ATOM 2788 C CA . PRO B 1 66 ? -18.844 15.625 16.25 1 96.38 66 PRO B CA 1
ATOM 2789 C C . PRO B 1 66 ? -18.312 14.195 16.109 1 96.38 66 PRO B C 1
ATOM 2791 O O . PRO B 1 66 ? -17.891 13.594 17.094 1 96.38 66 PRO B O 1
ATOM 2794 N N . HIS B 1 67 ? -18.5 13.641 14.93 1 97.56 67 HIS B N 1
ATOM 2795 C CA . HIS B 1 67 ? -18.016 12.305 14.586 1 97.56 67 HIS B CA 1
ATOM 2796 C C . HIS B 1 67 ? -17.859 12.148 13.078 1 97.56 67 HIS B C 1
ATOM 2798 O O . HIS B 1 67 ? -18.453 12.914 12.305 1 97.56 67 HIS B O 1
ATOM 2804 N N . LEU B 1 68 ? -17.031 11.172 12.688 1 97.06 68 LEU B N 1
ATOM 2805 C CA . LEU B 1 68 ? -17 10.758 11.289 1 97.06 68 LEU B CA 1
ATOM 2806 C C . LEU B 1 68 ? -17.938 9.578 11.047 1 97.06 68 LEU B C 1
ATOM 2808 O O . LEU B 1 68 ? -18.156 8.758 11.938 1 97.06 68 LEU B O 1
ATOM 2812 N N . VAL B 1 69 ? -18.484 9.578 9.844 1 95.94 69 VAL B N 1
ATOM 2813 C CA . VAL B 1 69 ? -19.125 8.352 9.383 1 95.94 69 VAL B CA 1
ATOM 2814 C C . VAL B 1 69 ? -18.141 7.52 8.578 1 95.94 69 VAL B C 1
ATOM 2816 O O . VAL B 1 69 ? -17.094 8.016 8.164 1 95.94 69 VAL B O 1
ATOM 2819 N N . LYS B 1 70 ? -18.531 6.293 8.367 1 93.75 70 LYS B N 1
ATOM 2820 C CA . LYS B 1 70 ? -17.641 5.34 7.719 1 93.75 70 LYS B CA 1
ATOM 2821 C C . LYS B 1 70 ? -17.219 5.836 6.34 1 93.75 70 LYS B C 1
ATOM 2823 O O . LYS B 1 70 ? -16.031 5.777 5.992 1 93.75 70 LYS B O 1
ATOM 2828 N N . GLU B 1 71 ? -18.078 6.328 5.641 1 92.31 71 GLU B N 1
ATOM 2829 C CA . GLU B 1 71 ? -17.781 6.812 4.297 1 92.31 71 GLU B CA 1
ATOM 2830 C C . GLU B 1 71 ? -16.75 7.926 4.332 1 92.31 71 GLU B C 1
ATOM 2832 O O . GLU B 1 71 ? -15.867 7.992 3.465 1 92.31 71 GLU B O 1
ATOM 2837 N N . GLU B 1 72 ? -16.812 8.758 5.34 1 95.38 72 GLU B N 1
ATOM 2838 C CA . GLU B 1 72 ? -15.875 9.859 5.492 1 95.38 72 GLU B CA 1
ATOM 2839 C C . GLU B 1 72 ? -14.484 9.344 5.867 1 95.38 72 GLU B C 1
ATOM 2841 O O . GLU B 1 72 ? -13.477 9.867 5.383 1 95.38 72 GLU B O 1
ATOM 2846 N N . LEU B 1 73 ? -14.508 8.344 6.715 1 95.06 73 LEU B N 1
ATOM 2847 C CA . LEU B 1 73 ? -13.227 7.758 7.105 1 95.06 73 LEU B CA 1
ATOM 2848 C C . LEU B 1 73 ? -12.547 7.086 5.918 1 95.06 73 LEU B C 1
ATOM 2850 O O . LEU B 1 73 ? -11.336 7.215 5.738 1 95.06 73 LEU B O 1
ATOM 2854 N N . VAL B 1 74 ? -13.289 6.43 5.152 1 88.81 74 VAL B N 1
ATOM 2855 C CA . VAL B 1 74 ? -12.773 5.766 3.963 1 88.81 74 VAL B CA 1
ATOM 2856 C C . VAL B 1 74 ? -12.242 6.805 2.98 1 88.81 74 VAL B C 1
ATOM 2858 O O . VAL B 1 74 ? -11.164 6.633 2.406 1 88.81 74 VAL B O 1
ATOM 2861 N N . ARG B 1 75 ? -13 7.867 2.816 1 89.75 75 ARG B N 1
ATOM 2862 C CA . ARG B 1 75 ? -12.586 8.945 1.92 1 89.75 75 ARG B CA 1
ATOM 2863 C C . ARG B 1 75 ? -11.305 9.609 2.412 1 89.75 75 ARG B C 1
ATOM 2865 O O . ARG B 1 75 ? -10.414 9.922 1.616 1 89.75 75 ARG B O 1
ATOM 2872 N N . LEU B 1 76 ? -11.227 9.805 3.693 1 93.56 76 LEU B N 1
ATOM 2873 C CA . LEU B 1 76 ? -10.031 10.375 4.309 1 93.56 76 LEU B CA 1
ATOM 2874 C C . LEU B 1 76 ? -8.82 9.469 4.09 1 93.56 76 LEU B C 1
ATOM 2876 O O . LEU B 1 76 ? -7.734 9.938 3.756 1 93.56 76 LEU B O 1
ATOM 2880 N N . MET B 1 77 ? -9.023 8.188 4.277 1 86.69 77 MET B N 1
ATOM 2881 C CA . MET B 1 77 ? -7.961 7.211 4.047 1 86.69 77 MET B CA 1
ATOM 2882 C C . MET B 1 77 ? -7.496 7.246 2.594 1 86.69 77 MET B C 1
ATOM 2884 O O . MET B 1 77 ? -6.297 7.195 2.318 1 86.69 77 MET B O 1
ATOM 2888 N N . THR B 1 78 ? -8.43 7.34 1.729 1 81.5 78 THR B N 1
ATOM 2889 C CA . THR B 1 78 ? -8.109 7.426 0.309 1 81.5 78 THR B CA 1
ATOM 2890 C C . THR B 1 78 ? -7.258 8.664 0.021 1 81.5 78 THR B C 1
ATOM 2892 O O . THR B 1 78 ? -6.266 8.578 -0.705 1 81.5 78 THR B O 1
ATOM 2895 N N . TRP B 1 79 ? -7.645 9.789 0.653 1 86.31 79 TRP B N 1
ATOM 2896 C CA . TRP B 1 79 ? -6.887 11.031 0.53 1 86.31 79 TRP B CA 1
ATOM 2897 C C . TRP B 1 79 ? -5.449 10.844 1.006 1 86.31 79 TRP B C 1
ATOM 2899 O O . TRP B 1 79 ? -4.504 11.172 0.29 1 86.31 79 TRP B O 1
ATOM 2909 N N . LYS B 1 80 ? -5.277 10.289 2.193 1 85.12 80 LYS B N 1
ATOM 2910 C CA . LYS B 1 80 ? -3.973 10.109 2.826 1 85.12 80 LYS B CA 1
ATOM 2911 C C . LYS B 1 80 ? -3.055 9.25 1.962 1 85.12 80 LYS B C 1
ATOM 2913 O O . LYS B 1 80 ? -1.888 9.594 1.756 1 85.12 80 LYS B O 1
ATOM 2918 N N . LEU B 1 81 ? -3.58 8.242 1.366 1 76.56 81 LEU B N 1
ATOM 2919 C CA . LEU B 1 81 ? -2.797 7.293 0.586 1 76.56 81 LEU B CA 1
ATOM 2920 C C . LEU B 1 81 ? -2.432 7.875 -0.775 1 76.56 81 LEU B C 1
ATOM 2922 O O . LEU B 1 81 ? -1.358 7.59 -1.311 1 76.56 81 LEU B O 1
ATOM 2926 N N . THR B 1 82 ? -3.363 8.711 -1.235 1 72.75 82 THR B N 1
ATOM 2927 C CA . THR B 1 82 ? -3.123 9.312 -2.541 1 72.75 82 THR B CA 1
ATOM 2928 C C . THR B 1 82 ? -2.092 10.438 -2.436 1 72.75 82 THR B C 1
ATOM 2930 O O . THR B 1 82 ? -1.319 10.664 -3.367 1 72.75 82 THR B O 1
ATOM 2933 N N . ARG B 1 83 ? -2.104 11.172 -1.308 1 74.38 83 ARG B N 1
ATOM 2934 C CA . ARG B 1 83 ? -1.228 12.312 -1.079 1 74.38 83 ARG B CA 1
ATOM 2935 C C . ARG B 1 83 ? 0.206 11.867 -0.823 1 74.38 83 ARG B C 1
ATOM 2937 O O . ARG B 1 83 ? 1.155 12.594 -1.117 1 74.38 83 ARG B O 1
ATOM 2944 N N . GLY B 1 84 ? 0.402 10.828 -0.154 1 62.22 84 GLY B N 1
ATOM 2945 C CA . GLY B 1 84 ? 1.728 10.328 0.164 1 62.22 84 GLY B CA 1
ATOM 2946 C C . GLY B 1 84 ? 2.348 9.523 -0.965 1 62.22 84 GLY B C 1
ATOM 2947 O O . GLY B 1 84 ? 1.743 9.367 -2.027 1 62.22 84 GLY B O 1
ATOM 2948 N N . LYS B 1 85 ? 3.77 9.281 -0.929 1 50.75 85 LYS B N 1
ATOM 2949 C CA . LYS B 1 85 ? 4.438 8.344 -1.826 1 50.75 85 LYS B CA 1
ATOM 2950 C C . LYS B 1 85 ? 3.83 6.949 -1.711 1 50.75 85 LYS B C 1
ATOM 2952 O O . LYS B 1 85 ? 3.635 6.441 -0.604 1 50.75 85 LYS B O 1
ATOM 2957 N N . PHE B 1 86 ? 2.908 6.73 -2.631 1 46.75 86 PHE B N 1
ATOM 2958 C CA . PHE B 1 86 ? 2.469 5.344 -2.535 1 46.75 86 PHE B CA 1
ATOM 2959 C C . PHE B 1 86 ? 3.664 4.398 -2.475 1 46.75 86 PHE B C 1
ATOM 2961 O O . PHE B 1 86 ? 4.473 4.352 -3.406 1 46.75 86 PHE B O 1
ATOM 2968 N N . ARG B 1 87 ? 4.441 4.375 -1.375 1 46.84 87 ARG B N 1
ATOM 2969 C CA . ARG B 1 87 ? 5.438 3.328 -1.177 1 46.84 87 ARG B CA 1
ATOM 2970 C C . ARG B 1 87 ? 4.828 2.115 -0.484 1 46.84 87 ARG B C 1
ATOM 2972 O O . ARG B 1 87 ? 4.609 2.131 0.729 1 46.84 87 ARG B O 1
ATOM 2979 N N . PRO B 1 88 ? 4.254 1.188 -1.371 1 48.81 88 PRO B N 1
ATOM 2980 C CA . PRO B 1 88 ? 3.676 0.089 -0.595 1 48.81 88 PRO B CA 1
ATOM 2981 C C . PRO B 1 88 ? 4.578 -0.365 0.55 1 48.81 88 PRO B C 1
ATOM 2983 O O . PRO B 1 88 ? 5.781 -0.554 0.354 1 48.81 88 PRO B O 1
ATOM 2986 N N . SER B 1 89 ? 4.34 0.103 1.815 1 55.28 89 SER B N 1
ATOM 2987 C CA . SER B 1 89 ? 5.035 -0.21 3.059 1 55.28 89 SER B CA 1
ATOM 2988 C C . SER B 1 89 ? 5.789 -1.53 2.955 1 55.28 89 SER B C 1
ATOM 2990 O O . SER B 1 89 ? 6.945 -1.626 3.375 1 55.28 89 SER B O 1
ATOM 2992 N N . LEU B 1 90 ? 5.402 -2.43 2.158 1 64.31 90 LEU B N 1
ATOM 2993 C CA . LEU B 1 90 ? 6.031 -3.742 2.074 1 64.31 90 LEU B CA 1
ATOM 2994 C C . LEU B 1 90 ? 7.352 -3.668 1.312 1 64.31 90 LEU B C 1
ATOM 2996 O O . LEU B 1 90 ? 8.312 -4.355 1.659 1 64.31 90 LEU B O 1
ATOM 3000 N N . LEU B 1 91 ? 7.348 -2.762 0.323 1 70.56 91 LEU B N 1
ATOM 3001 C CA . LEU B 1 91 ? 8.562 -2.639 -0.476 1 70.56 91 LEU B CA 1
ATOM 3002 C C . LEU B 1 91 ? 9.711 -2.086 0.363 1 70.56 91 LEU B C 1
ATOM 3004 O O . LEU B 1 91 ? 10.852 -2.539 0.239 1 70.56 91 LEU B O 1
ATOM 3008 N N . ASN B 1 92 ? 9.391 -1.2 1.228 1 63.88 92 ASN B N 1
ATOM 3009 C CA . ASN B 1 92 ? 10.406 -0.634 2.102 1 63.88 92 ASN B CA 1
ATOM 3010 C C . ASN B 1 92 ? 10.953 -1.675 3.074 1 63.88 92 ASN B C 1
ATOM 3012 O O . ASN B 1 92 ? 12.156 -1.698 3.359 1 63.88 92 ASN B O 1
ATOM 3016 N N . PHE B 1 93 ? 10.125 -2.482 3.549 1 72.06 93 PHE B N 1
ATOM 3017 C CA . PHE B 1 93 ? 10.555 -3.568 4.426 1 72.06 93 PHE B CA 1
ATOM 3018 C C . PHE B 1 93 ? 11.492 -4.52 3.695 1 72.06 93 PHE B C 1
ATOM 3020 O O . PHE B 1 93 ? 12.547 -4.875 4.215 1 72.06 93 PHE B O 1
ATOM 3027 N N . VAL B 1 94 ? 11.188 -4.867 2.465 1 84.38 94 VAL B N 1
ATOM 3028 C CA . VAL B 1 94 ? 12.008 -5.793 1.687 1 84.38 94 VAL B CA 1
ATOM 3029 C C . VAL B 1 94 ? 13.367 -5.168 1.4 1 84.38 94 VAL B C 1
ATOM 3031 O O . VAL B 1 94 ? 14.398 -5.832 1.513 1 84.38 94 VAL B O 1
ATOM 3034 N N . LYS B 1 95 ? 13.312 -3.908 1.146 1 80.19 95 LYS B N 1
ATOM 3035 C CA . LYS B 1 95 ? 14.547 -3.189 0.837 1 80.19 95 LYS B CA 1
ATOM 3036 C C . LYS B 1 95 ? 15.445 -3.078 2.068 1 80.19 95 LYS B C 1
ATOM 3038 O O . LYS B 1 95 ? 16.656 -2.951 1.944 1 80.19 95 LYS B O 1
ATOM 3043 N N . SER B 1 96 ? 14.867 -3.158 3.16 1 78.94 96 SER B N 1
ATOM 3044 C CA . SER B 1 96 ? 15.609 -2.961 4.398 1 78.94 96 SER B CA 1
ATOM 3045 C C . SER B 1 96 ? 16.359 -4.227 4.797 1 78.94 96 SER B C 1
ATOM 3047 O O . SER B 1 96 ? 17.219 -4.195 5.68 1 78.94 96 SER B O 1
ATOM 3049 N N . ASN B 1 97 ? 16.062 -5.352 4.137 1 88.25 97 ASN B N 1
ATOM 3050 C CA . ASN B 1 97 ? 16.781 -6.59 4.434 1 88.25 97 ASN B CA 1
ATOM 3051 C C . ASN B 1 97 ? 18.25 -6.508 4.012 1 88.25 97 ASN B C 1
ATOM 3053 O O . ASN B 1 97 ? 18.562 -5.914 2.979 1 88.25 97 ASN B O 1
ATOM 3057 N N . LYS B 1 98 ? 19.156 -7.129 4.84 1 92.12 98 LYS B N 1
ATOM 3058 C CA . LYS B 1 98 ? 20.547 -7.254 4.434 1 92.12 98 LYS B CA 1
ATOM 3059 C C . LYS B 1 98 ? 20.703 -8.25 3.285 1 92.12 98 LYS B C 1
ATOM 3061 O O . LYS B 1 98 ? 19.984 -9.25 3.229 1 92.12 98 LYS B O 1
ATOM 3066 N N . GLU B 1 99 ? 21.688 -8.07 2.461 1 93.94 99 GLU B N 1
ATOM 3067 C CA . GLU B 1 99 ? 21.953 -8.938 1.313 1 93.94 99 GLU B CA 1
ATOM 3068 C C . GLU B 1 99 ? 22.188 -10.383 1.752 1 93.94 99 GLU B C 1
ATOM 3070 O O . GLU B 1 99 ? 21.656 -11.312 1.146 1 93.94 99 GLU B O 1
ATOM 3075 N N . GLU B 1 100 ? 22.922 -10.492 2.777 1 96.31 100 GLU B N 1
ATOM 3076 C CA . GLU B 1 100 ? 23.25 -11.836 3.258 1 96.31 100 GLU B CA 1
ATOM 3077 C C . GLU B 1 100 ? 22 -12.57 3.732 1 96.31 100 GLU B C 1
ATOM 3079 O O . GLU B 1 100 ? 21.875 -13.781 3.531 1 96.31 100 GLU B O 1
ATOM 3084 N N . ALA B 1 101 ? 21.125 -11.852 4.352 1 95.81 101 ALA B N 1
ATOM 3085 C CA . ALA B 1 101 ? 19.875 -12.445 4.836 1 95.81 101 ALA B CA 1
ATOM 3086 C C . ALA B 1 101 ? 19.016 -12.922 3.68 1 95.81 101 ALA B C 1
ATOM 3088 O O . ALA B 1 101 ? 18.406 -13.992 3.754 1 95.81 101 ALA B O 1
ATOM 3089 N N . VAL B 1 102 ? 18.984 -12.18 2.643 1 97.19 102 VAL B N 1
ATOM 3090 C CA . VAL B 1 102 ? 18.203 -12.531 1.462 1 97.19 102 VAL B CA 1
ATOM 3091 C C . VAL B 1 102 ? 18.766 -13.805 0.837 1 97.19 102 VAL B C 1
ATOM 3093 O O . VAL B 1 102 ? 18.016 -14.734 0.532 1 97.19 102 VAL B O 1
ATOM 3096 N N . ILE B 1 103 ? 20.047 -13.898 0.719 1 97.12 103 ILE B N 1
ATOM 3097 C CA . ILE B 1 103 ? 20.703 -15.062 0.13 1 97.12 103 ILE B CA 1
ATOM 3098 C C . ILE B 1 103 ? 20.422 -16.297 0.975 1 97.12 103 ILE B C 1
ATOM 3100 O O . ILE B 1 103 ? 20 -17.328 0.451 1 97.12 103 ILE B O 1
ATOM 3104 N N . GLU B 1 104 ? 20.562 -16.125 2.213 1 97.44 104 GLU B N 1
ATOM 3105 C CA . GLU B 1 104 ? 20.406 -17.266 3.111 1 97.44 104 GLU B CA 1
ATOM 3106 C C . GLU B 1 104 ? 18.969 -17.766 3.127 1 97.44 104 GLU B C 1
ATOM 3108 O O . GLU B 1 104 ? 18.703 -18.969 2.998 1 97.44 104 GLU B O 1
ATOM 3113 N N . ALA B 1 105 ? 18.047 -16.906 3.326 1 97.94 105 ALA B N 1
ATOM 3114 C CA . ALA B 1 105 ? 16.641 -17.266 3.428 1 97.94 105 ALA B CA 1
ATOM 3115 C C . ALA B 1 105 ? 16.141 -17.922 2.135 1 97.94 105 ALA B C 1
ATOM 3117 O O . ALA B 1 105 ? 15.445 -18.938 2.17 1 97.94 105 ALA B O 1
ATOM 3118 N N . THR B 1 106 ? 16.547 -17.375 1.024 1 98.19 106 THR B N 1
ATOM 3119 C CA . THR B 1 106 ? 16.062 -17.906 -0.244 1 98.19 106 THR B CA 1
ATOM 3120 C C . THR B 1 106 ? 16.781 -19.203 -0.601 1 98.19 106 THR B C 1
ATOM 3122 O O . THR B 1 106 ? 16.172 -20.109 -1.18 1 98.19 106 THR B O 1
ATOM 3125 N N . ARG B 1 107 ? 18.016 -19.281 -0.256 1 98 107 ARG B N 1
ATOM 3126 C CA . ARG B 1 107 ? 18.734 -20.547 -0.459 1 98 107 ARG B CA 1
ATOM 3127 C C . ARG B 1 107 ? 18.062 -21.688 0.302 1 98 107 ARG B C 1
ATOM 3129 O O . ARG B 1 107 ? 17.797 -22.75 -0.266 1 98 107 ARG B O 1
ATOM 3136 N N . ASP B 1 108 ? 17.797 -21.422 1.517 1 98.12 108 ASP B N 1
ATOM 3137 C CA . ASP B 1 108 ? 17.156 -22.438 2.35 1 98.12 108 ASP B CA 1
ATOM 3138 C C . ASP B 1 108 ? 15.75 -22.766 1.834 1 98.12 108 ASP B C 1
ATOM 3140 O O . ASP B 1 108 ? 15.352 -23.922 1.793 1 98.12 108 ASP B O 1
ATOM 3144 N N . GLY B 1 109 ? 15.023 -21.766 1.49 1 98.31 109 GLY B N 1
ATOM 3145 C CA . GLY B 1 109 ? 13.68 -21.953 0.969 1 98.31 109 GLY B CA 1
ATOM 3146 C C . GLY B 1 109 ? 13.648 -22.734 -0.334 1 98.31 109 GLY B C 1
ATOM 3147 O O . GLY B 1 109 ? 12.828 -23.641 -0.502 1 98.31 109 GLY B O 1
ATOM 3148 N N . ILE B 1 110 ? 14.578 -22.453 -1.222 1 98.06 110 ILE B N 1
ATOM 3149 C CA . ILE B 1 110 ? 14.625 -23.109 -2.527 1 98.06 110 ILE B CA 1
ATOM 3150 C C . ILE B 1 110 ? 15.039 -24.562 -2.363 1 98.06 110 ILE B C 1
ATOM 3152 O O . ILE B 1 110 ? 14.5 -25.453 -3.035 1 98.06 110 ILE B O 1
ATOM 3156 N N . LYS B 1 111 ? 15.93 -24.75 -1.464 1 97.88 111 LYS B N 1
ATOM 3157 C CA . LYS B 1 111 ? 16.328 -26.125 -1.173 1 97.88 111 LYS B CA 1
ATOM 3158 C C . LYS B 1 111 ? 15.133 -26.953 -0.689 1 97.88 111 LYS B C 1
ATOM 3160 O O . LYS B 1 111 ? 14.914 -28.078 -1.157 1 97.88 111 LYS B O 1
ATOM 3165 N N . ALA B 1 112 ? 14.43 -26.469 0.218 1 98.25 112 ALA B N 1
ATOM 3166 C CA . ALA B 1 112 ? 13.234 -27.141 0.725 1 98.25 112 ALA B CA 1
ATOM 3167 C C . ALA B 1 112 ? 12.195 -27.328 -0.376 1 98.25 112 ALA B C 1
ATOM 3169 O O . ALA B 1 112 ? 11.516 -28.344 -0.432 1 98.25 112 ALA B O 1
ATOM 3170 N N . ALA B 1 113 ? 12.078 -26.312 -1.232 1 98.06 113 ALA B N 1
ATOM 3171 C CA . ALA B 1 113 ? 11.125 -26.359 -2.342 1 98.06 113 ALA B CA 1
ATOM 3172 C C . ALA B 1 113 ? 11.477 -27.484 -3.316 1 98.06 113 ALA B C 1
ATOM 3174 O O . ALA B 1 113 ? 10.594 -28.188 -3.809 1 98.06 113 ALA B O 1
ATOM 3175 N N . GLN B 1 114 ? 12.758 -27.656 -3.598 1 97.31 114 GLN B N 1
ATOM 3176 C CA . GLN B 1 114 ? 13.211 -28.688 -4.512 1 97.31 114 GLN B CA 1
ATOM 3177 C C . GLN B 1 114 ? 12.891 -30.078 -3.975 1 97.31 114 GLN B C 1
ATOM 3179 O O . GLN B 1 114 ? 12.781 -31.031 -4.738 1 97.31 114 GLN B O 1
ATOM 3184 N N . ASN B 1 115 ? 12.656 -30.094 -2.666 1 97.31 115 ASN B N 1
ATOM 3185 C CA . ASN B 1 115 ? 12.25 -31.344 -2.033 1 97.31 115 ASN B CA 1
ATOM 3186 C C . ASN B 1 115 ? 10.742 -31.406 -1.818 1 97.31 115 ASN B C 1
ATOM 3188 O O . ASN B 1 115 ? 10.25 -32.188 -1.011 1 97.31 115 ASN B O 1
ATOM 3192 N N . ASN B 1 116 ? 10.031 -30.547 -2.395 1 97.75 116 ASN B N 1
ATOM 3193 C CA . ASN B 1 116 ? 8.578 -30.469 -2.391 1 97.75 116 ASN B CA 1
ATOM 3194 C C . ASN B 1 116 ? 8.023 -30.312 -0.977 1 97.75 116 ASN B C 1
ATOM 3196 O O . ASN B 1 116 ? 7.016 -30.922 -0.629 1 97.75 116 ASN B O 1
ATOM 3200 N N . ASN B 1 117 ? 8.781 -29.578 -0.168 1 97.81 117 ASN B N 1
ATOM 3201 C CA . ASN B 1 117 ? 8.336 -29.25 1.182 1 97.81 117 ASN B CA 1
ATOM 3202 C C . ASN B 1 117 ? 7.816 -27.812 1.266 1 97.81 117 ASN B C 1
ATOM 3204 O O . ASN B 1 117 ? 8.578 -26.891 1.562 1 97.81 117 ASN B O 1
ATOM 3208 N N . LEU B 1 118 ? 6.5 -27.672 1.149 1 97.81 118 LEU B N 1
ATOM 3209 C CA . LEU B 1 118 ? 5.906 -26.344 1.034 1 97.81 118 LEU B CA 1
ATOM 3210 C C . LEU B 1 118 ? 6.09 -25.547 2.324 1 97.81 118 LEU B C 1
ATOM 3212 O O . LEU B 1 118 ? 6.488 -24.391 2.289 1 97.81 118 LEU B O 1
ATOM 3216 N N . THR B 1 119 ? 5.844 -26.203 3.441 1 97.56 119 THR B N 1
ATOM 3217 C CA . THR B 1 119 ? 5.848 -25.516 4.727 1 97.56 119 THR B CA 1
ATOM 3218 C C . THR B 1 119 ? 7.242 -25 5.059 1 97.56 119 THR B C 1
ATOM 3220 O O . THR B 1 119 ? 7.41 -23.812 5.355 1 97.56 119 THR B O 1
ATOM 3223 N N . SER B 1 120 ? 8.234 -25.844 4.906 1 98 120 SER B N 1
ATOM 3224 C CA . SER B 1 120 ? 9.609 -25.438 5.203 1 98 120 SER B CA 1
ATOM 3225 C C . SER B 1 120 ? 10.102 -24.391 4.215 1 98 120 SER B C 1
ATOM 3227 O O . SER B 1 120 ? 10.797 -23.438 4.598 1 98 120 SER B O 1
ATOM 3229 N N . ALA B 1 121 ? 9.75 -24.578 2.961 1 98.5 121 ALA B N 1
ATOM 3230 C CA . ALA B 1 121 ? 10.18 -23.656 1.916 1 98.5 121 ALA B CA 1
ATOM 3231 C C . ALA B 1 121 ? 9.625 -22.25 2.164 1 98.5 121 ALA B C 1
ATOM 3233 O O . ALA B 1 121 ? 10.375 -21.266 2.152 1 98.5 121 ALA B O 1
ATOM 3234 N N . THR B 1 122 ? 8.344 -22.172 2.5 1 98 122 THR B N 1
ATOM 3235 C CA . THR B 1 122 ? 7.664 -20.906 2.686 1 98 122 THR B CA 1
ATOM 3236 C C . THR B 1 122 ? 8.141 -20.219 3.963 1 98 122 THR B C 1
ATOM 3238 O O . THR B 1 122 ? 8.43 -19.016 3.961 1 98 122 THR B O 1
ATOM 3241 N N . THR B 1 123 ? 8.312 -20.984 5 1 97 123 THR B N 1
ATOM 3242 C CA . THR B 1 123 ? 8.711 -20.438 6.289 1 97 123 THR B CA 1
ATOM 3243 C C . THR B 1 123 ? 10.133 -19.875 6.219 1 97 123 THR B C 1
ATOM 3245 O O . THR B 1 123 ? 10.422 -18.844 6.824 1 97 123 THR B O 1
ATOM 3248 N N . ALA B 1 124 ? 10.992 -20.516 5.496 1 97.94 124 ALA B N 1
ATOM 3249 C CA . ALA B 1 124 ? 12.367 -20.047 5.363 1 97.94 124 ALA B CA 1
ATOM 3250 C C . ALA B 1 124 ? 12.414 -18.672 4.715 1 97.94 124 ALA B C 1
ATOM 3252 O O . ALA B 1 124 ? 13.148 -17.781 5.172 1 97.94 124 ALA B O 1
ATOM 3253 N N . ILE B 1 125 ? 11.648 -18.453 3.688 1 97.56 125 ILE B N 1
ATOM 3254 C CA . ILE B 1 125 ? 11.68 -17.188 2.951 1 97.56 125 ILE B CA 1
ATOM 3255 C C . ILE B 1 125 ? 10.961 -16.109 3.754 1 97.56 125 ILE B C 1
ATOM 3257 O O . ILE B 1 125 ? 11.359 -14.945 3.734 1 97.56 125 ILE B O 1
ATOM 3261 N N . MET B 1 126 ? 9.992 -16.5 4.586 1 94.06 126 MET B N 1
ATOM 3262 C CA . MET B 1 126 ? 9.188 -15.586 5.387 1 94.06 126 MET B CA 1
ATOM 3263 C C . MET B 1 126 ? 10.008 -15 6.531 1 94.06 126 MET B C 1
ATOM 3265 O O . MET B 1 126 ? 9.578 -14.062 7.195 1 94.06 126 MET B O 1
ATOM 3269 N N . ALA B 1 127 ? 11.188 -15.492 6.699 1 94.25 127 ALA B N 1
ATOM 3270 C CA . ALA B 1 127 ? 12.078 -14.922 7.707 1 94.25 127 ALA B CA 1
ATOM 3271 C C . ALA B 1 127 ? 12.477 -13.492 7.336 1 94.25 127 ALA B C 1
ATOM 3273 O O . ALA B 1 127 ? 12.945 -12.734 8.18 1 94.25 127 ALA B O 1
ATOM 3274 N N . LEU B 1 128 ? 12.328 -13.133 6.098 1 92 128 LEU B N 1
ATOM 3275 C CA . LEU B 1 128 ? 12.703 -11.812 5.605 1 92 128 LEU B CA 1
ATOM 3276 C C . LEU B 1 128 ? 11.641 -10.773 5.949 1 92 128 LEU B C 1
ATOM 3278 O O . LEU B 1 128 ? 10.445 -11.07 5.887 1 92 128 LEU B O 1
ATOM 3282 N N . LYS B 1 129 ? 12.125 -9.602 6.246 1 83.56 129 LYS B N 1
ATOM 3283 C CA . LYS B 1 129 ? 11.203 -8.5 6.508 1 83.56 129 LYS B CA 1
ATOM 3284 C C . LYS B 1 129 ? 10.352 -8.188 5.277 1 83.56 129 LYS B C 1
ATOM 3286 O O . LYS B 1 129 ? 10.875 -8.133 4.16 1 83.56 129 LYS B O 1
ATOM 3291 N N . GLY B 1 130 ? 9.039 -8.07 5.5 1 78.88 130 GLY B N 1
ATOM 3292 C CA . GLY B 1 130 ? 8.141 -7.676 4.426 1 78.88 130 GLY B CA 1
ATOM 3293 C C . GLY B 1 130 ? 7.727 -8.828 3.535 1 78.88 130 GLY B C 1
ATOM 3294 O O . GLY B 1 130 ? 7.094 -8.625 2.498 1 78.88 130 GLY B O 1
ATOM 3295 N N . VAL B 1 131 ? 8.117 -10.039 3.959 1 89 131 VAL B N 1
ATOM 3296 C CA . VAL B 1 131 ? 7.82 -11.203 3.131 1 89 131 VAL B CA 1
ATOM 3297 C C . VAL B 1 131 ? 6.812 -12.102 3.842 1 89 131 VAL B C 1
ATOM 3299 O O . VAL B 1 131 ? 7.129 -12.719 4.863 1 89 131 VAL B O 1
ATOM 3302 N N . GLY B 1 132 ? 5.598 -12.086 3.273 1 88.88 132 GLY B N 1
ATOM 3303 C CA . GLY B 1 132 ? 4.59 -13.039 3.715 1 88.88 132 GLY B CA 1
ATOM 3304 C C . GLY B 1 132 ? 4.445 -14.227 2.787 1 88.88 132 GLY B C 1
ATOM 3305 O O . GLY B 1 132 ? 5.277 -14.438 1.902 1 88.88 132 GLY B O 1
ATOM 3306 N N . PRO B 1 133 ? 3.373 -15.031 3.006 1 92.75 133 PRO B N 1
ATOM 3307 C CA . PRO B 1 133 ? 3.154 -16.219 2.189 1 92.75 133 PRO B CA 1
ATOM 3308 C C . PRO B 1 133 ? 3.016 -15.906 0.702 1 92.75 133 PRO B C 1
ATOM 3310 O O . PRO B 1 133 ? 3.49 -16.672 -0.144 1 92.75 133 PRO B O 1
ATOM 3313 N N . ALA B 1 134 ? 2.453 -14.781 0.412 1 90.75 134 ALA B N 1
ATOM 3314 C CA . ALA B 1 134 ? 2.23 -14.422 -0.986 1 90.75 134 ALA B CA 1
ATOM 3315 C C . ALA B 1 134 ? 3.553 -14.156 -1.7 1 90.75 134 ALA B C 1
ATOM 3317 O O . ALA B 1 134 ? 3.789 -14.672 -2.795 1 90.75 134 ALA B O 1
ATOM 3318 N N . THR B 1 135 ? 4.418 -13.438 -1.074 1 92.31 135 THR B N 1
ATOM 3319 C CA . THR B 1 135 ? 5.715 -13.156 -1.678 1 92.31 135 THR B CA 1
ATOM 3320 C C . THR B 1 135 ? 6.574 -14.414 -1.729 1 92.31 135 THR B C 1
ATOM 3322 O O . THR B 1 135 ? 7.25 -14.672 -2.727 1 92.31 135 THR B O 1
ATOM 3325 N N . ALA B 1 136 ? 6.555 -15.164 -0.689 1 96.44 136 ALA B N 1
ATOM 3326 C CA . ALA B 1 136 ? 7.281 -16.438 -0.669 1 96.44 136 ALA B CA 1
ATOM 3327 C C . ALA B 1 136 ? 6.812 -17.344 -1.794 1 96.44 136 ALA B C 1
ATOM 3329 O O . ALA B 1 136 ? 7.633 -17.969 -2.482 1 96.44 136 ALA B O 1
ATOM 3330 N N . SER B 1 137 ? 5.5 -17.438 -1.998 1 97.75 137 SER B N 1
ATOM 3331 C CA . SER B 1 137 ? 4.949 -18.266 -3.062 1 97.75 137 SER B CA 1
ATOM 3332 C C . SER B 1 137 ? 5.445 -17.812 -4.43 1 97.75 137 SER B C 1
ATOM 3334 O O . SER B 1 137 ? 5.629 -18.641 -5.332 1 97.75 137 SER B O 1
ATOM 3336 N N . ALA B 1 138 ? 5.66 -16.484 -4.605 1 97.25 138 ALA B N 1
ATOM 3337 C CA . ALA B 1 138 ? 6.176 -15.953 -5.863 1 97.25 138 ALA B CA 1
ATOM 3338 C C . ALA B 1 138 ? 7.59 -16.469 -6.141 1 97.25 138 ALA B C 1
ATOM 3340 O O . ALA B 1 138 ? 7.918 -16.812 -7.273 1 97.25 138 ALA B O 1
ATOM 3341 N N . VAL B 1 139 ? 8.398 -16.547 -5.129 1 97.69 139 VAL B N 1
ATOM 3342 C CA . VAL B 1 139 ? 9.75 -17.094 -5.273 1 97.69 139 VAL B CA 1
ATOM 3343 C C . VAL B 1 139 ? 9.688 -18.562 -5.664 1 97.69 139 VAL B C 1
ATOM 3345 O O . VAL B 1 139 ? 10.336 -18.984 -6.625 1 97.69 139 VAL B O 1
ATOM 3348 N N . LEU B 1 140 ? 8.891 -19.297 -4.98 1 98.44 140 LEU B N 1
ATOM 3349 C CA . LEU B 1 140 ? 8.812 -20.75 -5.176 1 98.44 140 LEU B CA 1
ATOM 3350 C C . LEU B 1 140 ? 8.258 -21.078 -6.555 1 98.44 140 LEU B C 1
ATOM 3352 O O . LEU B 1 140 ? 8.766 -21.969 -7.238 1 98.44 140 LEU B O 1
ATOM 3356 N N . ALA B 1 141 ? 7.227 -20.359 -6.984 1 98.25 141 ALA B N 1
ATOM 3357 C CA . ALA B 1 141 ? 6.613 -20.594 -8.289 1 98.25 141 ALA B CA 1
ATOM 3358 C C . ALA B 1 141 ? 7.59 -20.297 -9.422 1 98.25 141 ALA B C 1
ATOM 3360 O O . ALA B 1 141 ? 7.582 -20.969 -10.453 1 98.25 141 ALA B O 1
ATOM 3361 N N . ALA B 1 142 ? 8.422 -19.281 -9.203 1 96.94 142 ALA B N 1
ATOM 3362 C CA . ALA B 1 142 ? 9.383 -18.906 -10.227 1 96.94 142 ALA B CA 1
ATOM 3363 C C . ALA B 1 142 ? 10.492 -19.953 -10.352 1 96.94 142 ALA B C 1
ATOM 3365 O O . ALA B 1 142 ? 10.969 -20.234 -11.453 1 96.94 142 ALA B O 1
ATOM 3366 N N . VAL B 1 143 ? 10.883 -20.594 -9.273 1 96.94 143 VAL B N 1
ATOM 3367 C CA . VAL B 1 143 ? 12.094 -21.422 -9.242 1 96.94 143 VAL B CA 1
ATOM 3368 C C . VAL B 1 143 ? 11.719 -22.891 -9.383 1 96.94 143 VAL B C 1
ATOM 3370 O O . VAL B 1 143 ? 12.43 -23.656 -10.039 1 96.94 143 VAL B O 1
ATOM 3373 N N . VAL B 1 144 ? 10.609 -23.25 -8.727 1 97.69 144 VAL B N 1
ATOM 3374 C CA . VAL B 1 144 ? 10.172 -24.641 -8.766 1 97.69 144 VAL B CA 1
ATOM 3375 C C . VAL B 1 144 ? 8.695 -24.703 -9.172 1 97.69 144 VAL B C 1
ATOM 3377 O O . VAL B 1 144 ? 7.859 -25.188 -8.406 1 97.69 144 VAL B O 1
ATOM 3380 N N . PRO B 1 145 ? 8.359 -24.359 -10.367 1 97.44 145 PRO B N 1
ATOM 3381 C CA . PRO B 1 145 ? 6.973 -24.266 -10.82 1 97.44 145 PRO B CA 1
ATOM 3382 C C . PRO B 1 145 ? 6.285 -25.625 -10.891 1 97.44 145 PRO B C 1
ATOM 3384 O O . PRO B 1 145 ? 5.055 -25.703 -10.984 1 97.44 145 PRO B O 1
ATOM 3387 N N . GLN B 1 146 ? 7.039 -26.719 -10.844 1 96.94 146 GLN B N 1
ATOM 3388 C CA . GLN B 1 146 ? 6.469 -28.062 -10.953 1 96.94 146 GLN B CA 1
ATOM 3389 C C . GLN B 1 146 ? 5.688 -28.422 -9.695 1 96.94 146 GLN B C 1
ATOM 3391 O O . GLN B 1 146 ? 4.82 -29.297 -9.734 1 96.94 146 GLN B O 1
ATOM 3396 N N . TYR B 1 147 ? 6.023 -27.703 -8.617 1 98 147 TYR B N 1
ATOM 3397 C CA . TYR B 1 147 ? 5.379 -28.078 -7.363 1 98 147 TYR B CA 1
ATOM 3398 C C . TYR B 1 147 ? 4.57 -26.922 -6.797 1 98 147 TYR B C 1
ATOM 3400 O O . TYR B 1 147 ? 3.707 -27.109 -5.941 1 98 147 TYR B O 1
ATOM 3408 N N . PHE B 1 148 ? 4.875 -25.688 -7.258 1 98.5 148 PHE B N 1
ATOM 3409 C CA . PHE B 1 148 ? 4.344 -24.547 -6.516 1 98.5 148 PHE B CA 1
ATOM 3410 C C . PHE B 1 148 ? 3.672 -23.547 -7.457 1 98.5 148 PHE B C 1
ATOM 3412 O O . PHE B 1 148 ? 4.105 -23.375 -8.602 1 98.5 148 PHE B O 1
ATOM 3419 N N . SER B 1 149 ? 2.582 -22.891 -6.992 1 98.38 149 SER B N 1
ATOM 3420 C CA . SER B 1 149 ? 1.866 -21.812 -7.676 1 98.38 149 SER B CA 1
ATOM 3421 C C . SER B 1 149 ? 1.954 -20.516 -6.895 1 98.38 149 SER B C 1
ATOM 3423 O O . SER B 1 149 ? 2.252 -20.516 -5.699 1 98.38 149 SER B O 1
ATOM 3425 N N . PHE B 1 150 ? 1.771 -19.406 -7.621 1 97.38 150 PHE B N 1
ATOM 3426 C CA . PHE B 1 150 ? 1.725 -18.109 -6.98 1 97.38 150 PHE B CA 1
ATOM 3427 C C . PHE B 1 150 ? 0.388 -17.891 -6.281 1 97.38 150 PHE B C 1
ATOM 3429 O O . PHE B 1 150 ? -0.668 -18.188 -6.844 1 97.38 150 PHE B O 1
ATOM 3436 N N . TYR B 1 151 ? 0.465 -17.359 -5.02 1 94.81 151 TYR B N 1
ATOM 3437 C CA . TYR B 1 151 ? -0.696 -17.016 -4.203 1 94.81 151 TYR B CA 1
ATOM 3438 C C . TYR B 1 151 ? -1.296 -15.688 -4.629 1 94.81 151 TYR B C 1
ATOM 3440 O O . TYR B 1 151 ? -1.23 -14.703 -3.885 1 94.81 151 TYR B O 1
ATOM 3448 N N . ALA B 1 152 ? -1.925 -15.688 -5.816 1 91.12 152 ALA B N 1
ATOM 3449 C CA . ALA B 1 152 ? -2.545 -14.484 -6.363 1 91.12 152 ALA B CA 1
ATOM 3450 C C . ALA B 1 152 ? -3.945 -14.281 -5.789 1 91.12 152 ALA B C 1
ATOM 3452 O O . ALA B 1 152 ? -4.691 -15.242 -5.602 1 91.12 152 ALA B O 1
ATOM 3453 N N . ASP B 1 153 ? -4.375 -13.055 -5.59 1 85.94 153 ASP B N 1
ATOM 3454 C CA . ASP B 1 153 ? -5.684 -12.711 -5.047 1 85.94 153 ASP B CA 1
ATOM 3455 C C . ASP B 1 153 ? -6.809 -13.234 -5.938 1 85.94 153 ASP B C 1
ATOM 3457 O O . ASP B 1 153 ? -7.816 -13.75 -5.438 1 85.94 153 ASP B O 1
ATOM 3461 N N . GLU B 1 154 ? -6.617 -13.078 -7.238 1 89.31 154 GLU B N 1
ATOM 3462 C CA . GLU B 1 154 ? -7.633 -13.492 -8.203 1 89.31 154 GLU B CA 1
ATOM 3463 C C . GLU B 1 154 ? -7.82 -15.008 -8.195 1 89.31 154 GLU B C 1
ATOM 3465 O O . GLU B 1 154 ? -8.93 -15.5 -8.391 1 89.31 154 GLU B O 1
ATOM 3470 N N . VAL B 1 155 ? -6.723 -15.695 -7.934 1 94.38 155 VAL B N 1
ATOM 3471 C CA . VAL B 1 155 ? -6.789 -17.156 -7.859 1 94.38 155 VAL B CA 1
ATOM 3472 C C . VAL B 1 155 ? -7.473 -17.578 -6.562 1 94.38 155 VAL B C 1
ATOM 3474 O O . VAL B 1 155 ? -8.336 -18.453 -6.566 1 94.38 155 VAL B O 1
ATOM 3477 N N . ALA B 1 156 ? -7.141 -16.938 -5.453 1 91.81 156 ALA B N 1
ATOM 3478 C CA . ALA B 1 156 ? -7.809 -17.219 -4.18 1 91.81 156 ALA B CA 1
ATOM 3479 C C . ALA B 1 156 ? -9.305 -16.938 -4.273 1 91.81 156 ALA B C 1
ATOM 3481 O O . ALA B 1 156 ? -10.117 -17.719 -3.783 1 91.81 156 ALA B O 1
ATOM 3482 N N . ALA B 1 157 ? -9.664 -15.898 -4.938 1 88.62 157 ALA B N 1
ATOM 3483 C CA . ALA B 1 157 ? -11.055 -15.492 -5.082 1 88.62 157 ALA B CA 1
ATOM 3484 C C . ALA B 1 157 ? -11.836 -16.5 -5.918 1 88.62 157 ALA B C 1
ATOM 3486 O O . ALA B 1 157 ? -13.07 -16.562 -5.832 1 88.62 157 ALA B O 1
ATOM 3487 N N . SER B 1 158 ? -11.125 -17.234 -6.75 1 93.31 158 SER B N 1
ATOM 3488 C CA . SER B 1 158 ? -11.75 -18.219 -7.629 1 93.31 158 SER B CA 1
ATOM 3489 C C . SER B 1 158 ? -12.109 -19.484 -6.871 1 93.31 158 SER B C 1
ATOM 3491 O O . SER B 1 158 ? -12.859 -20.328 -7.371 1 93.31 158 SER B O 1
ATOM 3493 N N . LEU B 1 159 ? -11.547 -19.641 -5.66 1 94 159 LEU B N 1
ATOM 3494 C CA . LEU B 1 159 ? -11.703 -20.859 -4.887 1 94 159 LEU B CA 1
ATOM 3495 C C . LEU B 1 159 ? -12.688 -20.656 -3.742 1 94 159 LEU B C 1
ATOM 3497 O O . LEU B 1 159 ? -12.438 -19.859 -2.832 1 94 159 LEU B O 1
ATOM 3501 N N . PRO B 1 160 ? -13.766 -21.391 -3.711 1 89.19 160 PRO B N 1
ATOM 3502 C CA . PRO B 1 160 ? -14.766 -21.234 -2.654 1 89.19 160 PRO B CA 1
ATOM 3503 C C . PRO B 1 160 ? -14.18 -21.406 -1.256 1 89.19 160 PRO B C 1
ATOM 3505 O O . PRO B 1 160 ? -14.594 -20.703 -0.321 1 89.19 160 PRO B O 1
ATOM 3508 N N . ALA B 1 161 ? -13.219 -22.266 -1.142 1 85.62 161 ALA B N 1
ATOM 3509 C CA . ALA B 1 161 ? -12.641 -22.562 0.163 1 85.62 161 ALA B CA 1
ATOM 3510 C C . ALA B 1 161 ? -11.812 -21.391 0.682 1 85.62 161 ALA B C 1
ATOM 3512 O O . ALA B 1 161 ? -11.492 -21.328 1.87 1 85.62 161 ALA B O 1
ATOM 3513 N N . LEU B 1 162 ? -11.531 -20.344 -0.209 1 88.88 162 LEU B N 1
ATOM 3514 C CA . LEU B 1 162 ? -10.648 -19.25 0.17 1 88.88 162 LEU B CA 1
ATOM 3515 C C . LEU B 1 162 ? -11.367 -17.922 0.072 1 88.88 162 LEU B C 1
ATOM 3517 O O . LEU B 1 162 ? -10.727 -16.875 -0.117 1 88.88 162 LEU B O 1
ATOM 3521 N N . LYS B 1 163 ? -12.633 -17.875 0.208 1 78.12 163 LYS B N 1
ATOM 3522 C CA . LYS B 1 163 ? -13.438 -16.656 0.118 1 78.12 163 LYS B CA 1
ATOM 3523 C C . LYS B 1 163 ? -13.047 -15.656 1.205 1 78.12 163 LYS B C 1
ATOM 3525 O O . LYS B 1 163 ? -13.016 -14.445 0.964 1 78.12 163 LYS B O 1
ATOM 3530 N N . ASN B 1 164 ? -12.672 -16.219 2.439 1 73.38 164 ASN B N 1
ATOM 3531 C CA . ASN B 1 164 ? -12.328 -15.344 3.557 1 73.38 164 ASN B CA 1
ATOM 3532 C C . ASN B 1 164 ? -10.891 -15.555 4.02 1 73.38 164 ASN B C 1
ATOM 3534 O O . ASN B 1 164 ? -10.602 -15.5 5.215 1 73.38 164 ASN B O 1
ATOM 3538 N N . HIS B 1 165 ? -10.07 -15.711 3.014 1 79.06 165 HIS B N 1
ATOM 3539 C CA . HIS B 1 165 ? -8.688 -15.992 3.375 1 79.06 165 HIS B CA 1
ATOM 3540 C C . HIS B 1 165 ? -8.023 -14.773 4.012 1 79.06 165 HIS B C 1
ATOM 3542 O O . HIS B 1 165 ? -8.445 -13.641 3.775 1 79.06 165 HIS B O 1
ATOM 3548 N N . LYS B 1 166 ? -7.039 -15.062 4.922 1 70.69 166 LYS B N 1
ATOM 3549 C CA . LYS B 1 166 ? -6.367 -14.008 5.676 1 70.69 166 LYS B CA 1
ATOM 3550 C C . LYS B 1 166 ? -4.879 -13.961 5.352 1 70.69 166 LYS B C 1
ATOM 3552 O O . LYS B 1 166 ? -4.062 -13.586 6.199 1 70.69 166 LYS B O 1
ATOM 3557 N N . TYR B 1 167 ? -4.449 -14.516 4.234 1 79.12 167 TYR B N 1
ATOM 3558 C CA . TYR B 1 167 ? -3.086 -14.5 3.715 1 79.12 167 TYR B CA 1
ATOM 3559 C C . TYR B 1 167 ? -2.127 -15.195 4.672 1 79.12 167 TYR B C 1
ATOM 3561 O O . TYR B 1 167 ? -0.988 -14.758 4.848 1 79.12 167 TYR B O 1
ATOM 3569 N N . GLN B 1 168 ? -2.582 -16.234 5.246 1 85.56 168 GLN B N 1
ATOM 3570 C CA . GLN B 1 168 ? -1.763 -17.062 6.113 1 85.56 168 GLN B CA 1
ATOM 3571 C C . GLN B 1 168 ? -1.185 -18.25 5.348 1 85.56 168 GLN B C 1
ATOM 3573 O O . GLN B 1 168 ? -1.631 -18.562 4.238 1 85.56 168 GLN B O 1
ATOM 3578 N N . LEU B 1 169 ? -0.221 -18.859 6.027 1 91.75 169 LEU B N 1
ATOM 3579 C CA . LEU B 1 169 ? 0.443 -20 5.422 1 91.75 169 LEU B CA 1
ATOM 3580 C C . LEU B 1 169 ? -0.559 -21.109 5.121 1 91.75 169 LEU B C 1
ATOM 3582 O O . LEU B 1 169 ? -0.469 -21.766 4.082 1 91.75 169 LEU B O 1
ATOM 3586 N N . ARG B 1 170 ? -1.486 -21.297 5.977 1 92.31 170 ARG B N 1
ATOM 3587 C CA . ARG B 1 170 ? -2.486 -22.344 5.785 1 92.31 170 ARG B CA 1
ATOM 3588 C C . ARG B 1 170 ? -3.33 -22.062 4.543 1 92.31 170 ARG B C 1
ATOM 3590 O O . ARG B 1 170 ? -3.725 -23 3.838 1 92.31 170 ARG B O 1
ATOM 3597 N N . ASP B 1 171 ? -3.695 -20.828 4.293 1 92.56 171 ASP B N 1
ATOM 3598 C CA . ASP B 1 171 ? -4.457 -20.469 3.104 1 92.56 171 ASP B CA 1
ATOM 3599 C C . ASP B 1 171 ? -3.664 -20.75 1.831 1 92.56 171 ASP B C 1
ATOM 3601 O O . ASP B 1 171 ? -4.215 -21.25 0.847 1 92.56 171 ASP B O 1
ATOM 3605 N N . TYR B 1 172 ? -2.377 -20.484 1.867 1 96.31 172 TYR B N 1
ATOM 3606 C CA . TYR B 1 172 ? -1.541 -20.766 0.708 1 96.31 172 TYR B CA 1
ATOM 3607 C C . TYR B 1 172 ? -1.454 -22.266 0.461 1 96.31 172 TYR B C 1
ATOM 3609 O O . TYR B 1 172 ? -1.488 -22.719 -0.687 1 96.31 172 TYR B O 1
ATOM 3617 N N . LYS B 1 173 ? -1.272 -23 1.537 1 96.75 173 LYS B N 1
ATOM 3618 C CA . LYS B 1 173 ? -1.229 -24.453 1.401 1 96.75 173 LYS B CA 1
ATOM 3619 C C . LYS B 1 173 ? -2.467 -24.969 0.677 1 96.75 173 LYS B C 1
ATOM 3621 O O . LYS B 1 173 ? -2.359 -25.797 -0.234 1 96.75 173 LYS B O 1
ATOM 3626 N N . LEU B 1 174 ? -3.555 -24.438 1.052 1 95.81 174 LEU B N 1
ATOM 3627 C CA . LEU B 1 174 ? -4.809 -24.859 0.439 1 95.81 174 LEU B CA 1
ATOM 3628 C C . LEU B 1 174 ? -4.855 -24.469 -1.033 1 95.81 174 LEU B C 1
ATOM 3630 O O . LEU B 1 174 ? -5.254 -25.266 -1.883 1 95.81 174 LEU B O 1
ATOM 3634 N N . LEU B 1 175 ? -4.469 -23.297 -1.314 1 97.69 175 LEU B N 1
ATOM 3635 C CA . LEU B 1 175 ? -4.449 -22.828 -2.697 1 97.69 175 LEU B CA 1
ATOM 3636 C C . LEU B 1 175 ? -3.541 -23.703 -3.551 1 97.69 175 LEU B C 1
ATOM 3638 O O . LEU B 1 175 ? -3.934 -24.141 -4.637 1 97.69 175 LEU B O 1
ATOM 3642 N N . ASN B 1 176 ? -2.35 -23.984 -3.062 1 98.31 176 ASN B N 1
ATOM 3643 C CA . ASN B 1 176 ? -1.386 -24.766 -3.836 1 98.31 176 ASN B CA 1
ATOM 3644 C C . ASN B 1 176 ? -1.87 -26.188 -4.062 1 98.31 176 ASN B C 1
ATOM 3646 O O . ASN B 1 176 ? -1.669 -26.75 -5.141 1 98.31 176 ASN B O 1
ATOM 3650 N N . VAL B 1 177 ? -2.479 -26.75 -3.074 1 97.31 177 VAL B N 1
ATOM 3651 C CA . VAL B 1 177 ? -3.025 -28.094 -3.219 1 97.31 177 VAL B CA 1
ATOM 3652 C C . VAL B 1 177 ? -4.066 -28.109 -4.336 1 97.31 177 VAL B C 1
ATOM 3654 O O . VAL B 1 177 ? -4.09 -29.031 -5.156 1 97.31 177 VAL B O 1
ATOM 3657 N N . GLU B 1 178 ? -4.941 -27.125 -4.363 1 96.62 178 GLU B N 1
ATOM 3658 C CA . GLU B 1 178 ? -5.961 -27.047 -5.406 1 96.62 178 GLU B CA 1
ATOM 3659 C C . GLU B 1 178 ? -5.328 -26.922 -6.789 1 96.62 178 GLU B C 1
ATOM 3661 O O . GLU B 1 178 ? -5.797 -27.531 -7.746 1 96.62 178 GLU B O 1
ATOM 3666 N N . MET B 1 179 ? -4.285 -26.141 -6.895 1 98.12 179 MET B N 1
ATOM 3667 C CA . MET B 1 179 ? -3.609 -25.969 -8.18 1 98.12 179 MET B CA 1
ATOM 3668 C C . MET B 1 179 ? -2.891 -27.234 -8.594 1 98.12 179 MET B C 1
ATOM 3670 O O . MET B 1 179 ? -2.871 -27.594 -9.773 1 98.12 179 MET B O 1
ATOM 3674 N N . VAL B 1 180 ? -2.244 -27.938 -7.629 1 98 180 VAL B N 1
ATOM 3675 C CA . VAL B 1 180 ? -1.57 -29.203 -7.895 1 98 180 VAL B CA 1
ATOM 3676 C C . VAL B 1 180 ? -2.584 -30.25 -8.375 1 98 180 VAL B C 1
ATOM 3678 O O . VAL B 1 180 ? -2.334 -30.969 -9.344 1 98 180 VAL B O 1
ATOM 3681 N N . ASP B 1 181 ? -3.723 -30.297 -7.746 1 97.44 181 ASP B N 1
ATOM 3682 C CA . ASP B 1 181 ? -4.77 -31.25 -8.117 1 97.44 181 ASP B CA 1
ATOM 3683 C C . ASP B 1 181 ? -5.297 -30.953 -9.523 1 97.44 181 ASP B C 1
ATOM 3685 O O . ASP B 1 181 ? -5.555 -31.891 -10.297 1 97.44 181 ASP B O 1
ATOM 3689 N N . LEU B 1 182 ? -5.488 -29.75 -9.812 1 97.31 182 LEU B N 1
ATOM 3690 C CA . LEU B 1 182 ? -5.953 -29.375 -11.141 1 97.31 182 LEU B CA 1
ATOM 3691 C C . LEU B 1 182 ? -4.922 -29.734 -12.203 1 97.31 182 LEU B C 1
ATOM 3693 O O . LEU B 1 182 ? -5.281 -30.219 -13.281 1 97.31 182 LEU B O 1
ATOM 3697 N N . ALA B 1 183 ? -3.682 -29.5 -11.906 1 97.94 183 ALA B N 1
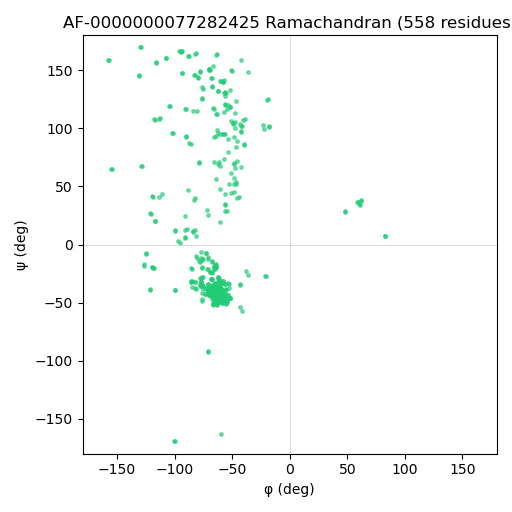ATOM 3698 C CA . ALA B 1 183 ? -2.625 -29.875 -12.836 1 97.94 183 ALA B CA 1
ATOM 3699 C C . ALA B 1 183 ? -2.652 -31.391 -13.102 1 97.94 183 ALA B C 1
ATOM 3701 O O . ALA B 1 183 ? -2.529 -31.828 -14.25 1 97.94 183 ALA B O 1
ATOM 3702 N N . HIS B 1 184 ? -2.812 -32.125 -12.047 1 97.44 184 HIS B N 1
ATOM 3703 C CA . HIS B 1 184 ? -2.887 -33.562 -12.172 1 97.44 184 HIS B CA 1
ATOM 3704 C C . HIS B 1 184 ? -4.066 -33.969 -13.047 1 97.44 184 HIS B C 1
ATOM 3706 O O . HIS B 1 184 ? -3.93 -34.875 -13.898 1 97.44 184 HIS B O 1
ATOM 3712 N N . ARG B 1 185 ? -5.172 -33.375 -12.82 1 96.75 185 ARG B N 1
ATOM 3713 C CA . ARG B 1 185 ? -6.363 -33.688 -13.609 1 96.75 185 ARG B CA 1
ATOM 3714 C C . ARG B 1 185 ? -6.129 -33.406 -15.086 1 96.75 185 ARG B C 1
ATOM 3716 O O . ARG B 1 185 ? -6.469 -34.25 -15.938 1 96.75 185 ARG B O 1
ATOM 3723 N N . LEU B 1 186 ? -5.602 -32.281 -15.391 1 97.19 186 LEU B N 1
ATOM 3724 C CA . LEU B 1 186 ? -5.371 -31.891 -16.781 1 97.19 186 LEU B CA 1
ATOM 3725 C C . LEU B 1 186 ? -4.348 -32.812 -17.438 1 97.19 186 LEU B C 1
ATOM 3727 O O . LEU B 1 186 ? -4.531 -33.219 -18.594 1 97.19 186 LEU B O 1
ATOM 3731 N N . ASN B 1 187 ? -3.324 -33.125 -16.734 1 96.88 187 ASN B N 1
ATOM 3732 C CA . ASN B 1 187 ? -2.301 -34.031 -17.266 1 96.88 187 ASN B CA 1
ATOM 3733 C C . ASN B 1 187 ? -2.852 -35.438 -17.516 1 96.88 187 ASN B C 1
ATOM 3735 O O . ASN B 1 187 ? -2.525 -36.062 -18.531 1 96.88 187 ASN B O 1
ATOM 3739 N N . THR B 1 188 ? -3.65 -35.906 -16.609 1 96 188 THR B N 1
ATOM 3740 C CA . THR B 1 188 ? -4.266 -37.219 -16.766 1 96 188 THR B CA 1
ATOM 3741 C C . THR B 1 188 ? -5.184 -37.25 -17.984 1 96 188 THR B C 1
ATOM 3743 O O . THR B 1 188 ? -5.184 -38.219 -18.734 1 96 188 THR B O 1
ATOM 3746 N N . SER B 1 189 ? -5.934 -36.219 -18.109 1 94.06 189 SER B N 1
ATOM 3747 C CA . SER B 1 189 ? -6.82 -36.094 -19.266 1 94.06 189 SER B CA 1
ATOM 3748 C C . SER B 1 189 ? -6.035 -36.094 -20.578 1 94.06 189 SER B C 1
ATOM 3750 O O . SER B 1 189 ? -6.441 -36.719 -21.547 1 94.06 189 SER B O 1
ATOM 3752 N N . GLU B 1 190 ? -4.98 -35.438 -20.641 1 92.12 190 GLU B N 1
ATOM 3753 C CA . GLU B 1 190 ? -4.145 -35.375 -21.844 1 92.12 190 GLU B CA 1
ATOM 3754 C C . GLU B 1 190 ? -3.525 -36.719 -22.141 1 92.12 190 GLU B C 1
ATOM 3756 O O . GLU B 1 190 ? -3.416 -37.125 -23.312 1 92.12 190 GLU B O 1
ATOM 3761 N N . GLN B 1 191 ? -3.111 -37.375 -21.125 1 90.44 191 GLN B N 1
ATOM 3762 C CA . GLN B 1 191 ? -2.549 -38.719 -21.297 1 90.44 191 GLN B CA 1
ATOM 3763 C C . GLN B 1 191 ? -3.588 -39.688 -21.875 1 90.44 191 GLN B C 1
ATOM 3765 O O . GLN B 1 191 ? -3.289 -40.438 -22.781 1 90.44 191 GLN B O 1
ATOM 3770 N N . LYS B 1 192 ? -4.73 -39.625 -21.391 1 91.81 192 LYS B N 1
ATOM 3771 C CA . LYS B 1 192 ? -5.812 -40.469 -21.859 1 91.81 192 LYS B CA 1
ATOM 3772 C C . LYS B 1 192 ? -6.148 -40.219 -23.328 1 91.81 192 LYS B C 1
ATOM 3774 O O . LYS B 1 192 ? -6.477 -41.125 -24.062 1 91.81 192 LYS B O 1
ATOM 3779 N N . ASN B 1 193 ? -5.988 -38.969 -23.672 1 90.06 193 ASN B N 1
ATOM 3780 C CA . ASN B 1 193 ? -6.344 -38.562 -25.016 1 90.06 193 ASN B CA 1
ATOM 3781 C C . ASN B 1 193 ? -5.125 -38.562 -25.938 1 90.06 193 ASN B C 1
ATOM 3783 O O . ASN B 1 193 ? -5.215 -38.125 -27.094 1 90.06 193 ASN B O 1
ATOM 3787 N N . GLN B 1 194 ? -3.945 -38.938 -25.438 1 87.12 194 GLN B N 1
ATOM 3788 C CA . GLN B 1 194 ? -2.686 -39.062 -26.172 1 87.12 194 GLN B CA 1
ATOM 3789 C C . GLN B 1 194 ? -2.295 -37.75 -26.812 1 87.12 194 GLN B C 1
ATOM 3791 O O . GLN B 1 194 ? -1.905 -37.688 -27.984 1 87.12 194 GLN B O 1
ATOM 3796 N N . VAL B 1 195 ? -2.586 -36.688 -26.109 1 83.56 195 VAL B N 1
ATOM 3797 C CA . VAL B 1 195 ? -2.158 -35.375 -26.547 1 83.56 195 VAL B CA 1
ATOM 3798 C C . VAL B 1 195 ? -0.781 -35.062 -25.969 1 83.56 195 VAL B C 1
ATOM 3800 O O . VAL B 1 195 ? -0.559 -35.188 -24.766 1 83.56 195 VAL B O 1
ATOM 3803 N N . GLU B 1 196 ? 0.16 -34.906 -26.844 1 79.88 196 GLU B N 1
ATOM 3804 C CA . GLU B 1 196 ? 1.515 -34.594 -26.422 1 79.88 196 GLU B CA 1
ATOM 3805 C C . GLU B 1 196 ? 1.722 -33.062 -26.344 1 79.88 196 GLU B C 1
ATOM 3807 O O . GLU B 1 196 ? 1.934 -32.438 -27.375 1 79.88 196 GLU B O 1
ATOM 3812 N N . THR B 1 197 ? 1.515 -32.5 -25.219 1 84 197 THR B N 1
ATOM 3813 C CA . THR B 1 197 ? 1.748 -31.078 -25 1 84 197 THR B CA 1
ATOM 3814 C C . THR B 1 197 ? 2.598 -30.875 -23.75 1 84 197 THR B C 1
ATOM 3816 O O . THR B 1 197 ? 2.957 -31.828 -23.062 1 84 197 THR B O 1
ATOM 3819 N N . GLU B 1 198 ? 3.055 -29.625 -23.547 1 90.81 198 GLU B N 1
ATOM 3820 C CA . GLU B 1 198 ? 3.793 -29.281 -22.344 1 90.81 198 GLU B CA 1
ATOM 3821 C C . GLU B 1 198 ? 2.994 -29.625 -21.078 1 90.81 198 GLU B C 1
ATOM 3823 O O . GLU B 1 198 ? 1.795 -29.344 -21.016 1 90.81 198 GLU B O 1
ATOM 3828 N N . LYS B 1 199 ? 3.654 -30.312 -20.188 1 95 199 LYS B N 1
ATOM 3829 C CA . LYS B 1 199 ? 3 -30.766 -18.969 1 95 199 LYS B CA 1
ATOM 3830 C C . LYS B 1 199 ? 2.465 -29.578 -18.156 1 95 199 LYS B C 1
ATOM 3832 O O . LYS B 1 199 ? 3.127 -28.547 -18.062 1 95 199 LYS B O 1
ATOM 3837 N N . TRP B 1 200 ? 1.299 -29.781 -17.594 1 97.44 200 TRP B N 1
ATOM 3838 C CA . TRP B 1 200 ? 0.712 -28.781 -16.719 1 97.44 200 TRP B CA 1
ATOM 3839 C C . TRP B 1 200 ? 1.386 -28.797 -15.344 1 97.44 200 TRP B C 1
ATOM 3841 O O . TRP B 1 200 ? 1.573 -29.859 -14.758 1 97.44 200 TRP B O 1
ATOM 3851 N N . THR B 1 201 ? 1.863 -27.656 -14.914 1 97.94 201 THR B N 1
ATOM 3852 C CA . THR B 1 201 ? 2.379 -27.438 -13.57 1 97.94 201 THR B CA 1
ATOM 3853 C C . THR B 1 201 ? 1.413 -26.578 -12.75 1 97.94 201 THR B C 1
ATOM 3855 O O . THR B 1 201 ? 0.538 -25.906 -13.312 1 97.94 201 THR B O 1
ATOM 3858 N N . PRO B 1 202 ? 1.543 -26.625 -11.422 1 98.38 202 PRO B N 1
ATOM 3859 C CA . PRO B 1 202 ? 0.708 -25.734 -10.617 1 98.38 202 PRO B CA 1
ATOM 3860 C C . PRO B 1 202 ? 0.833 -24.266 -11.047 1 98.38 202 PRO B C 1
ATOM 3862 O O . PRO B 1 202 ? -0.158 -23.531 -11.039 1 98.38 202 PRO B O 1
ATOM 3865 N N . HIS B 1 203 ? 1.97 -23.859 -11.492 1 98.12 203 HIS B N 1
ATOM 3866 C CA . HIS B 1 203 ? 2.195 -22.469 -11.898 1 98.12 203 HIS B CA 1
ATOM 3867 C C . HIS B 1 203 ? 1.444 -22.156 -13.188 1 98.12 203 HIS B C 1
ATOM 3869 O O . HIS B 1 203 ? 0.795 -21.109 -13.289 1 98.12 203 HIS B O 1
ATOM 3875 N N . ARG B 1 204 ? 1.493 -23.062 -14.156 1 97.5 204 ARG B N 1
ATOM 3876 C CA . ARG B 1 204 ? 0.782 -22.859 -15.414 1 97.5 204 ARG B CA 1
ATOM 3877 C C . ARG B 1 204 ? -0.726 -22.812 -15.195 1 97.5 204 ARG B C 1
ATOM 3879 O O . ARG B 1 204 ? -1.43 -22.016 -15.812 1 97.5 204 ARG B O 1
ATOM 3886 N N . VAL B 1 205 ? -1.154 -23.688 -14.305 1 98.31 205 VAL B N 1
ATOM 3887 C CA . VAL B 1 205 ? -2.576 -23.734 -13.984 1 98.31 205 VAL B CA 1
ATOM 3888 C C . VAL B 1 205 ? -2.998 -22.406 -13.344 1 98.31 205 VAL B C 1
ATOM 3890 O O . VAL B 1 205 ? -4.016 -21.828 -13.719 1 98.31 205 VAL B O 1
ATOM 3893 N N . GLU B 1 206 ? -2.195 -21.969 -12.375 1 98 206 GLU B N 1
ATOM 3894 C CA . GLU B 1 206 ? -2.484 -20.719 -11.68 1 98 206 GLU B CA 1
ATOM 3895 C C . GLU B 1 206 ? -2.574 -19.547 -12.664 1 98 206 GLU B C 1
ATOM 3897 O O . GLU B 1 206 ? -3.441 -18.672 -12.523 1 98 206 GLU B O 1
ATOM 3902 N N . LEU B 1 207 ? -1.717 -19.484 -13.695 1 97.38 207 LEU B N 1
ATOM 3903 C CA . LEU B 1 207 ? -1.752 -18.422 -14.711 1 97.38 207 LEU B CA 1
ATOM 3904 C C . LEU B 1 207 ? -3.055 -18.484 -15.5 1 97.38 207 LEU B C 1
ATOM 3906 O O . LEU B 1 207 ? -3.656 -17.438 -15.781 1 97.38 207 LEU B O 1
ATOM 3910 N N . ALA B 1 208 ? -3.461 -19.672 -15.828 1 97.38 208 ALA B N 1
ATOM 3911 C CA . ALA B 1 208 ? -4.707 -19.844 -16.578 1 97.38 208 ALA B CA 1
ATOM 3912 C C . ALA B 1 208 ? -5.906 -19.391 -15.75 1 97.38 208 ALA B C 1
ATOM 3914 O O . ALA B 1 208 ? -6.793 -18.703 -16.25 1 97.38 208 ALA B O 1
ATOM 3915 N N . VAL B 1 209 ? -5.922 -19.812 -14.5 1 97.19 209 VAL B N 1
ATOM 3916 C CA . VAL B 1 209 ? -7.023 -19.453 -13.609 1 97.19 209 VAL B CA 1
ATOM 3917 C C . VAL B 1 209 ? -7.062 -17.938 -13.414 1 97.19 209 VAL B C 1
ATOM 3919 O O . VAL B 1 209 ? -8.133 -17.328 -13.477 1 97.19 209 VAL B O 1
ATOM 3922 N N . TRP B 1 210 ? -5.918 -17.391 -13.188 1 96.56 210 TRP B N 1
ATOM 3923 C CA . TRP B 1 210 ? -5.797 -15.938 -13.039 1 96.56 210 TRP B CA 1
ATOM 3924 C C . TRP B 1 210 ? -6.332 -15.219 -14.273 1 96.56 210 TRP B C 1
ATOM 3926 O O . TRP B 1 210 ? -7.117 -14.273 -14.148 1 96.56 210 TRP B O 1
ATOM 3936 N N . THR B 1 211 ? -5.941 -15.664 -15.414 1 95.94 211 THR B N 1
ATOM 3937 C CA . THR B 1 211 ? -6.355 -15.086 -16.688 1 95.94 211 THR B CA 1
ATOM 3938 C C . THR B 1 211 ? -7.871 -15.18 -16.859 1 95.94 211 THR B C 1
ATOM 3940 O O . THR B 1 211 ? -8.523 -14.188 -17.188 1 95.94 211 THR B O 1
ATOM 3943 N N . TYR B 1 212 ? -8.383 -16.328 -16.594 1 96.12 212 TYR B N 1
ATOM 3944 C CA . TYR B 1 212 ? -9.82 -16.531 -16.75 1 96.12 212 TYR B CA 1
ATOM 3945 C C . TYR B 1 212 ? -10.602 -15.617 -15.812 1 96.12 212 TYR B C 1
ATOM 3947 O O . TYR B 1 212 ? -11.578 -14.992 -16.234 1 96.12 212 TYR B O 1
ATOM 3955 N N . TYR B 1 213 ? -10.211 -15.625 -14.586 1 94.12 213 TYR B N 1
ATOM 3956 C CA . TYR B 1 213 ? -10.898 -14.805 -13.594 1 94.12 213 TYR B CA 1
ATOM 3957 C C . TYR B 1 213 ? -10.953 -13.344 -14.031 1 94.12 213 TYR B C 1
ATOM 3959 O O . TYR B 1 213 ? -12.016 -12.719 -14 1 94.12 213 TYR B O 1
ATOM 3967 N N . LEU B 1 214 ? -9.836 -12.805 -14.445 1 91.81 214 LEU B N 1
ATOM 3968 C CA . LEU B 1 214 ? -9.734 -11.398 -14.828 1 91.81 214 LEU B CA 1
ATOM 3969 C C . LEU B 1 214 ? -10.625 -11.094 -16.031 1 91.81 214 LEU B C 1
ATOM 3971 O O . LEU B 1 214 ? -11.344 -10.102 -16.047 1 91.81 214 LEU B O 1
ATOM 3975 N N . LEU B 1 215 ? -10.531 -11.938 -17 1 92.75 215 LEU B N 1
ATOM 3976 C CA . LEU B 1 215 ? -11.289 -11.695 -18.219 1 92.75 215 LEU B CA 1
ATOM 3977 C C . LEU B 1 215 ? -12.781 -11.914 -17.984 1 92.75 215 LEU B C 1
ATOM 3979 O O . LEU B 1 215 ? -13.609 -11.203 -18.562 1 92.75 215 LEU B O 1
ATOM 3983 N N . TYR B 1 216 ? -13.117 -12.898 -17.172 1 92.69 216 TYR B N 1
ATOM 3984 C CA . TYR B 1 216 ? -14.516 -13.141 -16.828 1 92.69 216 TYR B CA 1
ATOM 3985 C C . TYR B 1 216 ? -15.117 -11.93 -16.125 1 92.69 216 TYR B C 1
ATOM 3987 O O . TYR B 1 216 ? -16.266 -11.547 -16.406 1 92.69 216 TYR B O 1
ATOM 3995 N N . LYS B 1 217 ? -14.375 -11.328 -15.305 1 88.19 217 LYS B N 1
ATOM 3996 C CA . LYS B 1 217 ? -14.875 -10.227 -14.492 1 88.19 217 LYS B CA 1
ATOM 3997 C C . LYS B 1 217 ? -14.859 -8.914 -15.281 1 88.19 217 LYS B C 1
ATOM 3999 O O . LYS B 1 217 ? -15.734 -8.07 -15.102 1 88.19 217 LYS B O 1
ATOM 4004 N N . HIS B 1 218 ? -13.875 -8.75 -16.219 1 87 218 HIS B N 1
ATOM 4005 C CA . HIS B 1 218 ? -13.656 -7.398 -16.703 1 87 218 HIS B CA 1
ATOM 4006 C C . HIS B 1 218 ? -13.727 -7.344 -18.219 1 87 218 HIS B C 1
ATOM 4008 O O . HIS B 1 218 ? -13.836 -6.262 -18.812 1 87 218 HIS B O 1
ATOM 4014 N N . LYS B 1 219 ? -13.602 -8.422 -18.875 1 90.19 219 LYS B N 1
ATOM 4015 C CA . LYS B 1 219 ? -13.562 -8.438 -20.328 1 90.19 219 LYS B CA 1
ATOM 4016 C C . LYS B 1 219 ? -14.023 -9.789 -20.875 1 90.19 219 LYS B C 1
ATOM 4018 O O . LYS B 1 219 ? -13.281 -10.461 -21.594 1 90.19 219 LYS B O 1
ATOM 4023 N N . GLN B 1 220 ? -15.227 -10.156 -20.688 1 89.88 220 GLN B N 1
ATOM 4024 C CA . GLN B 1 220 ? -15.758 -11.461 -21.047 1 89.88 220 GLN B CA 1
ATOM 4025 C C . GLN B 1 220 ? -15.68 -11.688 -22.562 1 89.88 220 GLN B C 1
ATOM 4027 O O . GLN B 1 220 ? -15.531 -12.82 -23.016 1 89.88 220 GLN B O 1
ATOM 4032 N N . ASP B 1 221 ? -15.719 -10.617 -23.281 1 88.81 221 ASP B N 1
ATOM 4033 C CA . ASP B 1 221 ? -15.68 -10.711 -24.75 1 88.81 221 ASP B CA 1
ATOM 4034 C C . ASP B 1 221 ? -14.375 -11.359 -25.219 1 88.81 221 ASP B C 1
ATOM 4036 O O . ASP B 1 221 ? -14.352 -12.039 -26.25 1 88.81 221 ASP B O 1
ATOM 4040 N N . ALA B 1 222 ? -13.344 -11.203 -24.5 1 89.38 222 ALA B N 1
ATOM 4041 C CA . ALA B 1 222 ? -12.062 -11.797 -24.859 1 89.38 222 ALA B CA 1
ATOM 4042 C C . ALA B 1 222 ? -12.117 -13.32 -24.766 1 89.38 222 ALA B C 1
ATOM 4044 O O . ALA B 1 222 ? -11.453 -14.023 -25.516 1 89.38 222 ALA B O 1
ATOM 4045 N N . LEU B 1 223 ? -12.93 -13.805 -23.906 1 89.81 223 LEU B N 1
ATOM 4046 C CA . LEU B 1 223 ? -13.086 -15.25 -23.719 1 89.81 223 LEU B CA 1
ATOM 4047 C C . LEU B 1 223 ? -13.945 -15.844 -24.828 1 89.81 223 LEU B C 1
ATOM 4049 O O . LEU B 1 223 ? -13.703 -16.969 -25.266 1 89.81 223 LEU B O 1
ATOM 4053 N N . THR B 1 224 ? -14.906 -15.109 -25.25 1 83.31 224 THR B N 1
ATOM 4054 C CA . THR B 1 224 ? -15.805 -15.562 -26.297 1 83.31 224 THR B CA 1
ATOM 4055 C C . THR B 1 224 ? -15.125 -15.492 -27.656 1 83.31 224 THR B C 1
ATOM 4057 O O . THR B 1 224 ? -15.32 -16.375 -28.5 1 83.31 224 THR B O 1
ATOM 4060 N N . ALA B 1 225 ? -14.359 -14.562 -27.812 1 72.19 225 ALA B N 1
ATOM 4061 C CA . ALA B 1 225 ? -13.695 -14.328 -29.094 1 72.19 225 ALA B CA 1
ATOM 4062 C C . ALA B 1 225 ? -12.68 -15.43 -29.391 1 72.19 225 ALA B C 1
ATOM 4064 O O . ALA B 1 225 ? -12.477 -15.797 -30.547 1 72.19 225 ALA B O 1
ATOM 4065 N N . ALA B 1 226 ? -12.141 -15.969 -28.422 1 71.5 226 ALA B N 1
ATOM 4066 C CA . ALA B 1 226 ? -11.117 -16.984 -28.609 1 71.5 226 ALA B CA 1
ATOM 4067 C C . ALA B 1 226 ? -11.75 -18.359 -28.828 1 71.5 226 ALA B C 1
ATOM 4069 O O . ALA B 1 226 ? -11.039 -19.344 -29.094 1 71.5 226 ALA B O 1
ATOM 4070 N N . ALA B 1 227 ? -13.008 -18.438 -29.047 1 61.03 227 ALA B N 1
ATOM 4071 C CA . ALA B 1 227 ? -13.742 -19.672 -29.328 1 61.03 227 ALA B CA 1
ATOM 4072 C C . ALA B 1 227 ? -13.383 -20.766 -28.344 1 61.03 227 ALA B C 1
ATOM 4074 O O . ALA B 1 227 ? -13.211 -21.922 -28.734 1 61.03 227 ALA B O 1
ATOM 4075 N N . ILE B 1 228 ? -13.008 -20.359 -27.172 1 68 228 ILE B N 1
ATOM 4076 C CA . ILE B 1 228 ? -12.539 -21.312 -26.156 1 68 228 ILE B CA 1
ATOM 4077 C C . ILE B 1 228 ? -13.664 -22.297 -25.828 1 68 228 ILE B C 1
ATOM 4079 O O . ILE B 1 228 ? -13.414 -23.484 -25.641 1 68 228 ILE B O 1
ATOM 4083 N N . PHE B 1 229 ? -14.945 -21.844 -25.797 1 61.47 229 PHE B N 1
ATOM 4084 C CA . PHE B 1 229 ? -16.047 -22.672 -25.328 1 61.47 229 PHE B CA 1
ATOM 4085 C C . PHE B 1 229 ? -16.969 -23.047 -26.484 1 61.47 229 PHE B C 1
ATOM 4087 O O . PHE B 1 229 ? -18.016 -22.422 -26.672 1 61.47 229 PHE B O 1
ATOM 4094 N N . THR B 1 230 ? -16.469 -23.391 -27.547 1 53.91 230 THR B N 1
ATOM 4095 C CA . THR B 1 230 ? -17.359 -23.781 -28.641 1 53.91 230 THR B CA 1
ATOM 4096 C C . THR B 1 230 ? -18.078 -25.078 -28.312 1 53.91 230 THR B C 1
ATOM 4098 O O . THR B 1 230 ? -17.609 -25.875 -27.5 1 53.91 230 THR B O 1
ATOM 4101 N N . GLU B 1 231 ? -19.453 -25.281 -28.562 1 47 231 GLU B N 1
ATOM 4102 C CA . GLU B 1 231 ? -20.516 -26.266 -28.359 1 47 231 GLU B CA 1
ATOM 4103 C C . GLU B 1 231 ? -19.984 -27.688 -28.5 1 47 231 GLU B C 1
ATOM 4105 O O . GLU B 1 231 ? -20.672 -28.656 -28.125 1 47 231 GLU B O 1
ATOM 4110 N N . LYS B 1 232 ? -19.062 -28.094 -29.109 1 41.81 232 LYS B N 1
ATOM 4111 C CA . LYS B 1 232 ? -19 -29.531 -29.406 1 41.81 232 LYS B CA 1
ATOM 4112 C C . LYS B 1 232 ? -18.594 -30.328 -28.172 1 41.81 232 LYS B C 1
ATOM 4114 O O . LYS B 1 232 ? -18.75 -31.547 -28.141 1 41.81 232 LYS B O 1
ATOM 4119 N N . GLY B 1 233 ? -17.594 -30.078 -27.312 1 37.16 233 GLY B N 1
ATOM 4120 C CA . GLY B 1 233 ? -17.125 -31.141 -26.422 1 37.16 233 GLY B CA 1
ATOM 4121 C C . GLY B 1 233 ? -17.953 -31.266 -25.172 1 37.16 233 GLY B C 1
ATOM 4122 O O . GLY B 1 233 ? -18.406 -30.266 -24.609 1 37.16 233 GLY B O 1
ATOM 4123 N N . LYS B 1 234 ? -18.734 -32.438 -24.891 1 37.94 234 LYS B N 1
ATOM 4124 C CA . LYS B 1 234 ? -19.531 -32.844 -23.734 1 37.94 234 LYS B CA 1
ATOM 4125 C C . LYS B 1 234 ? -18.781 -32.594 -22.438 1 37.94 234 LYS B C 1
ATOM 4127 O O . LYS B 1 234 ? -17.719 -33.188 -22.203 1 37.94 234 LYS B O 1
ATOM 4132 N N . ARG B 1 235 ? -18.844 -31.484 -21.797 1 41.81 235 ARG B N 1
ATOM 4133 C CA . ARG B 1 235 ? -18.391 -31.219 -20.438 1 41.81 235 ARG B CA 1
ATOM 4134 C C . ARG B 1 235 ? -18.766 -32.344 -19.484 1 41.81 235 ARG B C 1
ATOM 4136 O O . ARG B 1 235 ? -19.938 -32.531 -19.156 1 41.81 235 ARG B O 1
ATOM 4143 N N . SER B 1 236 ? -18.281 -33.469 -19.578 1 31.08 236 SER B N 1
ATOM 4144 C CA . SER B 1 236 ? -18.625 -34.406 -18.531 1 31.08 236 SER B CA 1
ATOM 4145 C C . SER B 1 236 ? -18.109 -33.969 -17.172 1 31.08 236 SER B C 1
ATOM 4147 O O . SER B 1 236 ? -16.922 -33.656 -17.016 1 31.08 236 SER B O 1
ATOM 4149 N N . ILE B 1 237 ? -18.859 -33.281 -16.375 1 34.56 237 ILE B N 1
ATOM 4150 C CA . ILE B 1 237 ? -18.531 -32.969 -14.992 1 34.56 237 ILE B CA 1
ATOM 4151 C C . ILE B 1 237 ? -17.938 -34.188 -14.305 1 34.56 237 ILE B C 1
ATOM 4153 O O . ILE B 1 237 ? -18.562 -35.25 -14.258 1 34.56 237 ILE B O 1
ATOM 4157 N N . PRO B 1 238 ? -16.75 -34.312 -14.109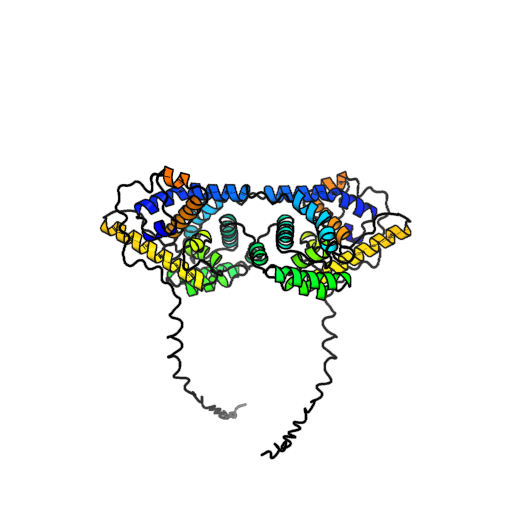 1 31.84 238 PRO B N 1
ATOM 4158 C CA . PRO B 1 238 ? -16.359 -35.469 -13.344 1 31.84 238 PRO B CA 1
ATOM 4159 C C . PRO B 1 238 ? -17.031 -35.562 -11.977 1 31.84 238 PRO B C 1
ATOM 4161 O O . PRO B 1 238 ? -17.344 -34.5 -11.383 1 31.84 238 PRO B O 1
ATOM 4164 N N . GLU B 1 239 ? -17.703 -36.594 -11.445 1 31.67 239 GLU B N 1
ATOM 4165 C CA . GLU B 1 239 ? -18.406 -36.906 -10.195 1 31.67 239 GLU B CA 1
ATOM 4166 C C . GLU B 1 239 ? -17.609 -36.375 -9 1 31.67 239 GLU B C 1
ATOM 4168 O O . GLU B 1 239 ? -18.203 -35.906 -8.031 1 31.67 239 GLU B O 1
ATOM 4173 N N . ASN B 1 240 ? -16.297 -36.719 -8.711 1 31.17 240 ASN B N 1
ATOM 4174 C CA . ASN B 1 240 ? -15.609 -36.656 -7.426 1 31.17 240 ASN B CA 1
ATOM 4175 C C . ASN B 1 240 ? -14.953 -35.281 -7.223 1 31.17 240 ASN B C 1
ATOM 4177 O O . ASN B 1 240 ? -14.008 -35.156 -6.441 1 31.17 240 ASN B O 1
ATOM 4181 N N . SER B 1 241 ? -15.172 -34.281 -7.883 1 33.19 241 SER B N 1
ATOM 4182 C CA . SER B 1 241 ? -14.367 -33.062 -7.762 1 33.19 241 SER B CA 1
ATOM 4183 C C . SER B 1 241 ? -14.828 -32.219 -6.582 1 33.19 241 SER B C 1
ATOM 4185 O O . SER B 1 241 ? -15.625 -31.297 -6.75 1 33.19 241 SER B O 1
ATOM 4187 N N . THR B 1 242 ? -15.172 -32.781 -5.438 1 29.88 242 THR B N 1
ATOM 4188 C CA . THR B 1 242 ? -15.609 -31.984 -4.305 1 29.88 242 THR B CA 1
ATOM 4189 C C . THR B 1 242 ? -14.492 -31.047 -3.844 1 29.88 242 THR B C 1
ATOM 4191 O O . THR B 1 242 ? -13.359 -31.484 -3.641 1 29.88 242 THR B O 1
ATOM 4194 N N . PHE B 1 243 ? -14.469 -29.828 -4.266 1 30.88 243 PHE B N 1
ATOM 4195 C CA . PHE B 1 243 ? -13.648 -28.906 -3.498 1 30.88 243 PHE B CA 1
ATOM 4196 C C . PHE B 1 243 ? -13.789 -29.156 -2.004 1 30.88 243 PHE B C 1
ATOM 4198 O O . PHE B 1 243 ? -14.898 -29.391 -1.514 1 30.88 243 PHE B O 1
ATOM 4205 N N . ARG B 1 244 ? -12.852 -29.734 -1.182 1 29.64 244 ARG B N 1
ATOM 4206 C CA . ARG B 1 244 ? -12.875 -30.109 0.23 1 29.64 244 ARG B CA 1
ATOM 4207 C C . ARG B 1 244 ? -13.383 -28.953 1.092 1 29.64 244 ARG B C 1
ATOM 4209 O O . ARG B 1 244 ? -12.883 -27.828 0.987 1 29.64 244 ARG B O 1
ATOM 4216 N N . ASN B 1 245 ? -14.562 -29.016 1.549 1 29.11 245 ASN B N 1
ATOM 4217 C CA . ASN B 1 245 ? -15.023 -28.203 2.67 1 29.11 245 ASN B CA 1
ATOM 4218 C C . ASN B 1 245 ? -14.227 -28.484 3.938 1 29.11 245 ASN B C 1
ATOM 4220 O O . ASN B 1 245 ? -14.328 -29.578 4.504 1 29.11 245 ASN B O 1
ATOM 4224 N N . TRP B 1 246 ? -12.992 -28.25 4.254 1 27.36 246 TRP B N 1
ATOM 4225 C CA . TRP B 1 246 ? -12.148 -28.562 5.402 1 27.36 246 TRP B CA 1
ATOM 4226 C C . TRP B 1 246 ? -12.781 -28.078 6.699 1 27.36 246 TRP B C 1
ATOM 4228 O O . TRP B 1 246 ? -12.102 -27.922 7.715 1 27.36 246 TRP B O 1
ATOM 4238 N N . GLU B 1 247 ? -14.008 -27.938 6.965 1 29.8 247 GLU B N 1
ATOM 4239 C CA . GLU B 1 247 ? -14.469 -27.672 8.32 1 29.8 247 GLU B CA 1
ATOM 4240 C C . GLU B 1 247 ? -13.961 -28.734 9.289 1 29.8 247 GLU B C 1
ATOM 4242 O O . GLU B 1 247 ? -13.609 -28.422 10.43 1 29.8 247 GLU B O 1
ATOM 4247 N N . GLU B 1 248 ? -14.047 -30.109 9.133 1 29 248 GLU B N 1
ATOM 4248 C CA . GLU B 1 248 ? -14.227 -31.125 10.156 1 29 248 GLU B CA 1
ATOM 4249 C C . GLU B 1 248 ? -12.898 -31.547 10.766 1 29 248 GLU B C 1
ATOM 4251 O O . GLU B 1 248 ? -12.859 -32.188 11.828 1 29 248 GLU B O 1
ATOM 4256 N N . ARG B 1 249 ? -11.727 -31.594 10.148 1 30.41 249 ARG B N 1
ATOM 4257 C CA . ARG B 1 249 ? -10.734 -32.5 10.734 1 30.41 249 ARG B CA 1
ATOM 4258 C C . ARG B 1 249 ? -10.039 -31.844 11.922 1 30.41 249 ARG B C 1
ATOM 4260 O O . ARG B 1 249 ? -9.117 -32.406 12.5 1 30.41 249 ARG B O 1
ATOM 4267 N N . GLU B 1 250 ? -10.359 -30.703 12.461 1 31.2 250 GLU B N 1
ATOM 4268 C CA . GLU B 1 250 ? -9.695 -30.359 13.711 1 31.2 250 GLU B CA 1
ATOM 4269 C C . GLU B 1 250 ? -10.062 -31.328 14.828 1 31.2 250 GLU B C 1
ATOM 4271 O O . GLU B 1 250 ? -9.438 -31.328 15.891 1 31.2 250 GLU B O 1
ATOM 4276 N N . GLU B 1 251 ? -11.094 -32.188 14.852 1 31.39 251 GLU B N 1
ATOM 4277 C CA . GLU B 1 251 ? -11.391 -32.844 16.109 1 31.39 251 GLU B CA 1
ATOM 4278 C C . GLU B 1 251 ? -10.383 -33.938 16.406 1 31.39 251 GLU B C 1
ATOM 4280 O O . GLU B 1 251 ? -10.07 -34.219 17.562 1 31.39 251 GLU B O 1
ATOM 4285 N N . GLU B 1 252 ? -9.859 -34.781 15.445 1 30.41 252 GLU B N 1
ATOM 4286 C CA . GLU B 1 252 ? -9.289 -36.031 15.906 1 30.41 252 GLU B CA 1
ATOM 4287 C C . GLU B 1 252 ? -7.859 -35.844 16.406 1 30.41 252 GLU B C 1
ATOM 4289 O O . GLU B 1 252 ? -7.402 -36.562 17.281 1 30.41 252 GLU B O 1
ATOM 4294 N N . GLU B 1 253 ? -7.008 -35 15.812 1 30.98 253 GLU B N 1
ATOM 4295 C CA . GLU B 1 253 ? -5.625 -35.25 16.219 1 30.98 253 GLU B CA 1
ATOM 4296 C C . GLU B 1 253 ? -5.352 -34.688 17.609 1 30.98 253 GLU B C 1
ATOM 4298 O O . GLU B 1 253 ? -4.25 -34.844 18.141 1 30.98 253 GLU B O 1
ATOM 4303 N N . GLU B 1 254 ? -6.242 -33.875 18.188 1 32.06 254 GLU B N 1
ATOM 4304 C CA . GLU B 1 254 ? -5.969 -33.562 19.578 1 32.06 254 GLU B CA 1
ATOM 4305 C C . GLU B 1 254 ? -6.062 -34.844 20.438 1 32.06 254 GLU B C 1
ATOM 4307 O O . GLU B 1 254 ? -5.824 -34.781 21.656 1 32.06 254 GLU B O 1
ATOM 4312 N N . GLY B 1 255 ? -6.73 -35.875 19.891 1 28.78 255 GLY B N 1
ATOM 4313 C CA . GLY B 1 255 ? -6.957 -36.938 20.875 1 28.78 255 GLY B CA 1
ATOM 4314 C C . GLY B 1 255 ? -5.676 -37.594 21.344 1 28.78 255 GLY B C 1
ATOM 4315 O O . GLY B 1 255 ? -5.59 -38.062 22.469 1 28.78 255 GLY B O 1
ATOM 4316 N N . ASN B 1 256 ? -4.797 -38.031 20.375 1 28.78 256 ASN B N 1
ATOM 4317 C CA . ASN B 1 256 ? -3.959 -39.125 20.828 1 28.78 256 ASN B CA 1
ATOM 4318 C C . ASN B 1 256 ? -2.715 -38.625 21.562 1 28.78 256 ASN B C 1
ATOM 4320 O O . ASN B 1 256 ? -1.805 -39.406 21.844 1 28.78 256 ASN B O 1
ATOM 4324 N N . THR B 1 257 ? -2.373 -37.344 21.312 1 29.5 257 THR B N 1
ATOM 4325 C CA . THR B 1 257 ? -1.07 -37.094 21.938 1 29.5 257 THR B CA 1
ATOM 4326 C C . THR B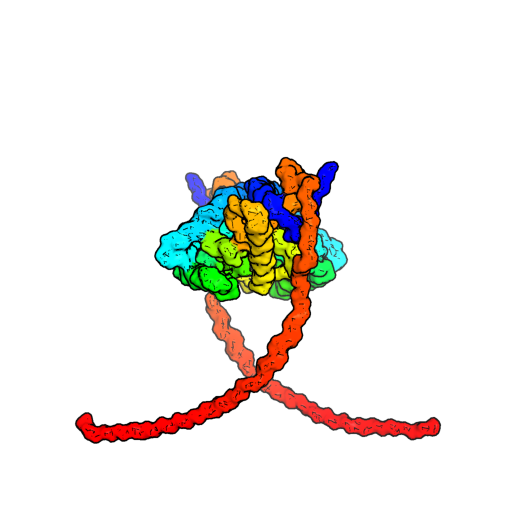 1 257 ? -1.192 -37.062 23.453 1 29.5 257 THR B C 1
ATOM 4328 O O . THR B 1 257 ? -0.328 -36.5 24.141 1 29.5 257 THR B O 1
ATOM 4331 N N . GLY B 1 258 ? -2.188 -37.719 24.031 1 26.39 258 GLY B N 1
ATOM 4332 C CA . GLY B 1 258 ? -2.207 -37.844 25.484 1 26.39 258 GLY B CA 1
ATOM 4333 C C . GLY B 1 258 ? -0.919 -38.406 26.062 1 26.39 258 GLY B C 1
ATOM 4334 O O . GLY B 1 258 ? -0.715 -38.375 27.281 1 26.39 258 GLY B O 1
ATOM 4335 N N . GLU B 1 259 ? -0.319 -39.375 25.328 1 24.72 259 GLU B N 1
ATOM 4336 C CA . GLU B 1 259 ? 0.31 -40.312 26.25 1 24.72 259 GLU B CA 1
ATOM 4337 C C . GLU B 1 259 ? 1.53 -39.688 26.922 1 24.72 259 GLU B C 1
ATOM 4339 O O . GLU B 1 259 ? 1.671 -39.75 28.141 1 24.72 259 GLU B O 1
ATOM 4344 N N . GLY B 1 260 ? 2.848 -39.844 26.344 1 24.12 260 GLY B N 1
ATOM 4345 C CA . GLY B 1 260 ? 3.984 -40.438 27.016 1 24.12 260 GLY B CA 1
ATOM 4346 C C . GLY B 1 260 ? 4.836 -39.438 27.766 1 24.12 260 GLY B C 1
ATOM 4347 O O . GLY B 1 260 ? 5.824 -38.938 27.234 1 24.12 260 GLY B O 1
ATOM 4348 N N . ASN B 1 261 ? 4.328 -38.25 28.203 1 23.16 261 ASN B N 1
ATOM 4349 C CA . ASN B 1 261 ? 5.199 -37.438 29.047 1 23.16 261 ASN B CA 1
ATOM 4350 C C . ASN B 1 261 ? 5.832 -38.25 30.172 1 23.16 261 ASN B C 1
ATOM 4352 O O . ASN B 1 261 ? 5.215 -38.469 31.203 1 23.16 261 ASN B O 1
ATOM 4356 N N . ALA B 1 262 ? 6.562 -39.344 29.75 1 21.67 262 ALA B N 1
ATOM 4357 C CA . ALA B 1 262 ? 7.387 -40 30.75 1 21.67 262 ALA B CA 1
ATOM 4358 C C . ALA B 1 262 ? 8.344 -39.031 31.438 1 21.67 262 ALA B C 1
ATOM 4360 O O . ALA B 1 262 ? 8.945 -38.188 30.781 1 21.67 262 ALA B O 1
ATOM 4361 N N . SER B 1 263 ? 8.211 -38.812 32.719 1 22.55 263 SER B N 1
ATOM 4362 C CA . SER B 1 263 ? 8.883 -38.156 33.844 1 22.55 263 SER B CA 1
ATOM 4363 C C . SER B 1 263 ? 10.359 -38.531 33.906 1 22.55 263 SER B C 1
ATOM 4365 O O . SER B 1 263 ? 10.711 -39.594 34.344 1 22.55 263 SER B O 1
ATOM 4367 N N . ARG B 1 264 ? 11.109 -38.531 32.75 1 19.5 264 ARG B N 1
ATOM 4368 C CA . ARG B 1 264 ? 12.477 -38.969 33 1 19.5 264 ARG B CA 1
ATOM 4369 C C . ARG B 1 264 ? 13.148 -38.062 34.062 1 19.5 264 ARG B C 1
ATOM 4371 O O . ARG B 1 264 ? 13.297 -36.844 33.844 1 19.5 264 ARG B O 1
ATOM 4378 N N . LYS B 1 265 ? 13.086 -38.531 35.312 1 21.41 265 LYS B N 1
ATOM 4379 C CA . LYS B 1 265 ? 13.797 -38.156 36.531 1 21.41 265 LYS B CA 1
ATOM 4380 C C . LYS B 1 265 ? 15.305 -38.156 36.312 1 21.41 265 LYS B C 1
ATOM 4382 O O . LYS B 1 265 ? 15.93 -39.219 36.281 1 21.41 265 LYS B O 1
ATOM 4387 N N . ARG B 1 266 ? 15.766 -37.438 35.25 1 21.33 266 ARG B N 1
ATOM 4388 C CA . ARG B 1 266 ? 17.219 -37.469 35.125 1 21.33 266 ARG B CA 1
ATOM 4389 C C . ARG B 1 266 ? 17.906 -37.188 36.438 1 21.33 266 ARG B C 1
ATOM 4391 O O . ARG B 1 266 ? 17.594 -36.219 37.125 1 21.33 266 ARG B O 1
ATOM 4398 N N . LYS B 1 267 ? 18.359 -38.281 37.094 1 20 267 LYS B N 1
ATOM 4399 C CA . LYS B 1 267 ? 19.219 -38.469 38.25 1 20 267 LYS B CA 1
ATOM 4400 C C . LYS B 1 267 ? 20.422 -37.531 38.188 1 20 267 LYS B C 1
ATOM 4402 O O . LYS B 1 267 ? 21.141 -37.531 37.188 1 20 267 LYS B O 1
ATOM 4407 N N . LYS B 1 268 ? 20.406 -36.5 38.938 1 22.22 268 LYS B N 1
ATOM 4408 C CA . LYS B 1 268 ? 21.422 -35.5 39.312 1 22.22 268 LYS B CA 1
ATOM 4409 C C . LYS B 1 268 ? 22.734 -36.188 39.688 1 22.22 268 LYS B C 1
ATOM 4411 O O . LYS B 1 268 ? 22.891 -36.625 40.844 1 22.22 268 LYS B O 1
ATOM 4416 N N . SER B 1 269 ? 23.172 -37.281 38.938 1 19.09 269 SER B N 1
ATOM 4417 C CA . SER B 1 269 ? 24.391 -37.844 39.5 1 19.09 269 SER B CA 1
ATOM 4418 C C . SER B 1 269 ? 25.5 -36.812 39.594 1 19.09 269 SER B C 1
ATOM 4420 O O . SER B 1 269 ? 26.016 -36.375 38.594 1 19.09 269 SER B O 1
ATOM 4422 N N . VAL B 1 270 ? 25.453 -35.906 40.469 1 21.58 270 VAL B N 1
ATOM 4423 C CA . VAL B 1 270 ? 26.5 -34.938 40.812 1 21.58 270 VAL B CA 1
ATOM 4424 C C . VAL B 1 270 ? 27.781 -35.688 41.188 1 21.58 270 VAL B C 1
ATOM 4426 O O . VAL B 1 270 ? 27.906 -36.188 42.312 1 21.58 270 VAL B O 1
ATOM 4429 N N . ASP B 1 271 ? 28.078 -36.844 40.531 1 20.34 271 ASP B N 1
ATOM 4430 C CA . ASP B 1 271 ? 29.312 -37.438 41.062 1 20.34 271 ASP B CA 1
ATOM 4431 C C . ASP B 1 271 ? 30.453 -36.406 41.031 1 20.34 271 ASP B C 1
ATOM 4433 O O . ASP B 1 271 ? 30.859 -35.938 39.969 1 20.34 271 ASP B O 1
ATOM 4437 N N . ASP B 1 272 ? 30.438 -35.531 42 1 23.27 272 ASP B N 1
ATOM 4438 C CA . ASP B 1 272 ? 31.453 -34.531 42.312 1 23.27 272 ASP B CA 1
ATOM 4439 C C . ASP B 1 272 ? 32.812 -35.188 42.531 1 23.27 272 ASP B C 1
ATOM 4441 O O . ASP B 1 272 ? 33.219 -35.438 43.688 1 23.27 272 ASP B O 1
ATOM 4445 N N . GLU B 1 273 ? 33.062 -36.375 41.844 1 22.31 273 GLU B N 1
ATOM 4446 C CA . GLU B 1 273 ? 34.25 -36.969 42.406 1 22.31 273 GLU B CA 1
ATOM 4447 C C . GLU B 1 273 ? 35.406 -35.969 42.438 1 22.31 273 GLU B C 1
ATOM 4449 O O . GLU B 1 273 ? 35.594 -35.156 41.531 1 22.31 273 GLU B O 1
ATOM 4454 N N . PRO B 1 274 ? 36.031 -35.938 43.594 1 27.36 274 PRO B N 1
ATOM 4455 C CA . PRO B 1 274 ? 37.125 -35.125 44.188 1 27.36 274 PRO B CA 1
ATOM 4456 C C . PRO B 1 274 ? 38.438 -35.25 43.406 1 27.36 274 PRO B C 1
ATOM 4458 O O . PRO B 1 274 ? 39 -36.312 43.344 1 27.36 274 PRO B O 1
ATOM 4461 N N . LEU B 1 275 ? 38.438 -35.125 42.125 1 25.92 275 LEU B N 1
ATOM 4462 C CA . LEU B 1 275 ? 39.656 -35.625 41.531 1 25.92 275 LEU B CA 1
ATOM 4463 C C . LEU B 1 275 ? 40.875 -35.094 42.312 1 25.92 275 LEU B C 1
ATOM 4465 O O . LEU B 1 275 ? 40.938 -33.906 42.656 1 25.92 275 LEU B O 1
ATOM 4469 N N . PRO B 1 276 ? 41.625 -36.031 42.75 1 23.06 276 PRO B N 1
ATOM 4470 C CA . PRO B 1 276 ? 42.844 -36.031 43.594 1 23.06 276 PRO B CA 1
ATOM 4471 C C . PRO B 1 276 ? 43.906 -35.062 43.062 1 23.06 276 PRO B C 1
ATOM 4473 O O . PRO B 1 276 ? 44.156 -35.031 41.844 1 23.06 276 PRO B O 1
ATOM 4476 N N . LYS B 1 277 ? 44.094 -33.906 43.75 1 23.45 277 LYS B N 1
ATOM 4477 C CA . LYS B 1 277 ? 45.25 -33.031 43.688 1 23.45 277 LYS B CA 1
ATOM 4478 C C . LYS B 1 277 ? 46.531 -33.812 43.812 1 23.45 277 LYS B C 1
ATOM 4480 O O . LYS B 1 277 ? 46.812 -34.375 44.875 1 23.45 277 LYS B O 1
ATOM 4485 N N . ASN B 1 278 ? 46.844 -34.625 42.906 1 21.02 278 ASN B N 1
ATOM 4486 C CA . ASN B 1 278 ? 48.188 -35.188 42.875 1 21.02 278 ASN B CA 1
ATOM 4487 C C . ASN B 1 278 ? 49.25 -34.188 43.312 1 21.02 278 ASN B C 1
ATOM 4489 O O . ASN B 1 278 ? 49.125 -33 43.031 1 21.02 278 ASN B O 1
ATOM 4493 N N . GLN B 1 279 ? 50.438 -34.531 43.969 1 20.92 279 GLN B N 1
ATOM 4494 C CA . GLN B 1 279 ? 51.688 -34.344 44.688 1 20.92 279 GLN B CA 1
ATOM 4495 C C . GLN B 1 279 ? 52.688 -33.562 43.844 1 20.92 279 GLN B C 1
ATOM 4497 O O . GLN B 1 279 ? 53.781 -33.25 44.312 1 20.92 279 GLN B O 1
ATOM 4502 N N . ASN B 1 280 ? 52.844 -33.5 42.469 1 21.88 280 ASN B N 1
ATOM 4503 C CA . ASN B 1 280 ? 54.219 -33.094 42.219 1 21.88 280 ASN B CA 1
ATOM 4504 C C . ASN B 1 280 ? 54.531 -31.734 42.844 1 21.88 280 ASN B C 1
ATOM 4506 O O . ASN B 1 280 ? 53.625 -30.953 43.125 1 21.88 280 ASN B O 1
ATOM 4510 N N . VAL B 1 281 ? 55.719 -31.203 42.25 1 19.89 281 VAL B N 1
ATOM 4511 C CA . VAL B 1 281 ? 56.375 -29.891 42.188 1 19.89 281 VAL B CA 1
ATOM 4512 C C . VAL B 1 281 ? 55.375 -28.859 41.656 1 19.89 281 VAL B C 1
ATOM 4514 O O . VAL B 1 281 ? 54.531 -29.156 40.812 1 19.89 281 VAL B O 1
#